Protein 9OJO (pdb70)

Organism: Homo sapiens (NCBI:txid9606)

Nearest PDB structures (foldseek):
  6ooy-assembly1_A  TM=1.003E+00  e=3.008E-25  Homo sapiens
  7kp9-assembly1_B  TM=9.927E-01  e=2.754E-24  Homo sapiens
  6x86-assembly2_E  TM=9.680E-01  e=2.818E-23  Homo sapiens
  6x85-assembly2_D  TM=9.494E-01  e=6.466E-23  Homo sapiens
  6ooy-assembly1_C  TM=9.818E-01  e=1.657E-22  Homo sapiens

Sequence (414 aa):
PSDKPVAHVVANPQAEGQLQWLNRRANALLANGVELRDNQLVVPSEGLYLIYSQVLFKGQGCPVLLTHTISRIAVSYQTKVNLLSAIKSPCKPWYEPIYLGGVFQLEKGDRLSAEINRPDYLDFAESGQVYFGIIALDKPVAHVVANPQAEGQLQWLNALLANGVELRDNQLVVPSEGLYLIYSQVLFKGQGCPSTHVLLTHTISRIAVKVNLLSAIKSPCAKPWYEPIYLGGVFQLEKGDRLSAEINRPDYLDFAESGQVYFGIIALSSSRTPSDKPVAHVVANPQAEGQLQWLNRRANALLANGVELRDNQLVVPSEGLYLIYSQVLFKGQGCPSTHVLLTHTISRIAVSYQTKVNLLSAIKSPCAKPWYEPIYLGGVFQLEKGDRLSAEINRPDYLDFAESGQVYFGIIAL

Structure (mmCIF, N/CA/C/O backbone):
data_9OJO
#
_entry.id   9OJO
#
_cell.length_a   52.669
_cell.length_b   80.173
_cell.length_c   92.248
_cell.angle_alpha   90
_cell.angle_beta   90
_cell.angle_gamma   90
#
_symmetry.space_group_name_H-M   'P 21 21 21'
#
loop_
_entity.id
_entity.type
_entity.pdbx_description
1 polymer 'Tumor necrosis factor'
2 non-polymer 2-{5-[(1S,10S)-1-phenyl-1,2,3,4-tetrahydropyrido[1,2-a][1,3]benzimidazol-8-yl]pyrimidin-2-yl}propan-2-ol
3 water water
#
loop_
_atom_site.group_PDB
_atom_site.id
_atom_site.type_symbol
_atom_site.label_atom_id
_atom_site.label_alt_id
_atom_site.label_comp_id
_atom_site.label_asym_id
_atom_site.label_entity_id
_atom_site.label_seq_id
_atom_site.pdbx_PDB_ins_code
_atom_site.Cartn_x
_atom_site.Cartn_y
_atom_site.Cartn_z
_atom_site.occupancy
_atom_site.B_iso_or_equiv
_atom_site.auth_seq_id
_atom_site.auth_comp_id
_atom_site.auth_asym_id
_atom_site.auth_atom_id
_atom_site.pdbx_PDB_model_num
ATOM 1 N N . PRO A 1 9 ? -22.848 -12.445 33.066 1 42.09 8 PRO A N 1
ATOM 2 C CA . PRO A 1 9 ? -21.967 -12.567 31.892 1 41.62 8 PRO A CA 1
ATOM 3 C C . PRO A 1 9 ? -22.517 -11.813 30.685 1 40.33 8 PRO A C 1
ATOM 4 O O . PRO A 1 9 ? -23.737 -11.703 30.533 1 40.5 8 PRO A O 1
ATOM 8 N N . SER A 1 10 ? -21.629 -11.289 29.827 1 38.64 9 SER A N 1
ATOM 9 C CA . SER A 1 10 ? -22.072 -10.577 28.626 1 37.36 9 SER A CA 1
ATOM 10 C C . SER A 1 10 ? -22.763 -11.559 27.678 1 35.43 9 SER A C 1
ATOM 11 O O . SER A 1 10 ? -22.301 -12.688 27.539 1 35.95 9 SER A O 1
ATOM 14 N N . ASP A 1 11 ? -23.86 -11.141 27.039 1 33.11 10 ASP A N 1
ATOM 15 C CA . ASP A 1 11 ? -24.553 -12.006 26.081 1 32.38 10 ASP A CA 1
ATOM 16 C C . ASP A 1 11 ? -24.206 -11.685 24.612 1 30.48 10 ASP A C 1
ATOM 17 O O . ASP A 1 11 ? -24.726 -12.338 23.707 1 30.95 10 ASP A O 1
ATOM 19 N N . LYS A 1 12 ? -23.326 -10.697 24.37 1 28.39 11 LYS A N 1
ATOM 20 C CA . LYS A 1 12 ? -22.992 -10.288 23.021 1 26.8 11 LYS A CA 1
ATOM 21 C C . LYS A 1 12 ? -22.089 -11.267 22.303 1 24.4 11 LYS A C 1
ATOM 22 O O . LYS A 1 12 ? -21.023 -11.604 22.809 1 24.54 11 LYS A O 1
ATOM 28 N N . PRO A 1 13 ? -22.451 -11.675 21.084 1 22.6 12 PRO A N 1
ATOM 29 C CA . PRO A 1 13 ? -21.548 -12.534 20.296 1 20.91 12 PRO A CA 1
ATOM 30 C C . PRO A 1 13 ? -20.193 -11.858 20.096 1 19.33 12 PRO A C 1
ATOM 31 O O . PRO A 1 13 ? -20.136 -10.698 19.704 1 19.46 12 PRO A O 1
ATOM 35 N N . VAL A 1 14 ? -19.119 -12.558 20.425 1 18.23 13 VAL A N 1
ATOM 36 C CA . VAL A 1 14 ? -17.766 -12.042 20.27 1 18.58 13 VAL A CA 1
ATOM 37 C C . VAL A 1 14 ? -16.825 -13.154 19.861 1 17.9 13 VAL A C 1
ATOM 38 O O . VAL A 1 14 ? -17.052 -14.324 20.171 1 17.59 13 VAL A O 1
ATOM 42 N N . ALA A 1 15 ? -15.74 -12.792 19.195 1 16.95 14 ALA A N 1
ATOM 43 C CA . ALA A 1 15 ? -14.708 -13.754 18.836 1 16.21 14 ALA A CA 1
ATOM 44 C C . ALA A 1 15 ? -13.401 -13.042 18.658 1 14.84 14 ALA A C 1
ATOM 45 O O . ALA A 1 15 ? -13.376 -11.895 18.218 1 14.57 14 ALA A O 1
ATOM 47 N N . HIS A 1 16 ? -12.311 -13.731 18.971 1 13.99 15 HIS A N 1
ATOM 48 C CA . HIS A 1 16 ? -10.973 -13.222 18.7 1 14 15 HIS A CA 1
ATOM 49 C C . HIS A 1 16 ? -10.144 -14.463 18.434 1 15.21 15 HIS A C 1
ATOM 50 O O . HIS A 1 16 ? -9.889 -15.24 19.347 1 15.28 15 HIS A O 1
ATOM 57 N N . VAL A 1 17 ? -9.849 -14.721 17.177 1 14.48 16 VAL A N 1
ATOM 58 C CA . VAL A 1 17 ? -9.08 -15.91 16.774 1 14.22 16 VAL A CA 1
ATOM 59 C C . VAL A 1 17 ? -7.709 -15.504 16.277 1 14.82 16 VAL A C 1
ATOM 60 O O . VAL A 1 17 ? -7.519 -14.373 15.823 1 14.78 16 VAL A O 1
ATOM 64 N N . VAL A 1 18 ? -6.739 -16.403 16.416 1 15 17 VAL A N 1
ATOM 65 C CA . VAL A 1 18 ? -5.35 -16.08 16.156 1 14.35 17 VAL A CA 1
ATOM 66 C C . VAL A 1 18 ? -4.736 -17.046 15.154 1 15.15 17 VAL A C 1
ATOM 67 O O . VAL A 1 18 ? -5.194 -18.179 15.052 1 15.95 17 VAL A O 1
ATOM 71 N N . ALA A 1 19 ? -3.707 -16.613 14.431 1 15.37 18 ALA A N 1
ATOM 72 C CA . ALA A 1 19 ? -3.066 -17.505 13.464 1 16.19 18 ALA A CA 1
ATOM 73 C C . ALA A 1 19 ? -2.307 -18.611 14.189 1 16.7 18 ALA A C 1
ATOM 74 O O . ALA A 1 19 ? -1.714 -18.383 15.251 1 17.44 18 ALA A O 1
ATOM 76 N N . ASN A 1 20 ? -2.28 -19.799 13.591 1 16.67 19 ASN A N 1
ATOM 77 C CA . ASN A 1 20 ? -1.507 -20.905 14.141 1 17.28 19 ASN A CA 1
ATOM 78 C C . ASN A 1 20 ? -0.064 -20.638 13.808 1 18.86 19 ASN A C 1
ATOM 79 O O . ASN A 1 20 ? 0.291 -20.659 12.637 1 18.38 19 ASN A O 1
ATOM 84 N N . PRO A 1 21 ? 0.753 -20.334 14.835 1 20.66 20 PRO A N 1
ATOM 85 C CA . PRO A 1 21 ? 2.147 -19.961 14.567 1 21.63 20 PRO A CA 1
ATOM 86 C C . PRO A 1 21 ? 3.003 -21.06 13.979 1 22.69 20 PRO A C 1
ATOM 87 O O . PRO A 1 21 ? 4.055 -20.771 13.411 1 24.44 20 PRO A O 1
ATOM 91 N N . GLN A 1 22 ? 2.57 -22.308 14.114 1 20.92 21 GLN A N 1
ATOM 92 C CA . GLN A 1 22 ? 3.326 -23.416 13.544 1 21.2 21 GLN A CA 1
ATOM 93 C C . GLN A 1 22 ? 2.827 -23.819 12.156 1 19.92 21 GLN A C 1
ATOM 94 O O . GLN A 1 22 ? 3.505 -24.588 11.486 1 19.72 21 GLN A O 1
ATOM 100 N N . ALA A 1 23 ? 1.713 -23.22 11.667 1 18.72 22 ALA A N 1
ATOM 101 C CA . ALA A 1 23 ? 1.215 -23.533 10.336 1 18.79 22 ALA A CA 1
ATOM 102 C C . ALA A 1 23 ? 1.834 -22.578 9.32 1 19.58 22 ALA A C 1
ATOM 103 O O . ALA A 1 23 ? 1.132 -21.835 8.624 1 19.92 22 ALA A O 1
ATOM 105 N N . GLU A 1 24 ? 3.175 -22.589 9.227 1 20.29 23 GLU A N 1
ATOM 106 C CA . GLU A 1 24 ? 3.894 -21.717 8.289 1 21.38 23 GLU A CA 1
ATOM 107 C C . GLU A 1 24 ? 3.484 -22.05 6.872 1 22.01 23 GLU A C 1
ATOM 108 O O . GLU A 1 24 ? 3.367 -23.225 6.532 1 23.49 23 GLU A O 1
ATOM 114 N N . GLY A 1 25 ? 3.294 -21.033 6.05 1 20.93 24 GLY A N 1
ATOM 115 C CA . GLY A 1 25 ? 2.812 -21.23 4.686 1 20.31 24 GLY A CA 1
ATOM 116 C C . GLY A 1 25 ? 1.294 -21.23 4.557 1 18.91 24 GLY A C 1
ATOM 117 O O . GLY A 1 25 ? 0.753 -21.386 3.452 1 19.22 24 GLY A O 1
ATOM 118 N N . GLN A 1 26 ? 0.575 -21.06 5.684 1 18.21 25 GLN A N 1
ATOM 119 C CA . GLN A 1 26 ? -0.87 -21.029 5.662 1 18.65 25 GLN A CA 1
ATOM 120 C C . GLN A 1 26 ? -1.328 -19.931 6.638 1 18.05 25 GLN A C 1
ATOM 121 O O . GLN A 1 26 ? -0.563 -19.582 7.543 1 18.85 25 GLN A O 1
ATOM 127 N N . LEU A 1 27 ? -2.605 -19.516 6.547 1 17.92 26 LEU A N 1
ATOM 128 C CA . LEU A 1 27 ? -3.181 -18.653 7.565 1 17.93 26 LEU A CA 1
ATOM 129 C C . LEU A 1 27 ? -4.346 -19.44 8.18 1 18.06 26 LEU A C 1
ATOM 130 O O . LEU A 1 27 ? -5.472 -19.371 7.674 1 19.97 26 LEU A O 1
ATOM 135 N N . GLN A 1 28 ? -4.049 -20.284 9.207 1 16.2 27 GLN A N 1
ATOM 136 C CA . GLN A 1 28 ? -5.072 -21.105 9.86 1 15.74 27 GLN A CA 1
ATOM 137 C C . GLN A 1 28 ? -5.485 -20.399 11.152 1 15.87 27 GLN A C 1
ATOM 138 O O . GLN A 1 28 ? -4.646 -20.257 12.047 1 17.05 27 GLN A O 1
ATOM 144 N N . TRP A 1 29 ? -6.755 -20.03 11.277 1 15.01 28 TRP A N 1
ATOM 145 C CA . TRP A 1 29 ? -7.239 -19.371 12.491 1 14.97 28 TRP A CA 1
ATOM 146 C C . TRP A 1 29 ? -7.521 -20.392 13.578 1 15.01 28 TRP A C 1
ATOM 147 O O . TRP A 1 29 ? -7.972 -21.502 13.296 1 15.27 28 TRP A O 1
ATOM 158 N N . LEU A 1 30 ? -7.229 -20.029 14.813 1 14.63 29 LEU A N 1
ATOM 159 C CA . LEU A 1 30 ? -7.441 -20.914 15.956 1 16.08 29 LEU A CA 1
ATOM 160 C C . LEU A 1 30 ? -8.262 -20.233 17.01 1 16.37 29 LEU A C 1
ATOM 161 O O . LEU A 1 30 ? -8.012 -19.08 17.342 1 16.15 29 LEU A O 1
ATOM 166 N N . ASN A 1 31 ? -9.185 -20.992 17.593 1 17.09 30 ASN A N 1
ATOM 167 C CA . ASN A 1 31 ? -9.957 -20.5 18.716 1 18.95 30 ASN A CA 1
ATOM 168 C C . ASN A 1 31 ? -9.542 -21.183 20.02 1 22.29 30 ASN A C 1
ATOM 169 O O . ASN A 1 31 ? -9.894 -20.662 21.081 1 23.21 30 ASN A O 1
ATOM 174 N N . ARG A 1 32 ? -8.871 -22.338 19.965 1 25.06 31 ARG A N 1
ATOM 175 C CA . ARG A 1 32 ? -8.55 -23.04 21.226 1 27.5 31 ARG A CA 1
ATOM 176 C C . ARG A 1 32 ? -7.262 -22.557 21.904 1 27.92 31 ARG A C 1
ATOM 177 O O . ARG A 1 32 ? -6.977 -22.929 23.046 1 29.56 31 ARG A O 1
ATOM 185 N N . ARG A 1 33 ? -6.491 -21.737 21.216 1 26.22 32 ARG A N 1
ATOM 186 C CA . ARG A 1 33 ? -5.243 -21.183 21.692 1 26.17 32 ARG A CA 1
ATOM 187 C C . ARG A 1 33 ? -5.481 -20.351 22.936 1 25.22 32 ARG A C 1
ATOM 188 O O . ARG A 1 33 ? -6.574 -19.805 23.118 1 24.15 32 ARG A O 1
ATOM 196 N N . ALA A 1 34 ? -4.465 -20.217 23.819 1 26.04 33 ALA A N 1
ATOM 197 C CA . ALA A 1 34 ? -4.593 -19.358 25.005 1 27.24 33 ALA A CA 1
ATOM 198 C C . ALA A 1 34 ? -4.77 -17.932 24.479 1 28.47 33 ALA A C 1
ATOM 199 O O . ALA A 1 34 ? -4.2 -17.626 23.418 1 29.89 33 ALA A O 1
ATOM 201 N N . ASN A 1 35 ? -5.671 -17.164 25.067 1 27.8 34 ASN A N 1
ATOM 202 C CA . ASN A 1 35 ? -5.899 -15.803 24.523 1 26.28 34 ASN A CA 1
ATOM 203 C C . ASN A 1 35 ? -6.572 -15.733 23.091 1 22.63 34 ASN A C 1
ATOM 204 O O . ASN A 1 35 ? -6.508 -14.723 22.37 1 21.88 34 ASN A O 1
ATOM 206 N N . ALA A 1 36 ? -7.232 -16.826 22.708 1 19.91 35 ALA A N 1
ATOM 207 C CA . ALA A 1 36 ? -8.14 -16.824 21.571 1 18.42 35 ALA A CA 1
ATOM 208 C C . ALA A 1 36 ? -9.501 -17.181 22.174 1 18.17 35 ALA A C 1
ATOM 209 O O . ALA A 1 36 ? -9.557 -17.938 23.172 1 19 35 ALA A O 1
ATOM 211 N N . LEU A 1 37 ? -10.604 -16.677 21.6 1 17.7 36 LEU A N 1
ATOM 212 C CA . LEU A 1 37 ? -11.915 -16.895 22.184 1 19.77 36 LEU A CA 1
ATOM 213 C C . LEU A 1 37 ? -13.047 -16.925 21.175 1 18.5 36 LEU A C 1
ATOM 214 O O . LEU A 1 37 ? -13.014 -16.249 20.14 1 17.04 36 LEU A O 1
ATOM 219 N N . LEU A 1 38 ? -14.091 -17.66 21.531 1 17.72 37 LEU A N 1
ATOM 220 C CA . LEU A 1 38 ? -15.38 -17.639 20.856 1 17.84 37 LEU A CA 1
ATOM 221 C C . LEU A 1 38 ? -16.382 -17.56 21.993 1 18.55 37 LEU A C 1
ATOM 222 O O . LEU A 1 38 ? -16.255 -18.328 22.952 1 19.93 37 LEU A O 1
ATOM 227 N N . ALA A 1 39 ? -17.377 -16.673 21.91 1 18.23 38 ALA A N 1
ATOM 228 C CA . ALA A 1 39 ? -18.402 -16.623 22.948 1 19.68 38 ALA A CA 1
ATOM 229 C C . ALA A 1 39 ? -19.758 -16.247 22.415 1 20.37 38 ALA A C 1
ATOM 230 O O . ALA A 1 39 ? -19.865 -15.615 21.358 1 20.08 38 ALA A O 1
ATOM 232 N N . ASN A 1 40 ? -20.804 -16.677 23.129 1 20.61 39 ASN A N 1
ATOM 233 C CA . ASN A 1 40 ? -22.175 -16.319 22.848 1 21.25 39 ASN A CA 1
ATOM 234 C C . ASN A 1 40 ? -22.625 -16.652 21.429 1 22.08 39 ASN A C 1
ATOM 235 O O . ASN A 1 40 ? -23.324 -15.879 20.794 1 23.33 39 ASN A O 1
ATOM 240 N N . GLY A 1 41 ? -22.245 -17.837 20.96 1 21.29 40 GLY A N 1
ATOM 241 C CA . GLY A 1 41 ? -22.742 -18.354 19.695 1 20.57 40 GLY A CA 1
ATOM 242 C C . GLY A 1 41 ? -21.83 -18.292 18.496 1 19.68 40 GLY A C 1
ATOM 243 O O . GLY A 1 41 ? -22.101 -18.998 17.52 1 20.31 40 GLY A O 1
ATOM 244 N N . VAL A 1 42 ? -20.757 -17.473 18.536 1 18.71 41 VAL A N 1
ATOM 245 C CA . VAL A 1 42 ? -19.852 -17.401 17.391 1 18.43 41 VAL A CA 1
ATOM 246 C C . VAL A 1 42 ? -19.117 -18.727 17.249 1 19.07 41 VAL A C 1
ATOM 247 O O . VAL A 1 42 ? -18.7 -19.32 18.251 1 20.09 41 VAL A O 1
ATOM 251 N N . GLU A 1 43 ? -18.995 -19.196 16.008 1 18.72 42 GLU A N 1
ATOM 252 C CA . GLU A 1 43 ? -18.308 -20.45 15.744 1 19.09 42 GLU A CA 1
ATOM 253 C C . GLU A 1 43 ? -17.145 -20.215 14.776 1 18.13 42 GLU A C 1
ATOM 254 O O . GLU A 1 43 ? -17.131 -19.226 14.034 1 18.59 42 GLU A O 1
ATOM 260 N N . LEU A 1 44 ? -16.168 -21.123 14.782 1 18.06 43 LEU A N 1
ATOM 261 C CA . LEU A 1 44 ? -15.059 -21.089 13.833 1 17.44 43 LEU A CA 1
ATOM 262 C C . LEU A 1 44 ? -15.178 -22.414 13.081 1 18.14 43 LEU A C 1
ATOM 263 O O . LEU A 1 44 ? -15.032 -23.482 13.68 1 19.64 43 LEU A O 1
ATOM 268 N N . ARG A 1 45 ? -15.56 -22.346 11.803 1 18.7 44 ARG A N 1
ATOM 269 C CA . ARG A 1 45 ? -15.81 -23.535 10.995 1 20.87 44 ARG A CA 1
ATOM 270 C C . ARG A 1 45 ? -15.176 -23.354 9.644 1 20.36 44 ARG A C 1
ATOM 271 O O . ARG A 1 45 ? -15.388 -22.315 9.017 1 20.43 44 ARG A O 1
ATOM 279 N N . ASP A 1 46 ? -14.37 -24.336 9.183 1 20.61 45 ASP A N 1
ATOM 280 C CA . ASP A 1 46 ? -13.696 -24.254 7.879 1 20.89 45 ASP A CA 1
ATOM 281 C C . ASP A 1 46 ? -12.91 -22.937 7.718 1 19.43 45 ASP A C 1
ATOM 282 O O . ASP A 1 46 ? -12.964 -22.278 6.676 1 19.43 45 ASP A O 1
ATOM 287 N N . ASN A 1 47 ? -12.237 -22.539 8.803 1 17.93 46 ASN A N 1
ATOM 288 C CA . ASN A 1 47 ? -11.406 -21.334 8.85 1 17.02 46 ASN A CA 1
ATOM 289 C C . ASN A 1 47 ? -12.181 -20.012 8.772 1 16.5 46 ASN A C 1
ATOM 290 O O . ASN A 1 47 ? -11.582 -18.98 8.491 1 17.49 46 ASN A O 1
ATOM 295 N N . GLN A 1 48 ? -13.51 -20.053 8.991 1 16.41 47 GLN A N 1
ATOM 296 C CA . GLN A 1 48 ? -14.343 -18.855 8.918 1 16.81 47 GLN A CA 1
ATOM 297 C C . GLN A 1 48 ? -15.123 -18.623 10.216 1 16.24 47 GLN A C 1
ATOM 298 O O . GLN A 1 48 ? -15.497 -19.594 10.883 1 16.11 47 GLN A O 1
ATOM 304 N N . LEU A 1 49 ? -15.367 -17.35 10.573 1 15.69 48 LEU A N 1
ATOM 305 C CA . LEU A 1 49 ? -16.194 -17.057 11.747 1 16.28 48 LEU A CA 1
ATOM 306 C C . LEU A 1 49 ? -17.656 -17.084 11.314 1 18.45 48 LEU A C 1
ATOM 307 O O . LEU A 1 49 ? -18.002 -16.516 10.281 1 18.88 48 LEU A O 1
ATOM 312 N N . VAL A 1 50 ? -18.51 -17.752 12.076 1 18.5 49 VAL A N 1
ATOM 313 C CA . VAL A 1 50 ? -19.921 -17.883 11.747 1 19.36 49 VAL A CA 1
ATOM 314 C C . VAL A 1 50 ? -20.718 -17.055 12.717 1 20.28 49 VAL A C 1
ATOM 315 O O . VAL A 1 50 ? -20.631 -17.266 13.921 1 20.32 49 VAL A O 1
ATOM 319 N N . VAL A 1 51 ? -21.487 -16.129 12.188 1 20.37 50 VAL A N 1
ATOM 320 C CA . VAL A 1 51 ? -22.288 -15.175 12.941 1 20.96 50 VAL A CA 1
ATOM 321 C C . VAL A 1 51 ? -23.564 -15.832 13.446 1 21.13 50 VAL A C 1
ATOM 322 O O . VAL A 1 51 ? -24.302 -16.393 12.653 1 20.85 50 VAL A O 1
ATOM 326 N N . PRO A 1 52 ? -23.852 -15.782 14.757 1 21.29 51 PRO A N 1
ATOM 327 C CA . PRO A 1 52 ? -25.035 -16.498 15.274 1 22.05 51 PRO A CA 1
ATOM 328 C C . PRO A 1 52 ? -26.362 -15.762 15.16 1 23.59 51 PRO A C 1
ATOM 329 O O . PRO A 1 52 ? -27.418 -16.397 15.244 1 24.54 51 PRO A O 1
ATOM 333 N N . SER A 1 53 ? -26.321 -14.442 15.018 1 24.08 52 SER A N 1
ATOM 334 C CA . SER A 1 53 ? -27.534 -13.64 14.98 1 25.43 52 SER A CA 1
ATOM 335 C C . SER A 1 53 ? -27.316 -12.339 14.242 1 26.05 52 SER A C 1
ATOM 336 O O . SER A 1 53 ? -26.205 -11.816 14.188 1 26.15 52 SER A O 1
ATOM 339 N N . GLU A 1 54 ? -28.389 -11.809 13.693 1 26.06 53 GLU A N 1
ATOM 340 C CA . GLU A 1 54 ? -28.356 -10.558 12.955 1 26.98 53 GLU A CA 1
ATOM 341 C C . GLU A 1 54 ? -27.999 -9.384 13.87 1 26.76 53 GLU A C 1
ATOM 342 O O . GLU A 1 54 ? -28.332 -9.383 15.063 1 27.99 53 GLU A O 1
ATOM 348 N N . GLY A 1 55 ? -27.357 -8.376 13.299 1 25.5 54 GLY A N 1
ATOM 349 C CA . GLY A 1 55 ? -27.039 -7.173 14.051 1 24.59 54 GLY A CA 1
ATOM 350 C C . GLY A 1 55 ? -25.825 -6.435 13.557 1 23.21 54 GLY A C 1
ATOM 351 O O . GLY A 1 55 ? -25.208 -6.827 12.567 1 22.56 54 GLY A O 1
ATOM 352 N N . LEU A 1 56 ? -25.486 -5.347 14.242 1 22.46 55 LEU A N 1
ATOM 353 C CA . LEU A 1 56 ? -24.305 -4.558 13.906 1 22.19 55 LEU A CA 1
ATOM 354 C C . LEU A 1 56 ? -23.106 -5.193 14.596 1 21.07 55 LEU A C 1
ATOM 355 O O . LEU A 1 56 ? -23.165 -5.519 15.784 1 21.37 55 LEU A O 1
ATOM 360 N N . TYR A 1 57 ? -22.008 -5.33 13.862 1 19.62 56 TYR A N 1
ATOM 361 C CA . TYR A 1 57 ? -20.786 -5.901 14.414 1 18.63 56 TYR A CA 1
ATOM 362 C C . TYR A 1 57 ? -19.601 -5.127 13.972 1 18.1 56 TYR A C 1
ATOM 363 O O . TYR A 1 57 ? -19.504 -4.726 12.802 1 18.29 56 TYR A O 1
ATOM 372 N N . LEU A 1 58 ? -18.62 -4.997 14.875 1 16.79 57 LEU A N 1
ATOM 373 C CA . LEU A 1 58 ? -17.315 -4.53 14.486 1 16.28 57 LEU A CA 1
ATOM 374 C C . LEU A 1 58 ? -16.609 -5.81 14.01 1 16.21 57 LEU A C 1
ATOM 375 O O . LEU A 1 58 ? -16.659 -6.835 14.699 1 15.77 57 LEU A O 1
ATOM 380 N N . ILE A 1 59 ? -15.944 -5.737 12.877 1 15.64 58 ILE A N 1
ATOM 381 C CA . ILE A 1 59 ? -15.127 -6.82 12.363 1 16.02 58 ILE A CA 1
ATOM 382 C C . ILE A 1 59 ? -13.73 -6.261 12.242 1 16.72 58 ILE A C 1
ATOM 383 O O . ILE A 1 59 ? -13.566 -5.146 11.721 1 16.28 58 ILE A O 1
ATOM 388 N N . TYR A 1 60 ? -12.718 -6.973 12.748 1 15.89 59 TYR A N 1
ATOM 389 C CA . TYR A 1 60 ? -11.359 -6.467 12.671 1 16.42 59 TYR A CA 1
ATOM 390 C C . TYR A 1 60 ? -10.366 -7.565 12.439 1 16.15 59 TYR A C 1
ATOM 391 O O . TYR A 1 60 ? -10.62 -8.724 12.779 1 15.45 59 TYR A O 1
ATOM 400 N N . SER A 1 61 ? -9.214 -7.21 11.892 1 16.75 60 SER A N 1
ATOM 401 C CA . SER A 1 61 ? -8.158 -8.176 11.694 1 16.64 60 SER A CA 1
ATOM 402 C C . SER A 1 61 ? -6.838 -7.479 11.522 1 16.7 60 SER A C 1
ATOM 403 O O . SER A 1 61 ? -6.791 -6.407 10.903 1 16.9 60 SER A O 1
ATOM 406 N N . GLN A 1 62 ? -5.789 -8.03 12.093 1 15.22 61 GLN A N 1
ATOM 407 C CA . GLN A 1 62 ? -4.449 -7.56 11.859 1 15.29 61 GLN A CA 1
ATOM 408 C C . GLN A 1 62 ? -3.625 -8.723 11.35 1 14.82 61 GLN A C 1
ATOM 409 O O . GLN A 1 62 ? -3.722 -9.823 11.878 1 14.25 61 GLN A O 1
ATOM 415 N N . VAL A 1 63 ? -2.84 -8.489 10.304 1 15.52 62 VAL A N 1
ATOM 416 C CA . VAL A 1 63 ? -1.857 -9.429 9.819 1 16.48 62 VAL A CA 1
ATOM 417 C C . VAL A 1 63 ? -0.519 -8.707 9.81 1 17.25 62 VAL A C 1
ATOM 418 O O . VAL A 1 63 ? -0.476 -7.471 9.813 1 17.8 62 VAL A O 1
ATOM 422 N N . LEU A 1 64 ? 0.583 -9.447 9.829 1 17.12 63 LEU A N 1
ATOM 423 C CA . LEU A 1 64 ? 1.906 -8.843 9.837 1 19.51 63 LEU A CA 1
ATOM 424 C C . LEU A 1 64 ? 2.755 -9.596 8.875 1 19.55 63 LEU A C 1
ATOM 425 O O . LEU A 1 64 ? 2.882 -10.811 8.997 1 19.47 63 LEU A O 1
ATOM 430 N N . PHE A 1 65 ? 3.258 -8.896 7.879 1 19.28 64 PHE A N 1
ATOM 431 C CA . PHE A 1 65 ? 4.146 -9.496 6.911 1 20.36 64 PHE A CA 1
ATOM 432 C C . PHE A 1 65 ? 5.575 -9.069 7.214 1 21.41 64 PHE A C 1
ATOM 433 O O . PHE A 1 65 ? 5.803 -8.009 7.783 1 21.25 64 PHE A O 1
ATOM 441 N N . LYS A 1 66 ? 6.54 -9.908 6.854 1 21.96 65 LYS A N 1
ATOM 442 C CA . LYS A 1 66 ? 7.949 -9.613 7.068 1 23.79 65 LYS A CA 1
ATOM 443 C C . LYS A 1 66 ? 8.756 -10.214 5.935 1 25.04 65 LYS A C 1
ATOM 444 O O . LYS A 1 66 ? 8.476 -11.316 5.482 1 24.7 65 LYS A O 1
ATOM 450 N N . GLY A 1 67 ? 9.791 -9.513 5.537 1 26.99 66 GLY A N 1
ATOM 451 C CA . GLY A 1 67 ? 10.713 -10.007 4.534 1 29.34 66 GLY A CA 1
ATOM 452 C C . GLY A 1 67 ? 12.114 -9.545 4.848 1 31.81 66 GLY A C 1
ATOM 453 O O . GLY A 1 67 ? 12.306 -8.596 5.61 1 31.71 66 GLY A O 1
ATOM 454 N N . GLN A 1 68 ? 13.104 -10.232 4.288 1 33.98 67 GLN A N 1
ATOM 455 C CA . GLN A 1 68 ? 14.5 -9.872 4.477 1 36.93 67 GLN A CA 1
ATOM 456 C C . GLN A 1 68 ? 14.961 -9.32 3.142 1 39.37 67 GLN A C 1
ATOM 457 O O . GLN A 1 68 ? 15.19 -10.092 2.213 1 39.69 67 GLN A O 1
ATOM 459 N N . GLY A 1 69 ? 15.03 -7.999 3.031 1 40.74 68 GLY A N 1
ATOM 460 C CA . GLY A 1 69 ? 15.403 -7.343 1.783 1 42.08 68 GLY A CA 1
ATOM 461 C C . GLY A 1 69 ? 14.305 -7.409 0.733 1 43.28 68 GLY A C 1
ATOM 462 O O . GLY A 1 69 ? 13.175 -7.792 1.039 1 43.3 68 GLY A O 1
ATOM 463 N N . CYS A 1 70 ? 14.619 -7.069 -0.52 1 43.91 69 CYS A N 1
ATOM 464 C CA . CYS A 1 70 ? 13.625 -7.066 -1.586 1 45.08 69 CYS A CA 1
ATOM 465 C C . CYS A 1 70 ? 13.989 -7.991 -2.748 1 46.23 69 CYS A C 1
ATOM 466 O O . CYS A 1 70 ? 15.084 -7.896 -3.302 1 46.84 69 CYS A O 1
ATOM 469 N N . PRO A 1 71 ? 13.086 -8.919 -3.117 1 46.3 70 PRO A N 1
ATOM 470 C CA . PRO A 1 71 ? 13.407 -9.859 -4.201 1 46.51 70 PRO A CA 1
ATOM 471 C C . PRO A 1 71 ? 13.217 -9.285 -5.606 1 46.94 70 PRO A C 1
ATOM 472 O O . PRO A 1 71 ? 12.77 -8.151 -5.776 1 47.05 70 PRO A O 1
ATOM 476 N N . VAL A 1 75 ? 6.718 -7.548 -5.086 1 32.18 74 VAL A N 1
ATOM 477 C CA . VAL A 1 75 ? 5.919 -8.149 -4.024 1 31.9 74 VAL A CA 1
ATOM 478 C C . VAL A 1 75 ? 4.673 -7.306 -3.76 1 29.73 74 VAL A C 1
ATOM 479 O O . VAL A 1 75 ? 4.781 -6.105 -3.492 1 29.77 74 VAL A O 1
ATOM 481 N N . LEU A 1 76 ? 3.499 -7.933 -3.846 1 27.51 75 LEU A N 1
ATOM 482 C CA . LEU A 1 76 ? 2.232 -7.274 -3.541 1 25.95 75 LEU A CA 1
ATOM 483 C C . LEU A 1 76 ? 1.587 -8.096 -2.438 1 23.76 75 LEU A C 1
ATOM 484 O O . LEU A 1 76 ? 1.451 -9.313 -2.58 1 24.43 75 LEU A O 1
ATOM 486 N N . LEU A 1 77 ? 1.248 -7.438 -1.335 1 21.47 76 LEU A N 1
ATOM 487 C CA . LEU A 1 77 ? 0.656 -8.113 -0.183 1 20.64 76 LEU A CA 1
ATOM 488 C C . LEU A 1 77 ? -0.785 -7.666 -0.062 1 19.96 76 LEU A C 1
ATOM 489 O O . LEU A 1 77 ? -1.054 -6.474 -0.135 1 20.97 76 LEU A O 1
ATOM 494 N N . THR A 1 78 ? -1.716 -8.602 0.075 1 19.13 77 THR A N 1
ATOM 495 C CA . THR A 1 78 ? -3.123 -8.27 0.217 1 18.24 77 THR A CA 1
ATOM 496 C C . THR A 1 78 ? -3.694 -8.912 1.469 1 17.54 77 THR A C 1
ATOM 497 O O . THR A 1 78 ? -3.277 -9.999 1.879 1 17.53 77 THR A O 1
ATOM 501 N N . HIS A 1 79 ? -4.67 -8.257 2.039 1 16.6 78 HIS A N 1
ATOM 502 C CA . HIS A 1 79 ? -5.398 -8.721 3.209 1 17.46 78 HIS A CA 1
ATOM 503 C C . HIS A 1 79 ? -6.857 -8.354 2.924 1 16.71 78 HIS A C 1
ATOM 504 O O . HIS A 1 79 ? -7.146 -7.225 2.539 1 16.54 78 HIS A O 1
ATOM 511 N N . THR A 1 80 ? -7.765 -9.336 3.008 1 15.87 79 THR A N 1
ATOM 512 C CA . THR A 1 80 ? -9.17 -9.116 2.673 1 16.91 79 THR A CA 1
ATOM 513 C C . THR A 1 80 ? -10.097 -9.825 3.638 1 17.23 79 THR A C 1
ATOM 514 O O . THR A 1 80 ? -9.93 -11.036 3.893 1 18.16 79 THR A O 1
ATOM 518 N N . ILE A 1 81 ? -11.114 -9.115 4.109 1 16.82 80 ILE A N 1
ATOM 519 C CA . ILE A 1 81 ? -12.166 -9.696 4.932 1 17.31 80 ILE A CA 1
ATOM 520 C C . ILE A 1 81 ? -13.397 -9.773 4.062 1 17.31 80 ILE A C 1
ATOM 521 O O . ILE A 1 81 ? -13.79 -8.77 3.466 1 16.8 80 ILE A O 1
ATOM 526 N N . SER A 1 82 ? -13.965 -10.976 3.946 1 17.1 81 SER A N 1
ATOM 527 C CA . SER A 1 82 ? -15.136 -11.177 3.114 1 17.98 81 SER A CA 1
ATOM 528 C C . SER A 1 82 ? -16.286 -11.788 3.901 1 18.42 81 SER A C 1
ATOM 529 O O . SER A 1 82 ? -16.101 -12.407 4.944 1 18.14 81 SER A O 1
ATOM 532 N N . ARG A 1 83 ? -17.478 -11.618 3.37 1 18.4 82 ARG A N 1
ATOM 533 C CA . ARG A 1 83 ? -18.701 -12.126 3.945 1 19.32 82 ARG A CA 1
ATOM 534 C C . ARG A 1 83 ? -19.363 -13.088 2.954 1 19.43 82 ARG A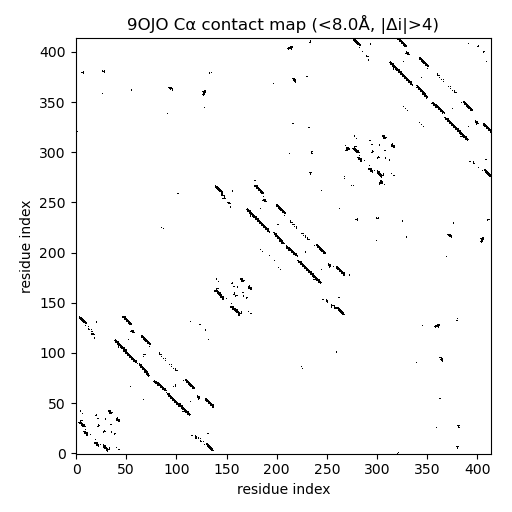 C 1
ATOM 535 O O . ARG A 1 83 ? -19.474 -12.763 1.776 1 19.91 82 ARG A O 1
ATOM 543 N N . ILE A 1 84 ? -19.815 -14.247 3.435 1 18.8 83 ILE A N 1
ATOM 544 C CA . ILE A 1 84 ? -20.558 -15.218 2.634 1 20.01 83 ILE A CA 1
ATOM 545 C C . ILE A 1 84 ? -21.91 -15.363 3.326 1 21.15 83 ILE A C 1
ATOM 546 O O . ILE A 1 84 ? -21.979 -15.901 4.44 1 21.26 83 ILE A O 1
ATOM 551 N N . ALA A 1 85 ? -22.974 -14.846 2.705 1 21.29 84 ALA A N 1
ATOM 552 C CA . ALA A 1 85 ? -24.298 -14.911 3.294 1 22.01 84 ALA A CA 1
ATOM 553 C C . ALA A 1 85 ? -24.973 -16.206 2.906 1 23.27 84 ALA A C 1
ATOM 554 O O . ALA A 1 85 ? -24.708 -16.768 1.82 1 23.11 84 ALA A O 1
ATOM 556 N N . VAL A 1 86 ? -25.886 -16.672 3.764 1 23.56 85 VAL A N 1
ATOM 557 C CA . VAL A 1 86 ? -26.665 -17.881 3.463 1 25.5 85 VAL A CA 1
ATOM 558 C C . VAL A 1 86 ? -27.475 -17.693 2.139 1 27.65 85 VAL A C 1
ATOM 559 O O . VAL A 1 86 ? -27.552 -18.626 1.34 1 27.97 85 VAL A O 1
ATOM 563 N N . SER A 1 87 ? -27.875 -16.431 1.837 1 28.67 86 SER A N 1
ATOM 564 C CA . SER A 1 87 ? -28.629 -16.03 0.636 1 29.69 86 SER A CA 1
ATOM 565 C C . SER A 1 87 ? -27.77 -15.721 -0.623 1 29.45 86 SER A C 1
ATOM 566 O O . SER A 1 87 ? -28.325 -15.559 -1.711 1 31.01 86 SER A O 1
ATOM 569 N N . TYR A 1 88 ? -26.443 -15.64 -0.494 1 26.88 87 TYR A N 1
ATOM 570 C CA . TYR A 1 88 ? -25.543 -15.398 -1.628 1 25.75 87 TYR A CA 1
ATOM 571 C C . TYR A 1 88 ? -24.221 -16.008 -1.193 1 23.56 87 TYR A C 1
ATOM 572 O O . TYR A 1 88 ? -23.372 -15.318 -0.639 1 23.26 87 TYR A O 1
ATOM 581 N N . GLN A 1 89 ? -24.084 -17.328 -1.375 1 22.02 88 GLN A N 1
ATOM 582 C CA . GLN A 1 89 ? -22.94 -18.073 -0.858 1 21.27 88 GLN A CA 1
ATOM 583 C C . GLN A 1 89 ? -21.661 -17.968 -1.686 1 21.12 88 GLN A C 1
ATOM 584 O O . GLN A 1 89 ? -21.077 -18.976 -2.098 1 21.47 88 GLN A O 1
ATOM 590 N N . THR A 1 90 ? -21.198 -16.733 -1.87 1 21.05 89 THR A N 1
ATOM 591 C CA . THR A 1 90 ? -19.978 -16.356 -2.586 1 22.29 89 THR A CA 1
ATOM 592 C C . THR A 1 90 ? -19.359 -15.221 -1.789 1 21.39 89 THR A C 1
ATOM 593 O O . THR A 1 90 ? -20.099 -14.422 -1.212 1 22.38 89 THR A O 1
ATOM 597 N N . LYS A 1 91 ? -18.029 -15.137 -1.764 1 20.16 90 LYS A N 1
ATOM 598 C CA . LYS A 1 91 ? -17.373 -14.062 -1.031 1 21.24 90 LYS A CA 1
ATOM 599 C C . LYS A 1 91 ? -17.689 -12.67 -1.571 1 22.15 90 LYS A C 1
ATOM 600 O O . LYS A 1 91 ? -17.527 -12.395 -2.766 1 23.57 90 LYS A O 1
ATOM 606 N N . VAL A 1 92 ? -18.19 -11.796 -0.689 1 20.57 91 VAL A N 1
ATOM 607 C CA . VAL A 1 92 ? -18.354 -10.372 -0.978 1 20.56 91 VAL A CA 1
ATOM 608 C C . VAL A 1 92 ? -17.306 -9.68 -0.119 1 20.56 91 VAL A C 1
ATOM 609 O O . VAL A 1 92 ? -17.301 -9.881 1.093 1 20.65 91 VAL A O 1
ATOM 613 N N . ASN A 1 93 ? -16.385 -8.928 -0.74 1 20.12 92 ASN A N 1
ATOM 614 C CA . ASN A 1 93 ? -15.319 -8.264 0.027 1 19.69 92 ASN A CA 1
ATOM 615 C C . ASN A 1 93 ? -15.906 -7.134 0.842 1 19.71 92 ASN A C 1
ATOM 616 O O . ASN A 1 93 ? -16.562 -6.264 0.277 1 21 92 ASN A O 1
ATOM 621 N N . LEU A 1 94 ? -15.651 -7.119 2.15 1 17.44 93 LEU A N 1
ATOM 622 C CA . LEU A 1 94 ? -16.124 -6.037 3.027 1 18.72 93 LEU A CA 1
ATOM 623 C C . LEU A 1 94 ? -15.001 -5.042 3.262 1 19.2 93 LEU A C 1
ATOM 624 O O . LEU A 1 94 ? -15.258 -3.841 3.338 1 19.25 93 LEU A O 1
ATOM 629 N N . LEU A 1 95 ? -13.765 -5.539 3.449 1 19.06 94 LEU A N 1
ATOM 630 C CA . LEU A 1 95 ? -12.599 -4.707 3.765 1 19.24 94 LEU A CA 1
ATOM 631 C C . LEU A 1 95 ? -11.418 -5.277 3.036 1 18.55 94 LEU A C 1
ATOM 632 O O . LEU A 1 95 ? -11.238 -6.497 3.062 1 18.25 94 LEU A O 1
ATOM 637 N N . SER A 1 96 ? -10.594 -4.431 2.411 1 19.46 95 SER A N 1
ATOM 638 C CA . SER A 1 96 ? -9.422 -4.938 1.716 1 20.67 95 SER A CA 1
ATOM 639 C C . SER A 1 96 ? -8.296 -3.913 1.755 1 19.94 95 SER A C 1
ATOM 640 O O . SER A 1 96 ? -8.549 -2.704 1.799 1 20.61 95 SER A O 1
ATOM 643 N N . ALA A 1 97 ? -7.068 -4.406 1.748 1 18.67 96 ALA A N 1
ATOM 644 C CA . ALA A 1 97 ? -5.858 -3.609 1.705 1 19.77 96 ALA A CA 1
ATOM 645 C C . ALA A 1 97 ? -4.827 -4.26 0.819 1 20.22 96 ALA A C 1
ATOM 646 O O . ALA A 1 97 ? -4.783 -5.491 0.713 1 19.59 96 ALA A O 1
ATOM 648 N N . ILE A 1 98 ? -4.008 -3.432 0.17 1 21.01 97 ILE A N 1
ATOM 649 C CA . ILE A 1 98 ? -2.906 -3.895 -0.656 1 22.88 97 ILE A CA 1
ATOM 650 C C . ILE A 1 98 ? -1.696 -3.051 -0.3 1 23.66 97 ILE A C 1
ATOM 651 O O . ILE A 1 98 ? -1.805 -1.821 -0.169 1 24.89 97 ILE A O 1
ATOM 656 N N . LYS A 1 99 ? -0.546 -3.694 -0.121 1 23.41 98 LYS A N 1
ATOM 657 C CA . LYS A 1 99 ? 0.689 -2.993 0.17 1 24.34 98 LYS A CA 1
ATOM 658 C C . LYS A 1 99 ? 1.791 -3.497 -0.754 1 26.22 98 LYS A C 1
ATOM 659 O O . LYS A 1 99 ? 1.815 -4.667 -1.118 1 25.31 98 LYS A O 1
ATOM 665 N N . SER A 1 100 ? 2.714 -2.608 -1.112 1 28.05 99 SER A N 1
ATOM 666 C CA . SER A 1 100 ? 3.894 -2.907 -1.908 1 31.43 99 SER A CA 1
ATOM 667 C C . SER A 1 100 ? 5.082 -2.505 -1.028 1 34.08 99 SER A C 1
ATOM 668 O O . SER A 1 100 ? 5.46 -1.331 -0.989 1 34.95 99 SER A O 1
ATOM 671 N N . PRO A 1 101 ? 5.655 -3.449 -0.268 1 35.44 100 PRO A N 1
ATOM 672 C CA . PRO A 1 101 ? 6.752 -3.086 0.649 1 37.29 100 PRO A CA 1
ATOM 673 C C . PRO A 1 101 ? 8.075 -2.731 -0.015 1 40.38 100 PRO A C 1
ATOM 674 O O . PRO A 1 101 ? 8.947 -2.166 0.647 1 41.74 100 PRO A O 1
ATOM 678 N N . CYS A 1 102 ? 8.247 -3.097 -1.289 1 41.3 101 CYS A N 1
ATOM 679 C CA . CYS A 1 102 ? 9.499 -2.879 -1.998 1 42.97 101 CYS A CA 1
ATOM 680 C C . CYS A 1 102 ? 9.34 -1.98 -3.214 1 44.26 101 CYS A C 1
ATOM 681 O O . CYS A 1 102 ? 8.404 -2.166 -3.988 1 45.22 101 CYS A O 1
ATOM 684 N N . LYS A 1 113 ? 18.026 -5.667 4.6 1 38.53 112 LYS A N 1
ATOM 685 C CA . LYS A 1 113 ? 17.428 -5.193 5.85 1 38.66 112 LYS A CA 1
ATOM 686 C C . LYS A 1 113 ? 16.007 -5.718 5.983 1 38.24 112 LYS A C 1
ATOM 687 O O . LYS A 1 113 ? 15.252 -5.711 5.005 1 39.08 112 LYS A O 1
ATOM 689 N N . PRO A 1 114 ? 15.622 -6.187 7.182 1 36.85 113 PRO A N 1
ATOM 690 C CA . PRO A 1 114 ? 14.26 -6.712 7.335 1 35.55 113 PRO A CA 1
ATOM 691 C C . PRO A 1 114 ? 13.201 -5.625 7.236 1 33.42 113 PRO A C 1
ATOM 692 O O . PRO A 1 114 ? 13.398 -4.535 7.743 1 33.91 113 PRO A O 1
ATOM 696 N N . TRP A 1 115 ? 12.1 -5.906 6.544 1 31.07 114 TRP A N 1
ATOM 697 C CA . TRP A 1 115 ? 10.971 -4.985 6.485 1 29.14 114 TRP A CA 1
ATOM 698 C C . TRP A 1 115 ? 9.78 -5.662 7.157 1 26.89 114 TRP A C 1
ATOM 699 O O . TRP A 1 115 ? 9.675 -6.895 7.187 1 26.07 114 TRP A O 1
ATOM 710 N N . TYR A 1 116 ? 8.918 -4.849 7.753 1 25.18 115 TYR A N 1
ATOM 711 C CA . TYR A 1 116 ? 7.714 -5.316 8.395 1 25.28 115 TYR A CA 1
ATOM 712 C C . TYR A 1 116 ? 6.558 -4.519 7.829 1 24.98 115 TYR A C 1
ATOM 713 O O . TYR A 1 116 ? 6.671 -3.303 7.614 1 25.58 115 TYR A O 1
ATOM 722 N N . GLU A 1 117 ? 5.434 -5.191 7.604 1 23.84 116 GLU A N 1
ATOM 723 C CA . GLU A 1 117 ? 4.26 -4.532 7.058 1 23.99 116 GLU A CA 1
ATOM 724 C C . GLU A 1 117 ? 3.03 -5.012 7.784 1 23.86 116 GLU A C 1
ATOM 725 O O . GLU A 1 117 ? 2.45 -6.027 7.389 1 23.48 116 GLU A O 1
ATOM 731 N N . PRO A 1 118 ? 2.64 -4.345 8.873 1 23.7 117 PRO A N 1
ATOM 732 C CA . PRO A 1 118 ? 1.378 -4.708 9.51 1 23.81 117 PRO A CA 1
ATOM 733 C C . PRO A 1 118 ? 0.246 -4.144 8.653 1 23.56 117 PRO A C 1
ATOM 734 O O . PRO A 1 118 ? 0.35 -3.053 8.061 1 25.85 117 PRO A O 1
ATOM 738 N N . ILE A 1 119 ? -0.84 -4.898 8.559 1 20.93 118 ILE A N 1
ATOM 739 C CA . ILE A 1 119 ? -2.033 -4.434 7.888 1 19.18 118 ILE A CA 1
ATOM 740 C C . ILE A 1 119 ? -3.183 -4.644 8.827 1 18.23 118 ILE A C 1
ATOM 741 O O . ILE A 1 119 ? -3.379 -5.761 9.322 1 17.82 118 ILE A O 1
ATOM 746 N N . TYR A 1 120 ? -3.911 -3.585 9.099 1 17.31 119 TYR A N 1
ATOM 747 C CA . TYR A 1 120 ? -5.094 -3.656 9.922 1 16.68 119 TYR A CA 1
ATOM 748 C C . TYR A 1 120 ? -6.288 -3.354 9.058 1 17.05 119 TYR A C 1
ATOM 749 O O . TYR A 1 120 ? -6.273 -2.386 8.293 1 18.59 119 TYR A O 1
ATOM 758 N N . LEU A 1 121 ? -7.355 -4.116 9.244 1 16.1 120 LEU A N 1
ATOM 759 C CA . LEU A 1 121 ? -8.621 -3.837 8.631 1 16.14 120 LEU A CA 1
ATOM 760 C C . LEU A 1 121 ? -9.665 -3.846 9.702 1 15.06 120 LEU A C 1
ATOM 761 O O . LEU A 1 121 ? -9.671 -4.753 10.538 1 15.74 120 LEU A O 1
ATOM 766 N N . GLY A 1 122 ? -10.583 -2.9 9.655 1 14.79 121 GLY A N 1
ATOM 767 C CA . GLY A 1 122 ? -11.669 -2.87 10.605 1 14.99 121 GLY A CA 1
ATOM 768 C C . GLY A 1 122 ? -12.825 -2.076 10.076 1 15.26 121 GLY A C 1
ATOM 769 O O . GLY A 1 122 ? -12.646 -1.099 9.344 1 15.77 121 GLY A O 1
ATOM 770 N N . GLY A 1 123 ? -14.005 -2.469 10.485 1 15.23 122 GLY A N 1
ATOM 771 C CA . GLY A 1 123 ? -15.212 -1.778 10.089 1 16.78 122 GLY A CA 1
ATOM 772 C C . GLY A 1 123 ? -16.431 -2.255 10.826 1 17.18 122 GLY A C 1
ATOM 773 O O . GLY A 1 123 ? -16.413 -3.332 11.435 1 17.38 122 GLY A O 1
ATOM 774 N N . VAL A 1 124 ? -17.488 -1.456 10.783 1 17.13 123 VAL A N 1
ATOM 775 C CA . VAL A 1 124 ? -18.74 -1.816 11.4 1 17.86 123 VAL A CA 1
ATOM 776 C C . VAL A 1 124 ? -19.746 -2.152 10.303 1 19.12 123 VAL A C 1
ATOM 777 O O . VAL A 1 124 ? -19.937 -1.376 9.371 1 19.34 123 VAL A O 1
ATOM 781 N N . PHE A 1 125 ? -20.353 -3.331 10.409 1 19.38 124 PHE A N 1
ATOM 782 C CA . PHE A 1 125 ? -21.238 -3.843 9.375 1 19.79 124 PHE A CA 1
ATOM 783 C C . PHE A 1 125 ? -22.494 -4.451 9.951 1 20.9 124 PHE A C 1
ATOM 784 O O . PHE A 1 125 ? -22.474 -5.025 11.038 1 20.88 124 PHE A O 1
ATOM 792 N N . GLN A 1 126 ? -23.572 -4.433 9.156 1 21.81 125 GLN A N 1
ATOM 793 C CA . GLN A 1 126 ? -24.793 -5.122 9.514 1 22.4 125 GLN A CA 1
ATOM 794 C C . GLN A 1 126 ? -24.631 -6.551 8.957 1 22.87 125 GLN A C 1
ATOM 795 O O . GLN A 1 126 ? -24.418 -6.744 7.747 1 23.78 125 GLN A O 1
ATOM 801 N N . LEU A 1 127 ? -24.657 -7.539 9.853 1 22.16 126 LEU A N 1
ATOM 802 C CA . LEU A 1 127 ? -24.506 -8.93 9.451 1 22.48 126 LEU A CA 1
ATOM 803 C C . LEU A 1 127 ? -25.793 -9.688 9.712 1 23.64 126 LEU A C 1
ATOM 804 O O . LEU A 1 127 ? -26.635 -9.26 10.503 1 23.76 126 LEU A O 1
ATOM 809 N N . GLU A 1 128 ? -25.947 -10.81 9.027 1 23.65 127 GLU A N 1
ATOM 810 C CA . GLU A 1 128 ? -27.124 -11.635 9.166 1 24.24 127 GLU A CA 1
ATOM 811 C C . GLU A 1 128 ? -26.779 -12.965 9.821 1 23.68 127 GLU A C 1
ATOM 812 O O . GLU A 1 128 ? -25.642 -13.426 9.764 1 23.31 127 GLU A O 1
ATOM 814 N N . LYS A 1 129 ? -27.777 -13.614 10.402 1 23.54 128 LYS A N 1
ATOM 815 C CA . LYS A 1 129 ? -27.609 -14.926 11.016 1 24.17 128 LYS A CA 1
ATOM 816 C C . LYS A 1 129 ? -27.043 -15.938 10.006 1 23.84 128 LYS A C 1
ATOM 817 O O . LYS A 1 129 ? -27.509 -16.016 8.863 1 24.11 128 LYS A O 1
ATOM 823 N N . GLY A 1 130 ? -25.998 -16.636 10.412 1 22.87 129 GLY A N 1
ATOM 824 C CA . GLY A 1 130 ? -25.394 -17.651 9.569 1 22.38 129 GLY A CA 1
ATOM 825 C C . GLY A 1 130 ? -24.349 -17.14 8.611 1 21.46 129 GLY A C 1
ATOM 826 O O . GLY A 1 130 ? -23.758 -17.941 7.883 1 22.27 129 GLY A O 1
ATOM 827 N N . ASP A 1 131 ? -24.074 -15.815 8.597 1 20.12 130 ASP A N 1
ATOM 828 C CA . ASP A 1 131 ? -23.017 -15.29 7.726 1 19.46 130 ASP A CA 1
ATOM 829 C C . ASP A 1 131 ? -21.681 -15.923 8.086 1 19.59 130 ASP A C 1
ATOM 830 O O . ASP A 1 131 ? -21.423 -16.154 9.269 1 21 130 ASP A O 1
ATOM 835 N N . ARG A 1 132 ? -20.836 -16.188 7.093 1 18.59 131 ARG A N 1
ATOM 836 C CA . ARG A 1 132 ? -19.493 -16.715 7.331 1 18.6 131 ARG A CA 1
ATOM 837 C C . ARG A 1 132 ? -18.508 -15.649 6.928 1 18.81 131 ARG A C 1
ATOM 838 O O . ARG A 1 132 ? -18.61 -15.087 5.839 1 20.03 131 ARG A O 1
ATOM 846 N N . LEU A 1 133 ? -17.574 -15.335 7.806 1 17.37 132 LEU A N 1
ATOM 847 C CA . LEU A 1 133 ? -16.597 -14.287 7.543 1 16.53 132 LEU A CA 1
ATOM 848 C C . LEU A 1 133 ? -15.242 -14.909 7.371 1 15.85 132 LEU A C 1
ATOM 849 O O . LEU A 1 133 ? -14.827 -15.745 8.186 1 16.39 132 LEU A O 1
ATOM 854 N N . SER A 1 134 ? -14.527 -14.48 6.337 1 16.13 133 SER A N 1
ATOM 855 C CA . SER A 1 134 ? -13.187 -14.958 6.117 1 17.61 133 SER A CA 1
ATOM 856 C C . SER A 1 134 ? -12.217 -13.794 6.186 1 17.53 133 SER A C 1
ATOM 857 O O . SER A 1 134 ? -12.585 -12.66 5.862 1 17.73 133 SER A O 1
ATOM 860 N N . ALA A 1 135 ? -10.984 -14.072 6.608 1 17.02 134 ALA A N 1
ATOM 861 C CA . ALA A 1 135 ? -9.908 -13.076 6.651 1 16.61 134 ALA A CA 1
ATOM 862 C C . ALA A 1 135 ? -8.734 -13.776 6.018 1 16.94 134 ALA A C 1
ATOM 863 O O . ALA A 1 135 ? -8.235 -14.785 6.54 1 16.6 134 ALA A O 1
ATOM 865 N N . GLU A 1 136 ? -8.396 -13.33 4.801 1 16.39 135 GLU A N 1
ATOM 866 C CA . GLU A 1 136 ? -7.433 -14.024 3.978 1 17.29 135 GLU A CA 1
ATOM 867 C C . GLU A 1 136 ? -6.325 -13.132 3.465 1 18.06 135 GLU A C 1
ATOM 868 O O . GLU A 1 136 ? -6.491 -11.914 3.351 1 19.91 135 GLU A O 1
ATOM 874 N N . ILE A 1 137 ? -5.184 -13.73 3.18 1 16.98 136 ILE A N 1
ATOM 875 C CA . ILE A 1 137 ? -4.061 -13.013 2.586 1 17.01 136 ILE A CA 1
ATOM 876 C C . ILE A 1 137 ? -3.632 -13.739 1.314 1 17.8 136 ILE A C 1
ATOM 877 O O . ILE A 1 137 ? -3.939 -14.918 1.145 1 18.73 136 ILE A O 1
ATOM 882 N N . ASN A 1 138 ? -2.88 -13.041 0.449 1 17.93 137 ASN A N 1
ATOM 883 C CA . ASN A 1 138 ? -2.393 -13.7 -0.77 1 18.63 137 ASN A CA 1
ATOM 884 C C . ASN A 1 138 ? -1.036 -14.37 -0.588 1 20.39 137 ASN A C 1
ATOM 885 O O . ASN A 1 138 ? -0.722 -15.293 -1.333 1 21.15 137 ASN A O 1
ATOM 890 N N . ARG A 1 139 ? -0.229 -13.906 0.379 1 20.16 138 ARG A N 1
ATOM 891 C CA . ARG A 1 139 ? 1.132 -14.385 0.568 1 20.71 138 ARG A CA 1
ATOM 892 C C . ARG A 1 139 ? 1.415 -14.896 1.981 1 19.75 138 ARG A C 1
ATOM 893 O O . ARG A 1 139 ? 2.169 -14.262 2.727 1 19.88 138 ARG A O 1
ATOM 901 N N . PRO A 1 140 ? 0.879 -16.075 2.361 1 18.82 139 PRO A N 1
ATOM 902 C CA . PRO A 1 140 ? 1.197 -16.624 3.686 1 18.44 139 PRO A CA 1
ATOM 903 C C . PRO A 1 140 ? 2.677 -16.926 3.866 1 19.62 139 PRO A C 1
ATOM 904 O O . PRO A 1 140 ? 3.132 -16.958 4.998 1 20.33 139 PRO A O 1
ATOM 908 N N . ASP A 1 141 ? 3.456 -17.075 2.766 1 19.96 140 ASP A N 1
ATOM 909 C CA . ASP A 1 141 ? 4.905 -17.242 2.867 1 20.84 140 ASP A CA 1
ATOM 910 C C . ASP A 1 141 ? 5.622 -16.003 3.453 1 21.74 140 ASP A C 1
ATOM 911 O O . ASP A 1 141 ? 6.763 -16.112 3.904 1 23.18 140 ASP A O 1
ATOM 916 N N . TYR A 1 142 ? 4.955 -14.826 3.447 1 20.64 141 TYR A N 1
ATOM 917 C CA . TYR A 1 142 ? 5.516 -13.616 4.029 1 21.13 141 TYR A CA 1
ATOM 918 C C . TYR A 1 142 ? 4.948 -13.302 5.429 1 20.48 141 TYR A C 1
ATOM 919 O O . TYR A 1 142 ? 5.344 -12.302 6.001 1 20.38 141 TYR A O 1
ATOM 928 N N . LEU A 1 143 ? 4.041 -14.122 5.969 1 20.15 142 LEU A N 1
ATOM 929 C CA . LEU A 1 143 ? 3.511 -13.876 7.314 1 21.59 142 LEU A CA 1
ATOM 930 C C . LEU A 1 143 ? 4.581 -14.01 8.349 1 23.12 142 LEU A C 1
ATOM 931 O O . LEU A 1 143 ? 5.441 -14.897 8.25 1 23.14 142 LEU A O 1
ATOM 936 N N . ASP A 1 144 ? 4.494 -13.183 9.38 1 24.37 143 ASP A N 1
ATOM 937 C CA . ASP A 1 144 ? 5.438 -13.276 10.477 1 27.45 143 ASP A CA 1
ATOM 938 C C . ASP A 1 144 ? 4.785 -14.035 11.62 1 32.24 143 ASP A C 1
ATOM 939 O O . ASP A 1 144 ? 3.807 -13.553 12.188 1 33.39 143 ASP A O 1
ATOM 944 N N . PHE A 1 145 ? 5.351 -15.202 11.969 1 35.05 144 PHE A N 1
ATOM 945 C CA . PHE A 1 145 ? 4.885 -16.035 13.083 1 38.36 144 PHE A CA 1
ATOM 946 C C . PHE A 1 145 ? 5.952 -16.169 14.176 1 40.74 144 PHE A C 1
ATOM 947 O O . PHE A 1 145 ? 6 -17.199 14.857 1 41.69 144 PHE A O 1
ATOM 955 N N . ALA A 1 146 ? 6.823 -15.158 14.335 1 41.46 145 ALA A N 1
ATOM 956 C CA . ALA A 1 146 ? 7.884 -15.231 15.337 1 42.49 145 ALA A CA 1
ATOM 957 C C . ALA A 1 146 ? 7.331 -14.941 16.726 1 42.8 145 ALA A C 1
ATOM 958 O O . ALA A 1 146 ? 7.654 -15.658 17.679 1 43.87 145 ALA A O 1
ATOM 960 N N . GLU A 1 147 ? 6.471 -13.921 16.844 1 41.4 146 GLU A N 1
ATOM 961 C CA . GLU A 1 147 ? 5.879 -13.582 18.134 1 40.33 146 GLU A CA 1
ATOM 962 C C . GLU A 1 147 ? 4.364 -13.773 18.142 1 38.31 146 GLU A C 1
ATOM 963 O O . GLU A 1 147 ? 3.691 -13.599 17.12 1 39.16 146 GLU A O 1
ATOM 965 N N . SER A 1 148 ? 3.831 -14.148 19.297 1 35.26 147 SER A N 1
ATOM 966 C CA . SER A 1 148 ? 2.403 -14.325 19.464 1 32.73 147 SER A CA 1
ATOM 967 C C . SER A 1 148 ? 1.723 -12.941 19.553 1 28.32 147 SER A C 1
ATOM 968 O O . SER A 1 148 ? 2.366 -11.93 19.861 1 28.87 147 SER A O 1
ATOM 971 N N . GLY A 1 149 ? 0.452 -12.914 19.21 1 23.86 148 GLY A N 1
ATOM 972 C CA . GLY A 1 149 ? -0.375 -11.719 19.273 1 21.13 148 GLY A CA 1
ATOM 973 C C . GLY A 1 149 ? -0.341 -10.809 18.064 1 18.39 148 GLY A C 1
ATOM 974 O O . GLY A 1 149 ? -1.027 -9.789 18.069 1 17.6 148 GLY A O 1
ATOM 975 N N . GLN A 1 150 ? 0.399 -11.171 17.005 1 16.85 149 GLN A N 1
ATOM 976 C CA . GLN A 1 150 ? 0.553 -10.289 15.85 1 16.99 149 GLN A CA 1
ATOM 977 C C . GLN A 1 150 ? -0.517 -10.46 14.769 1 16.2 149 GLN A C 1
ATOM 978 O O . GLN A 1 150 ? -0.724 -9.55 13.962 1 17.2 149 GLN A O 1
ATOM 984 N N . VAL A 1 151 ? -1.109 -11.658 14.672 1 15.37 150 VAL A N 1
ATOM 985 C CA . VAL A 1 151 ? -2.039 -11.959 13.578 1 14.47 150 VAL A CA 1
ATOM 986 C C . VAL A 1 151 ? -3.333 -12.46 14.178 1 14.43 150 VAL A C 1
ATOM 987 O O . VAL A 1 151 ? -3.335 -13.499 14.858 1 14.6 150 VAL A O 1
ATOM 991 N N . TYR A 1 152 ? -4.414 -11.738 13.952 1 13.96 151 TYR A N 1
ATOM 992 C CA . TYR A 1 152 ? -5.678 -12.052 14.582 1 14 151 TYR A CA 1
ATOM 993 C C . TYR A 1 152 ? -6.854 -11.559 13.766 1 13.3 151 TYR A C 1
ATOM 994 O O . TYR A 1 152 ? -6.693 -10.753 12.841 1 14.27 151 TYR A O 1
ATOM 1003 N N . PHE A 1 153 ? -8.046 -12.033 14.123 1 12.99 152 PHE A N 1
ATOM 1004 C CA . PHE A 1 153 ? -9.279 -11.76 13.407 1 13.55 152 PHE A CA 1
ATOM 1005 C C . PHE A 1 153 ? -10.387 -11.869 14.439 1 14.54 152 PHE A C 1
ATOM 1006 O O . PHE A 1 153 ? -10.43 -12.858 15.164 1 14.42 152 PHE A O 1
ATOM 1014 N N . GLY A 1 154 ? -11.235 -10.859 14.552 1 14.11 153 GLY A N 1
ATOM 1015 C CA . GLY A 1 154 ? -12.288 -10.899 15.553 1 14.5 153 GLY A CA 1
ATOM 1016 C C . GLY A 1 154 ? -13.52 -10.143 15.172 1 14 153 GLY A C 1
ATOM 1017 O O . GLY A 1 154 ? -13.506 -9.395 14.187 1 13.98 153 GLY A O 1
ATOM 1018 N N . ILE A 1 155 ? -14.599 -10.387 15.93 1 13.88 154 ILE A N 1
ATOM 1019 C CA . ILE A 1 155 ? -15.846 -9.671 15.765 1 15.33 154 ILE A CA 1
ATOM 1020 C C . ILE A 1 155 ? -16.414 -9.348 17.131 1 15.81 154 ILE A C 1
ATOM 1021 O O . ILE A 1 155 ? -16.203 -10.087 18.099 1 15.69 154 ILE A O 1
ATOM 1026 N N . ILE A 1 156 ? -17.115 -8.218 17.215 1 15.82 155 ILE A N 1
ATOM 1027 C CA . ILE A 1 156 ? -17.763 -7.815 18.453 1 17.02 155 ILE A CA 1
ATOM 1028 C C . ILE A 1 156 ? -19.144 -7.304 18.097 1 17.91 155 ILE A C 1
ATOM 1029 O O . ILE A 1 156 ? -19.232 -6.328 17.343 1 17.93 155 ILE A O 1
ATOM 1034 N N . ALA A 1 157 ? -20.2 -7.924 18.632 1 18.71 156 ALA A N 1
ATOM 1035 C CA . ALA A 1 157 ? -21.556 -7.428 18.382 1 21.46 156 ALA A CA 1
ATOM 1036 C C . ALA A 1 157 ? -21.704 -6.113 19.158 1 23.78 156 ALA A C 1
ATOM 1037 O O . ALA A 1 157 ? -21.335 -6.055 20.338 1 23.98 156 ALA A O 1
ATOM 1039 N N . LEU A 1 158 ? -22.093 -5.04 18.465 1 24.86 157 LEU A N 1
ATOM 1040 C CA . LEU A 1 158 ? -22.223 -3.732 19.112 1 26.52 157 LEU A CA 1
ATOM 1041 C C . LEU A 1 158 ? -23.342 -3.778 20.155 1 28.41 157 LEU A C 1
ATOM 1042 O O . LEU A 1 158 ? -24.343 -4.458 19.957 1 29.06 157 LEU A O 1
ATOM 1047 N N . ASP B 1 11 ? -31.231 0.96 26.903 1 36.3 10 ASP B N 1
ATOM 1048 C CA . ASP B 1 11 ? -31.5 2.384 27.117 1 36.48 10 ASP B CA 1
ATOM 1049 C C . ASP B 1 11 ? -30.225 3.232 27.384 1 34.98 10 ASP B C 1
ATOM 1050 O O . ASP B 1 11 ? -30.316 4.378 27.806 1 35.61 10 ASP B O 1
ATOM 1055 N N . LYS B 1 12 ? -29.045 2.676 27.121 1 33.16 11 LYS B N 1
ATOM 1056 C CA . LYS B 1 12 ? -27.784 3.368 27.343 1 31.71 11 LYS B CA 1
ATOM 1057 C C . LYS B 1 12 ? -27.514 4.353 26.211 1 29.5 11 LYS B C 1
ATOM 1058 O O . LYS B 1 12 ? -27.691 3.987 25.05 1 29.19 11 LYS B O 1
ATOM 1064 N N . PRO B 1 13 ? -27.045 5.589 26.509 1 27.77 12 PRO B N 1
ATOM 1065 C CA . PRO B 1 13 ? -26.674 6.517 25.426 1 26.59 12 PRO B CA 1
ATOM 1066 C C . PRO B 1 13 ? -25.671 5.885 24.458 1 25.65 12 PRO B C 1
ATOM 1067 O O . PRO B 1 13 ? -24.678 5.296 24.885 1 25.37 12 PRO B O 1
ATOM 1071 N N . VAL B 1 14 ? -25.98 5.941 23.163 1 24.72 13 VAL B N 1
ATOM 1072 C CA . VAL B 1 14 ? -25.12 5.353 22.141 1 24.27 13 VAL B CA 1
ATOM 1073 C C . VAL B 1 14 ? -25.18 6.198 20.886 1 23.67 13 VAL B C 1
ATOM 1074 O O . VAL B 1 14 ? -26.2 6.841 20.598 1 23.82 13 VAL B O 1
ATOM 1078 N N . ALA B 1 15 ? -24.102 6.171 20.118 1 22.39 14 ALA B N 1
ATOM 1079 C CA . ALA B 1 15 ? -24.063 6.83 18.835 1 22.24 14 ALA B CA 1
ATOM 1080 C C . ALA B 1 15 ? -23.056 6.148 17.939 1 21.16 14 ALA B C 1
ATOM 1081 O O . ALA B 1 15 ? -22.029 5.665 18.405 1 20.21 14 ALA B O 1
ATOM 1083 N N . HIS B 1 16 ? -23.337 6.137 16.638 1 21.25 15 HIS B N 1
ATOM 1084 C CA . HIS B 1 16 ? -22.387 5.667 15.639 1 21.84 15 HIS B CA 1
ATOM 1085 C C . HIS B 1 16 ? -22.676 6.519 14.416 1 23.36 15 HIS B C 1
ATOM 1086 O O . HIS B 1 16 ? -23.73 6.361 13.809 1 25.03 15 HIS B O 1
ATOM 1093 N N . VAL B 1 17 ? -21.82 7.494 14.135 1 22.58 16 VAL B N 1
ATOM 1094 C CA . VAL B 1 17 ? -22.015 8.409 13.005 1 22.98 16 VAL B CA 1
ATOM 1095 C C . VAL B 1 17 ? -20.948 8.177 11.948 1 23.61 16 VAL B C 1
ATOM 1096 O O . VAL B 1 17 ? -19.868 7.661 12.25 1 22.73 16 VAL B O 1
ATOM 1100 N N . VAL B 1 18 ? -21.268 8.498 10.695 1 24.42 17 VAL B N 1
ATOM 1101 C CA . VAL B 1 18 ? -20.388 8.203 9.567 1 25.11 17 VAL B CA 1
ATOM 1102 C C . VAL B 1 18 ? -20.094 9.436 8.73 1 25.15 17 VAL B C 1
ATOM 1103 O O . VAL B 1 18 ? -20.871 10.385 8.738 1 25.26 17 VAL B O 1
ATOM 1107 N N . ALA B 1 19 ? -18.973 9.429 8.01 1 25.06 18 ALA B N 1
ATOM 1108 C CA . ALA B 1 19 ? -18.596 10.585 7.206 1 25.56 18 ALA B CA 1
ATOM 1109 C C . ALA B 1 19 ? -19.504 10.766 6 1 26.69 18 ALA B C 1
ATOM 1110 O O . ALA B 1 19 ? -19.984 9.798 5.423 1 27.67 18 ALA B O 1
ATOM 1112 N N . ASN B 1 20 ? -19.696 12.02 5.606 1 27.3 19 ASN B N 1
ATOM 1113 C CA . ASN B 1 20 ? -20.456 12.342 4.408 1 28.93 19 ASN B CA 1
ATOM 1114 C C . ASN B 1 20 ? -19.486 12.264 3.242 1 30.48 19 ASN B C 1
ATOM 1115 O O . ASN B 1 20 ? -18.571 13.082 3.161 1 29.93 19 ASN B O 1
ATOM 1120 N N . PRO B 1 21 ? -19.717 11.358 2.278 1 32.26 20 PRO B N 1
ATOM 1121 C CA . PRO B 1 21 ? -18.815 11.285 1.115 1 33.88 20 PRO B CA 1
ATOM 1122 C C . PRO B 1 21 ? -18.896 12.495 0.189 1 35.24 20 PRO B C 1
ATOM 1123 O O . PRO B 1 21 ? -17.951 12.771 -0.543 1 35.47 20 PRO B O 1
ATOM 1127 N N . GLN B 1 22 ? -20.032 13.196 0.19 1 35.9 21 GLN B N 1
ATOM 1128 C CA . GLN B 1 22 ? -20.254 14.352 -0.681 1 36.91 21 GLN B CA 1
ATOM 1129 C C . GLN B 1 22 ? -19.613 15.638 -0.163 1 37.26 21 GLN B C 1
ATOM 1130 O O . GLN B 1 22 ? -19.441 16.577 -0.94 1 37.66 21 GLN B O 1
ATOM 1136 N N . ALA B 1 23 ? -19.256 15.704 1.137 1 36.66 22 ALA B N 1
ATOM 1137 C CA . ALA B 1 23 ? -18.655 16.917 1.69 1 37.53 22 ALA B CA 1
ATOM 1138 C C . ALA B 1 23 ? -17.328 17.224 1.014 1 38.78 22 ALA B C 1
ATOM 1139 O O . ALA B 1 23 ? -16.566 16.31 0.7 1 39.72 22 ALA B O 1
ATOM 1141 N N . GLU B 1 24 ? -17.081 18.497 0.736 1 38.48 23 GLU B N 1
ATOM 1142 C CA . GLU B 1 24 ? -15.853 18.916 0.093 1 38.88 23 GLU B CA 1
ATOM 1143 C C . GLU B 1 24 ? -14.964 19.56 1.122 1 39.05 23 GLU B C 1
ATOM 1144 O O . GLU B 1 24 ? -15.395 20.464 1.831 1 39.58 23 GLU B O 1
ATOM 1150 N N . GLY B 1 25 ? -13.738 19.074 1.223 1 38.55 24 GLY B N 1
ATOM 1151 C CA . GLY B 1 25 ? -12.758 19.65 2.129 1 37.84 24 GLY B CA 1
ATOM 1152 C C . GLY B 1 25 ? -13.121 19.605 3.599 1 36.21 24 GLY B C 1
ATOM 1153 O O . GLY B 1 25 ? -12.681 20.467 4.369 1 36.72 24 GLY B O 1
ATOM 1154 N N . GLN B 1 26 ? -13.917 18.601 4.006 1 34.46 25 GLN B N 1
ATOM 1155 C CA . GLN B 1 26 ? -14.26 18.47 5.416 1 33.27 25 GLN B CA 1
ATOM 1156 C C . GLN B 1 26 ? -14.719 17.083 5.8 1 30.31 25 GLN B C 1
ATOM 1157 O O . GLN B 1 26 ? -15.148 16.284 4.96 1 29.31 25 GLN B O 1
ATOM 1163 N N . LEU B 1 27 ? -14.561 16.783 7.084 1 28.11 26 LEU B N 1
ATOM 1164 C CA . LEU B 1 27 ? -14.998 15.528 7.64 1 26.31 26 LEU B CA 1
ATOM 1165 C C . LEU B 1 27 ? -16.27 15.855 8.378 1 25.86 26 LEU B C 1
ATOM 1166 O O . LEU B 1 27 ? -16.234 16.346 9.511 1 25.73 26 LEU B O 1
ATOM 1171 N N . GLN B 1 28 ? -17.399 15.653 7.691 1 25.3 27 GLN B N 1
ATOM 1172 C CA . GLN B 1 28 ? -18.718 15.973 8.213 1 25.56 27 GLN B CA 1
ATOM 1173 C C . GLN B 1 28 ? -19.414 14.699 8.653 1 25.7 27 GLN B C 1
ATOM 1174 O O . GLN B 1 28 ? -19.643 13.813 7.839 1 26.35 27 GLN B O 1
ATOM 1180 N N . TRP B 1 29 ? -19.755 14.608 9.931 1 25.18 28 TRP B N 1
ATOM 1181 C CA . TRP B 1 29 ? -20.427 13.428 10.466 1 25.32 28 TRP B CA 1
ATOM 1182 C C . TRP B 1 29 ? -21.917 13.463 10.189 1 27.99 28 TRP B C 1
ATOM 1183 O O . TRP B 1 29 ? -22.535 14.536 10.213 1 28.73 28 TRP B O 1
ATOM 1194 N N . LEU B 1 30 ? -22.489 12.285 9.938 1 29.53 29 LEU B N 1
ATOM 1195 C CA . LEU B 1 30 ? -23.901 12.143 9.652 1 32.14 29 LEU B CA 1
ATOM 1196 C C . LEU B 1 30 ? -24.532 11.068 10.49 1 33.83 29 LEU B C 1
ATOM 1197 O O . LEU B 1 30 ? -23.949 9.998 10.683 1 32.85 29 LEU B O 1
ATOM 1202 N N . ASN B 1 31 ? -25.806 11.28 10.809 1 36.27 30 ASN B N 1
ATOM 1203 C CA . ASN B 1 31 ? -26.642 10.293 11.471 1 39.04 30 ASN B CA 1
ATOM 1204 C C . ASN B 1 31 ? -27.518 9.703 10.358 1 40.77 30 ASN B C 1
ATOM 1205 O O . ASN B 1 31 ? -27.96 8.559 10.46 1 41.89 30 ASN B O 1
ATOM 1210 N N . ALA B 1 36 ? -25.786 3.876 10.728 1 39.11 35 ALA B N 1
ATOM 1211 C CA . ALA B 1 36 ? -25.604 5.018 11.61 1 39.06 35 ALA B CA 1
ATOM 1212 C C . ALA B 1 36 ? -26.75 5.178 12.592 1 38.59 35 ALA B C 1
ATOM 1213 O O . ALA B 1 36 ? -27.874 4.751 12.307 1 38.74 35 ALA B O 1
ATOM 1215 N N . LEU B 1 37 ? -26.471 5.792 13.75 1 37.78 36 LEU B N 1
ATOM 1216 C CA . LEU B 1 37 ? -27.49 5.931 14.777 1 37.71 36 LEU B CA 1
ATOM 1217 C C . LEU B 1 37 ? -27.146 6.9 15.892 1 36.95 36 LEU B C 1
ATOM 1218 O O . LEU B 1 37 ? -25.98 7.153 16.188 1 36.53 36 LEU B O 1
ATOM 1220 N N . LEU B 1 38 ? -28.187 7.425 16.523 1 36.23 37 LEU B N 1
ATOM 1221 C CA . LEU B 1 38 ? -28.136 8.236 17.733 1 36.18 37 LEU B CA 1
ATOM 1222 C C . LEU B 1 38 ? -29.277 7.697 18.556 1 36 37 LEU B C 1
ATOM 1223 O O . LEU B 1 38 ? -30.409 7.62 18.046 1 36.27 37 LEU B O 1
ATOM 1228 N N . ALA B 1 39 ? -29.016 7.34 19.816 1 34.91 38 ALA B N 1
ATOM 1229 C CA . ALA B 1 39 ? -30.086 6.83 20.657 1 34.51 38 ALA B CA 1
ATOM 1230 C C . ALA B 1 39 ? -29.895 7.199 22.117 1 33.4 38 ALA B C 1
ATOM 1231 O O . ALA B 1 39 ? -28.779 7.49 22.564 1 32.54 38 ALA B O 1
ATOM 1233 N N . ASN B 1 40 ? -31.015 7.233 22.843 1 32.67 39 ASN B N 1
ATOM 1234 C CA . ASN B 1 40 ? -31.05 7.454 24.268 1 32.68 39 ASN B CA 1
ATOM 1235 C C . ASN B 1 40 ? -30.384 8.764 24.705 1 32.82 39 ASN B C 1
ATOM 1236 O O . ASN B 1 40 ? -29.692 8.81 25.719 1 33.12 39 ASN B O 1
ATOM 1241 N N . GLY B 1 41 ? -30.635 9.828 23.955 1 32.41 40 GLY B N 1
ATOM 1242 C CA . GLY B 1 41 ? -30.188 11.157 24.342 1 31.99 40 GLY B CA 1
ATOM 1243 C C . GLY B 1 41 ? -29.001 11.75 23.625 1 31.29 40 GLY B C 1
ATOM 1244 O O . GLY B 1 41 ? -28.819 12.966 23.693 1 32.03 40 GLY B O 1
ATOM 1245 N N . VAL B 1 42 ? -28.172 10.924 22.957 1 30.17 41 VAL B N 1
ATOM 1246 C CA . VAL B 1 42 ? -27.011 11.469 22.248 1 29.3 41 VAL B CA 1
ATOM 1247 C C . VAL B 1 42 ? -27.468 12.308 21.071 1 30.3 41 VAL B C 1
ATOM 1248 O O . VAL B 1 42 ? -28.402 11.937 20.359 1 31.19 41 VAL B O 1
ATOM 1252 N N . GLU B 1 43 ? -26.857 13.469 20.905 1 29.72 42 GLU B N 1
ATOM 1253 C CA . GLU B 1 43 ? -27.188 14.373 19.821 1 29.84 42 GLU B CA 1
ATOM 1254 C C . GLU B 1 43 ? -25.959 14.624 18.958 1 29.82 42 GLU B C 1
ATOM 1255 O O . GLU B 1 43 ? -24.835 14.496 19.423 1 29.12 42 GLU B O 1
ATOM 1257 N N . LEU B 1 44 ? -26.176 14.998 17.706 1 30.42 43 LEU B N 1
ATOM 1258 C CA . LEU B 1 44 ? -25.108 15.388 16.802 1 30.75 43 LEU B CA 1
ATOM 1259 C C . LEU B 1 44 ? -25.413 16.845 16.473 1 31.04 43 LEU B C 1
ATOM 1260 O O . LEU B 1 44 ? -26.437 17.136 15.846 1 31.32 43 LEU B O 1
ATOM 1265 N N . ARG B 1 45 ? -24.591 17.764 16.988 1 30.74 44 ARG B N 1
ATOM 1266 C CA . ARG B 1 45 ? -24.816 19.196 16.814 1 31.58 44 ARG B CA 1
ATOM 1267 C C . ARG B 1 45 ? -23.513 19.87 16.469 1 31.52 44 ARG B C 1
ATOM 1268 O O . ARG B 1 45 ? -22.509 19.632 17.141 1 31.39 44 ARG B O 1
ATOM 1270 N N . ASP B 1 46 ? -23.5 20.68 15.397 1 31.22 45 ASP B N 1
ATOM 1271 C CA . ASP B 1 46 ? -22.298 21.372 14.926 1 31.21 45 ASP B CA 1
ATOM 1272 C C . ASP B 1 46 ? -21.114 20.416 14.74 1 29.27 45 ASP B C 1
ATOM 1273 O O . ASP B 1 46 ? -19.997 20.707 15.167 1 29.28 45 ASP B O 1
ATOM 1278 N N . ASN B 1 47 ? -21.406 19.235 14.176 1 27.59 46 ASN B N 1
ATOM 1279 C CA . ASN B 1 47 ? -20.427 18.189 13.887 1 26.37 46 ASN B CA 1
ATOM 1280 C C . ASN B 1 47 ? -19.847 17.5 15.125 1 25.97 46 ASN B C 1
ATOM 1281 O O . ASN B 1 47 ? -18.824 16.833 15.017 1 25.22 46 ASN B O 1
ATOM 1286 N N . GLN B 1 48 ? -20.474 17.674 16.295 1 25.45 47 GLN B N 1
ATOM 1287 C CA . GLN B 1 48 ? -19.979 17.089 17.531 1 24.8 47 GLN B CA 1
ATOM 1288 C C . GLN B 1 48 ? -21.025 16.207 18.19 1 25.04 47 GLN B C 1
ATOM 1289 O O . GLN B 1 48 ? -22.224 16.481 18.065 1 25.95 47 GLN B O 1
ATOM 1295 N N . LEU B 1 49 ? -20.589 15.149 18.893 1 24.02 48 LEU B N 1
ATOM 1296 C CA . LEU B 1 49 ? -21.523 14.312 19.634 1 23.95 48 LEU B CA 1
ATOM 1297 C C . LEU B 1 49 ? -21.714 14.956 21.009 1 25.46 48 LEU B C 1
ATOM 1298 O O . LEU B 1 49 ? -20.742 15.346 21.653 1 25.95 48 LEU B O 1
ATOM 1303 N N . VAL B 1 50 ? -22.966 15.119 21.431 1 25.94 49 VAL B N 1
ATOM 1304 C CA . VAL B 1 50 ? -23.274 15.758 22.703 1 26.42 49 VAL B CA 1
ATOM 1305 C C . VAL B 1 50 ? -23.735 14.697 23.666 1 26.53 49 VAL B C 1
ATOM 1306 O O . VAL B 1 50 ? -24.695 13.967 23.399 1 26.3 49 VAL B O 1
ATOM 1310 N N . VAL B 1 51 ? -23.031 14.608 24.788 1 26.3 50 VAL B N 1
ATOM 1311 C CA . VAL B 1 51 ? -23.247 13.628 25.832 1 26.56 50 VAL B CA 1
ATOM 1312 C C . VAL B 1 51 ? -24.455 14.012 26.683 1 27.1 50 VAL B C 1
ATOM 1313 O O . VAL B 1 51 ? -24.496 15.124 27.209 1 26.68 50 VAL B O 1
ATOM 1317 N N . PRO B 1 52 ? -25.461 13.123 26.814 1 27.82 51 PRO B N 1
ATOM 1318 C CA . PRO B 1 52 ? -26.671 13.502 27.567 1 28.33 51 PRO B CA 1
ATOM 1319 C C . PRO B 1 52 ? -26.58 13.377 29.079 1 29.11 51 PRO B C 1
ATOM 1320 O O . PRO B 1 52 ? -27.388 13.975 29.787 1 29.76 51 PRO B O 1
ATOM 1324 N N . SER B 1 53 ? -25.642 12.569 29.573 1 28.75 52 SER B N 1
ATOM 1325 C CA . SER B 1 53 ? -25.529 12.319 30.997 1 29.3 52 SER B CA 1
ATOM 1326 C C . SER B 1 53 ? -24.126 11.921 31.395 1 28.48 52 SER B C 1
ATOM 1327 O O . SER B 1 53 ? -23.385 11.364 30.597 1 28.19 52 SER B O 1
ATOM 1330 N N . GLU B 1 54 ? -23.776 12.179 32.64 1 27.9 53 GLU B N 1
ATOM 1331 C CA . GLU B 1 54 ? -22.472 11.855 33.18 1 27.84 53 GLU B CA 1
ATOM 1332 C C . GLU B 1 54 ? -22.276 10.345 33.254 1 26.46 53 GLU B C 1
ATOM 1333 O O . GLU B 1 54 ? -23.236 9.607 33.47 1 27.72 53 GLU B O 1
ATOM 1339 N N . GLY B 1 55 ? -21.043 9.893 33.046 1 24.85 54 GLY B N 1
ATOM 1340 C CA . GLY B 1 55 ? -20.743 8.48 33.174 1 23.55 54 GLY B CA 1
ATOM 1341 C C . GLY B 1 55 ? -19.553 8.028 32.371 1 22.1 54 GLY B C 1
ATOM 1342 O O . GLY B 1 55 ? -18.873 8.847 31.757 1 22.44 54 GLY B O 1
ATOM 1343 N N . LEU B 1 56 ? -19.289 6.735 32.416 1 20.82 55 LEU B N 1
ATOM 1344 C CA . LEU B 1 56 ? -18.198 6.148 31.651 1 21.06 55 LEU B CA 1
ATOM 1345 C C . LEU B 1 56 ? -18.676 5.88 30.248 1 20.48 55 LEU B C 1
ATOM 1346 O O . LEU B 1 56 ? -19.771 5.358 30.07 1 20.85 55 LEU B O 1
ATOM 1351 N N . TYR B 1 57 ? -17.852 6.201 29.248 1 18.64 56 TYR B N 1
ATOM 1352 C CA . TYR B 1 57 ? -18.206 5.931 27.86 1 18.04 56 TYR B CA 1
ATOM 1353 C C . TYR B 1 57 ? -17.012 5.358 27.143 1 17.51 56 TYR B C 1
ATOM 1354 O O . TYR B 1 57 ? -15.886 5.825 27.331 1 17.95 56 TYR B O 1
ATOM 1363 N N . LEU B 1 58 ? -17.261 4.387 26.262 1 16.23 57 LEU B N 1
ATOM 1364 C CA . LEU B 1 58 ? -16.246 3.97 25.32 1 15.87 57 LEU B CA 1
ATOM 1365 C C . LEU B 1 58 ? -16.421 4.959 24.166 1 16.27 57 LEU B C 1
ATOM 1366 O O . LEU B 1 58 ? -17.553 5.172 23.714 1 16.5 57 LEU B O 1
ATOM 1371 N N . ILE B 1 59 ? -15.318 5.549 23.699 1 15.82 58 ILE B N 1
ATOM 1372 C CA . ILE B 1 59 ? -15.325 6.466 22.572 1 16.51 58 ILE B CA 1
ATOM 1373 C C . ILE B 1 59 ? -14.425 5.833 21.516 1 16.02 58 ILE B C 1
ATOM 1374 O O . ILE B 1 59 ? -13.334 5.34 21.848 1 15.7 58 ILE B O 1
ATOM 1379 N N . TYR B 1 60 ? -14.867 5.832 20.253 1 15.23 59 TYR B N 1
ATOM 1380 C CA . TYR B 1 60 ? -14.041 5.235 19.213 1 15.75 59 TYR B CA 1
ATOM 1381 C C . TYR B 1 60 ? -14.204 5.959 17.892 1 15.25 59 TYR B C 1
ATOM 1382 O O . TYR B 1 60 ? -15.223 6.612 17.651 1 15.95 59 TYR B O 1
ATOM 1391 N N . SER B 1 61 ? -13.234 5.769 16.997 1 15.3 60 SER B N 1
ATOM 1392 C CA . SER B 1 61 ? -13.339 6.337 15.668 1 15.84 60 SER B CA 1
ATOM 1393 C C . SER B 1 61 ? -12.337 5.671 14.727 1 16.49 60 SER B C 1
ATOM 1394 O O . SER B 1 61 ? -11.306 5.141 15.174 1 17.11 60 SER B O 1
ATOM 1397 N N . GLN B 1 62 ? -12.595 5.775 13.427 1 15.22 61 GLN B N 1
ATOM 1398 C CA . GLN B 1 62 ? -11.648 5.359 12.42 1 15.19 61 GLN B CA 1
ATOM 1399 C C . GLN B 1 62 ? -11.807 6.32 11.266 1 15.5 61 GLN B C 1
ATOM 1400 O O . GLN B 1 62 ? -12.925 6.614 10.834 1 15.52 61 GLN B O 1
ATOM 1406 N N . VAL B 1 63 ? -10.675 6.767 10.743 1 14.77 62 VAL B N 1
ATOM 1407 C CA . VAL B 1 63 ? -10.625 7.527 9.501 1 15.49 62 VAL B CA 1
ATOM 1408 C C . VAL B 1 63 ? -9.715 6.798 8.511 1 16.78 62 VAL B C 1
ATOM 1409 O O . VAL B 1 63 ? -8.789 6.082 8.913 1 16.69 62 VAL B O 1
ATOM 1413 N N . LEU B 1 64 ? -9.97 6.991 7.214 1 17.47 63 LEU B N 1
ATOM 1414 C CA . LEU B 1 64 ? -9.197 6.309 6.181 1 18.76 63 LEU B CA 1
ATOM 1415 C C . LEU B 1 64 ? -8.683 7.371 5.221 1 19.08 63 LEU B C 1
ATOM 1416 O O . LEU B 1 64 ? -9.462 8.197 4.764 1 20.1 63 LEU B O 1
ATOM 1421 N N . PHE B 1 65 ? -7.378 7.353 4.929 1 19.2 64 PHE B N 1
ATOM 1422 C CA . PHE B 1 65 ? -6.744 8.293 4.012 1 20.46 64 PHE B CA 1
ATOM 1423 C C . PHE B 1 65 ? -6.181 7.553 2.792 1 21.75 64 PHE B C 1
ATOM 1424 O O . PHE B 1 65 ? -5.823 6.367 2.869 1 22 64 PHE B O 1
ATOM 1432 N N . LYS B 1 66 ? -6.128 8.246 1.656 1 22.3 65 LYS B N 1
ATOM 1433 C CA . LYS B 1 66 ? -5.56 7.66 0.455 1 23.84 65 LYS B CA 1
ATOM 1434 C C . LYS B 1 66 ? -4.979 8.764 -0.395 1 24.62 65 LYS B C 1
ATOM 1435 O O . LYS B 1 66 ? -5.429 9.904 -0.325 1 25.29 65 LYS B O 1
ATOM 1441 N N . GLY B 1 67 ? -3.932 8.439 -1.12 1 25.59 66 GLY B N 1
ATOM 1442 C CA . GLY B 1 67 ? -3.306 9.402 -2.016 1 27.36 66 GLY B CA 1
ATOM 1443 C C . GLY B 1 67 ? -2.67 8.716 -3.196 1 30.4 66 GLY B C 1
ATOM 1444 O O . GLY B 1 67 ? -2.437 7.502 -3.175 1 29.59 66 GLY B O 1
ATOM 1445 N N . GLN B 1 68 ? -2.427 9.48 -4.25 1 33.21 67 GLN B N 1
ATOM 1446 C CA . GLN B 1 68 ? -1.764 8.985 -5.448 1 36.23 67 GLN B CA 1
ATOM 1447 C C . GLN B 1 68 ? -0.414 9.657 -5.453 1 38.74 67 GLN B C 1
ATOM 1448 O O . GLN B 1 68 ? -0.312 10.843 -5.768 1 39.51 67 GLN B O 1
ATOM 1450 N N . GLY B 1 69 ? 0.601 8.921 -5.037 1 39.87 68 GLY B N 1
ATOM 1451 C CA . GLY B 1 69 ? 1.944 9.463 -4.984 1 41.51 68 GLY B CA 1
ATOM 1452 C C . GLY B 1 69 ? 2.168 10.413 -3.825 1 42.86 68 GLY B C 1
ATOM 1453 O O . GLY B 1 69 ? 1.315 10.578 -2.948 1 42.85 68 GLY B O 1
ATOM 1454 N N . CYS B 1 70 ? 3.342 11.042 -3.829 1 43.4 69 CYS B N 1
ATOM 1455 C CA . CYS B 1 70 ? 3.758 11.946 -2.773 1 44.42 69 CYS B CA 1
ATOM 1456 C C . CYS B 1 70 ? 4.075 13.349 -3.305 1 44.93 69 CYS B C 1
ATOM 1457 O O . CYS B 1 70 ? 4.811 13.52 -4.281 1 45.23 69 CYS B O 1
ATOM 1460 N N . PRO B 1 71 ? 3.457 14.374 -2.714 1 44.67 70 PRO B N 1
ATOM 1461 C CA . PRO B 1 71 ? 3.626 15.746 -3.229 1 44.5 70 PRO B CA 1
ATOM 1462 C C . PRO B 1 71 ? 4.902 16.464 -2.793 1 44.06 70 PRO B C 1
ATOM 1463 O O . PRO B 1 71 ? 5.723 15.886 -2.096 1 44.46 70 PRO B O 1
ATOM 1467 N N . SER B 1 72 ? 5.055 17.745 -3.203 1 43.3 71 SER B N 1
ATOM 1468 C CA . SER B 1 72 ? 6.193 18.615 -2.887 1 42.75 71 SER B CA 1
ATOM 1469 C C . SER B 1 72 ? 6.26 19.026 -1.408 1 42.18 71 SER B C 1
ATOM 1470 O O . SER B 1 72 ? 7.307 19.487 -0.951 1 42.64 71 SER B O 1
ATOM 1473 N N . THR B 1 73 ? 5.141 18.94 -0.686 1 40.64 72 THR B N 1
ATOM 1474 C CA . THR B 1 73 ? 5.113 19.288 0.731 1 40.17 72 THR B CA 1
ATOM 1475 C C . THR B 1 73 ? 5.005 17.996 1.544 1 38.55 72 THR B C 1
ATOM 1476 O O . THR B 1 73 ? 4.373 17.048 1.092 1 38.15 72 THR B O 1
ATOM 1480 N N . HIS B 1 74 ? 5.634 17.942 2.721 1 37.59 73 HIS B N 1
ATOM 1481 C CA . HIS B 1 74 ? 5.594 16.743 3.559 1 37.15 73 HIS B CA 1
ATOM 1482 C C . HIS B 1 74 ? 4.168 16.474 4.032 1 35.42 73 HIS B C 1
ATOM 1483 O O . HIS B 1 74 ? 3.489 17.4 4.478 1 36.77 73 HIS B O 1
ATOM 1490 N N . VAL B 1 75 ? 3.688 15.233 3.878 1 32.5 74 VAL B N 1
ATOM 1491 C CA . VAL B 1 75 ? 2.325 14.891 4.274 1 29.96 74 VAL B CA 1
ATOM 1492 C C . VAL B 1 75 ? 2.28 14.281 5.663 1 27.38 74 VAL B C 1
ATOM 1493 O O . VAL B 1 75 ? 2.867 13.234 5.897 1 27.62 74 VAL B O 1
ATOM 1497 N N . LEU B 1 76 ? 1.582 14.941 6.58 1 25.13 75 LEU B N 1
ATOM 1498 C CA . LEU B 1 76 ? 1.369 14.404 7.918 1 23.45 75 LEU B CA 1
ATOM 1499 C C . LEU B 1 76 ? -0.127 14.316 8.102 1 21.58 75 LEU B C 1
ATOM 1500 O O . LEU B 1 76 ? -0.832 15.293 7.858 1 22.32 75 LEU B O 1
ATOM 1505 N N . LEU B 1 77 ? -0.621 13.132 8.483 1 18.85 76 LEU B N 1
ATOM 1506 C CA . LEU B 1 77 ? -2.05 12.909 8.648 1 18.63 76 LEU B CA 1
ATOM 1507 C C . LEU B 1 77 ? -2.345 12.768 10.121 1 18.45 76 LEU B C 1
ATOM 1508 O O . LEU B 1 77 ? -1.694 11.962 10.771 1 19.18 76 LEU B O 1
ATOM 1513 N N . THR B 1 78 ? -3.279 13.55 10.654 1 18.03 77 THR B N 1
ATOM 1514 C CA . THR B 1 78 ? -3.608 13.485 12.079 1 17.91 77 THR B CA 1
ATOM 1515 C C . THR B 1 78 ? -5.062 13.186 12.269 1 18.13 77 THR B C 1
ATOM 1516 O O . THR B 1 78 ? -5.907 13.575 11.451 1 18.74 77 THR B O 1
ATOM 1520 N N . HIS B 1 79 ? -5.359 12.506 13.379 1 16.11 78 HIS B N 1
ATOM 1521 C CA . HIS B 1 79 ? -6.735 12.219 13.72 1 15.85 78 HIS B CA 1
ATOM 1522 C C . HIS B 1 79 ? -6.814 12.355 15.226 1 16.28 78 HIS B C 1
ATOM 1523 O O . HIS B 1 79 ? -6.006 11.765 15.95 1 16.62 78 HIS B O 1
ATOM 1530 N N . THR B 1 80 ? -7.776 13.167 15.69 1 16.23 79 THR B N 1
ATOM 1531 C CA . THR B 1 80 ? -7.875 13.451 17.092 1 16.57 79 THR B CA 1
ATOM 1532 C C . THR B 1 80 ? -9.305 13.464 17.568 1 17.32 79 THR B C 1
ATOM 1533 O O . THR B 1 80 ? -10.169 14.097 16.934 1 18.6 79 THR B O 1
ATOM 1537 N N . ILE B 1 81 ? -9.55 12.83 18.718 1 16.56 80 ILE B N 1
ATOM 1538 C CA . ILE B 1 81 ? -10.836 12.914 19.396 1 17.14 80 ILE B CA 1
ATOM 1539 C C . ILE B 1 81 ? -10.647 13.829 20.585 1 18.21 80 ILE B C 1
ATOM 1540 O O . ILE B 1 81 ? -9.737 13.613 21.386 1 17.34 80 ILE B O 1
ATOM 1545 N N . SER B 1 82 ? -11.466 14.877 20.672 1 18.55 81 SER B N 1
ATOM 1546 C CA . SER B 1 82 ? -11.345 15.848 21.748 1 20.34 81 SER B CA 1
ATOM 1547 C C . SER B 1 82 ? -12.653 15.979 22.511 1 21.5 81 SER B C 1
ATOM 1548 O O . SER B 1 82 ? -13.738 15.666 22.006 1 21.43 81 SER B O 1
ATOM 1551 N N . ARG B 1 83 ? -12.538 16.524 23.718 1 22.81 82 ARG B N 1
ATOM 1552 C CA . ARG B 1 83 ? -13.654 16.752 24.605 1 24.84 82 ARG B CA 1
ATOM 1553 C C . ARG B 1 83 ? -13.71 18.241 24.937 1 26.13 82 ARG B C 1
ATOM 1554 O O . ARG B 1 83 ? -12.67 18.849 25.23 1 25.41 82 ARG B O 1
ATOM 1562 N N . ILE B 1 84 ? -14.917 18.821 24.871 1 28.21 83 ILE B N 1
ATOM 1563 C CA . ILE B 1 84 ? -15.152 20.213 25.23 1 31.06 83 ILE B CA 1
ATOM 1564 C C . ILE B 1 84 ? -16.191 20.177 26.333 1 33.09 83 ILE B C 1
ATOM 1565 O O . ILE B 1 84 ? -17.327 19.774 26.086 1 32.66 83 ILE B O 1
ATOM 1570 N N . ALA B 1 85 ? -15.8 20.545 27.558 1 35.09 84 ALA B N 1
ATOM 1571 C CA . ALA B 1 85 ? -16.74 20.531 28.68 1 37.34 84 ALA B CA 1
ATOM 1572 C C . ALA B 1 85 ? -17.482 21.863 28.767 1 38.84 84 ALA B C 1
ATOM 1573 O O . ALA B 1 85 ? -16.919 22.901 28.411 1 39.21 84 ALA B O 1
ATOM 1575 N N . VAL B 1 86 ? -18.746 21.843 29.229 1 39.27 85 VAL B N 1
ATOM 1576 C CA . VAL B 1 86 ? -19.545 23.059 29.36 1 40.53 85 VAL B CA 1
ATOM 1577 C C . VAL B 1 86 ? -18.887 24.058 30.31 1 41.26 85 VAL B C 1
ATOM 1578 O O . VAL B 1 86 ? -18.807 25.243 29.989 1 42.18 85 VAL B O 1
ATOM 1580 N N . LYS B 1 91 ? -11.139 22.754 25.276 1 29.6 90 LYS B N 1
ATOM 1581 C CA . LYS B 1 91 ? -11.001 21.658 24.301 1 29.89 90 LYS B CA 1
ATOM 1582 C C . LYS B 1 91 ? -9.733 20.86 24.601 1 28.74 90 LYS B C 1
ATOM 1583 O O . LYS B 1 91 ? -8.63 21.405 24.566 1 29.33 90 LYS B O 1
ATOM 1589 N N . VAL B 1 92 ? -9.897 19.56 24.905 1 26.09 91 VAL B N 1
ATOM 1590 C CA . VAL B 1 92 ? -8.815 18.715 25.378 1 25.08 91 VAL B CA 1
ATOM 1591 C C . VAL B 1 92 ? -8.734 17.433 24.579 1 22.27 91 VAL B C 1
ATOM 1592 O O . VAL B 1 92 ? -9.757 16.798 24.374 1 21.91 91 VAL B O 1
ATOM 1596 N N . ASN B 1 93 ? -7.54 17.079 24.09 1 20.71 92 ASN B N 1
ATOM 1597 C CA . ASN B 1 93 ? -7.394 15.853 23.311 1 20.68 92 ASN B CA 1
ATOM 1598 C C . ASN B 1 93 ? -7.522 14.657 24.221 1 19.77 92 ASN B C 1
ATOM 1599 O O . ASN B 1 93 ? -6.824 14.585 25.24 1 21.23 92 ASN B O 1
ATOM 1604 N N . LEU B 1 94 ? -8.378 13.699 23.836 1 17.29 93 LEU B N 1
ATOM 1605 C CA . LEU B 1 94 ? -8.525 12.455 24.575 1 16.93 93 LEU B CA 1
ATOM 1606 C C . LEU B 1 94 ? -7.712 11.359 23.909 1 16.25 93 LEU B C 1
ATOM 1607 O O . LEU B 1 94 ? -7.097 10.536 24.597 1 16.76 93 LEU B O 1
ATOM 1612 N N . LEU B 1 95 ? -7.751 11.313 22.568 1 15.02 94 LEU B N 1
ATOM 1613 C CA . LEU B 1 95 ? -7.09 10.266 21.783 1 14.81 94 LEU B CA 1
ATOM 1614 C C . LEU B 1 95 ? -6.56 10.913 20.523 1 14.98 94 LEU B C 1
ATOM 1615 O O . LEU B 1 95 ? -7.287 11.674 19.893 1 16.06 94 LEU B O 1
ATOM 1620 N N . SER B 1 96 ? -5.316 10.633 20.147 1 14.38 95 SER B N 1
ATOM 1621 C CA . SER B 1 96 ? -4.752 11.256 18.946 1 14.83 95 SER B CA 1
ATOM 1622 C C . SER B 1 96 ? -3.675 10.429 18.358 1 15.26 95 SER B C 1
ATOM 1623 O O . SER B 1 96 ? -2.899 9.83 19.101 1 15.24 95 SER B O 1
ATOM 1626 N N . ALA B 1 97 ? -3.541 10.498 17.046 1 14.76 96 ALA B N 1
ATOM 1627 C CA . ALA B 1 97 ? -2.433 9.809 16.381 1 15.31 96 ALA B CA 1
ATOM 1628 C C . ALA B 1 97 ? -2.067 10.533 15.085 1 16.79 96 ALA B C 1
ATOM 1629 O O . ALA B 1 97 ? -2.845 11.327 14.572 1 17.15 96 ALA B O 1
ATOM 1631 N N . ILE B 1 98 ? -0.848 10.297 14.607 1 17.29 97 ILE B N 1
ATOM 1632 C CA . ILE B 1 98 ? -0.276 10.943 13.443 1 18.68 97 ILE B CA 1
ATOM 1633 C C . ILE B 1 98 ? 0.405 9.875 12.606 1 19.61 97 ILE B C 1
ATOM 1634 O O . ILE B 1 98 ? 1.035 8.976 13.157 1 19.56 97 ILE B O 1
ATOM 1639 N N . LYS B 1 99 ? 0.288 9.981 11.277 1 19.49 98 LYS B N 1
ATOM 1640 C CA . LYS B 1 99 ? 0.961 9.077 10.347 1 21.25 98 LYS B CA 1
ATOM 1641 C C . LYS B 1 99 ? 1.638 9.889 9.253 1 21.75 98 LYS B C 1
ATOM 1642 O O . LYS B 1 99 ? 1.152 10.939 8.883 1 22.33 98 LYS B O 1
ATOM 1648 N N . SER B 1 100 ? 2.74 9.39 8.725 1 23.31 99 SER B N 1
ATOM 1649 C CA . SER B 1 100 ? 3.501 10.018 7.64 1 25 99 SER B CA 1
ATOM 1650 C C . SER B 1 100 ? 3.575 8.983 6.514 1 28.92 99 SER B C 1
ATOM 1651 O O . SER B 1 100 ? 4.429 8.106 6.536 1 30.43 99 SER B O 1
ATOM 1654 N N . PRO B 1 101 ? 2.659 9.04 5.553 1 30.67 100 PRO B N 1
ATOM 1655 C CA . PRO B 1 101 ? 2.65 8.024 4.481 1 33.42 100 PRO B CA 1
ATOM 1656 C C . PRO B 1 101 ? 3.769 8.13 3.447 1 37.59 100 PRO B C 1
ATOM 1657 O O . PRO B 1 101 ? 3.997 7.183 2.695 1 39.27 100 PRO B O 1
ATOM 1661 N N . CYS B 1 102 ? 4.448 9.259 3.385 1 39.16 101 CYS B N 1
ATOM 1662 C CA . CYS B 1 102 ? 5.485 9.489 2.386 1 41.27 101 CYS B CA 1
ATOM 1663 C C . CYS B 1 102 ? 6.862 9.693 3.02 1 42.8 101 CYS B C 1
ATOM 1664 O O . CYS B 1 102 ? 6.996 10.402 4.017 1 43.69 101 CYS B O 1
ATOM 1667 N N . ALA B 1 112 ? 3.948 7.665 -9.68 1 45.03 111 ALA B N 1
ATOM 1668 C CA . ALA B 1 112 ? 3.077 7.916 -8.531 1 45.28 111 ALA B CA 1
ATOM 1669 C C . ALA B 1 112 ? 2.267 6.674 -8.192 1 45.02 111 ALA B C 1
ATOM 1670 O O . ALA B 1 112 ? 1.354 6.312 -8.934 1 46.09 111 ALA B O 1
ATOM 1672 N N . LYS B 1 113 ? 2.616 6.007 -7.085 1 43.39 112 LYS B N 1
ATOM 1673 C CA . LYS B 1 113 ? 1.957 4.782 -6.636 1 42.16 112 LYS B CA 1
ATOM 1674 C C . LYS B 1 113 ? 0.904 5.129 -5.591 1 39.6 112 LYS B C 1
ATOM 1675 O O . LYS B 1 113 ? 1.166 5.963 -4.725 1 39.91 112 LYS B O 1
ATOM 1681 N N . PRO B 1 114 ? -0.287 4.514 -5.644 1 37.08 113 PRO B N 1
ATOM 1682 C CA . PRO B 1 114 ? -1.311 4.829 -4.633 1 35.16 113 PRO B CA 1
ATOM 1683 C C . PRO B 1 114 ? -0.926 4.33 -3.253 1 32.5 113 PRO B C 1
ATOM 1684 O O . PRO B 1 114 ? -0.337 3.269 -3.12 1 32.85 113 PRO B O 1
ATOM 1688 N N . TRP B 1 115 ? -1.239 5.11 -2.226 1 30.13 114 TRP B N 1
ATOM 1689 C CA . TRP B 1 115 ? -1.014 4.699 -0.842 1 29.02 114 TRP B CA 1
ATOM 1690 C C . TRP B 1 115 ? -2.329 4.784 -0.066 1 27.24 114 TRP B C 1
ATOM 1691 O O . TRP B 1 115 ? -3.226 5.541 -0.431 1 26.07 114 TRP B O 1
ATOM 1702 N N . TYR B 1 116 ? -2.437 4.035 1.034 1 26.05 115 TYR B N 1
ATOM 1703 C CA . TYR B 1 116 ? -3.659 4.019 1.833 1 26.09 115 TYR B CA 1
ATOM 1704 C C . TYR B 1 116 ? -3.272 3.907 3.279 1 24.61 115 TYR B C 1
ATOM 1705 O O . TYR B 1 116 ? -2.436 3.071 3.603 1 25.81 115 TYR B O 1
ATOM 1714 N N . GLU B 1 117 ? -3.9 4.699 4.163 1 21.46 116 GLU B N 1
ATOM 1715 C CA . GLU B 1 117 ? -3.576 4.601 5.581 1 21.04 116 GLU B CA 1
ATOM 1716 C C . GLU B 1 117 ? -4.792 4.827 6.431 1 19.65 116 GLU B C 1
ATOM 1717 O O . GLU B 1 117 ? -5.375 5.903 6.381 1 19.91 116 GLU B O 1
ATOM 1723 N N . PRO B 1 118 ? -5.035 3.918 7.378 1 18.88 117 PRO B N 1
ATOM 1724 C CA . PRO B 1 118 ? -6.108 4.154 8.347 1 18.02 117 PRO B CA 1
ATOM 1725 C C . PRO B 1 118 ? -5.512 4.722 9.642 1 17.64 117 PRO B C 1
ATOM 1726 O O . PRO B 1 118 ? -4.333 4.479 9.97 1 17.96 117 PRO B O 1
ATOM 1730 N N . ILE B 1 119 ? -6.315 5.49 10.372 1 16.12 118 ILE B N 1
ATOM 1731 C CA . ILE B 1 119 ? -5.992 5.873 11.753 1 15.23 118 ILE B CA 1
ATOM 1732 C C . ILE B 1 119 ? -7.222 5.513 12.576 1 15.01 118 ILE B C 1
ATOM 1733 O O . ILE B 1 119 ? -8.325 5.908 12.222 1 15.73 118 ILE B O 1
ATOM 1738 N N . TYR B 1 120 ? -7.062 4.677 13.612 1 14.12 119 TYR B N 1
ATOM 1739 C CA . TYR B 1 120 ? -8.204 4.174 14.38 1 14.67 119 TYR B CA 1
ATOM 1740 C C . TYR B 1 120 ? -7.867 4.316 15.866 1 15.26 119 TYR B C 1
ATOM 1741 O O . TYR B 1 120 ? -6.718 4.062 16.238 1 15.6 119 TYR B O 1
ATOM 1750 N N . LEU B 1 121 ? -8.831 4.802 16.658 1 15.59 120 LEU B N 1
ATOM 1751 C CA . LEU B 1 121 ? -8.639 5.234 18.056 1 16.31 120 LEU B CA 1
ATOM 1752 C C . LEU B 1 121 ? -9.773 4.765 18.893 1 14.2 120 LEU B C 1
ATOM 1753 O O . LEU B 1 121 ? -10.917 4.742 18.428 1 14.04 120 LEU B O 1
ATOM 1758 N N . GLY B 1 122 ? -9.494 4.514 20.166 1 13.89 121 GLY B N 1
ATOM 1759 C CA . GLY B 1 122 ? -10.562 4.177 21.087 1 14.49 121 GLY B CA 1
ATOM 1760 C C . GLY B 1 122 ? -10.104 4.077 22.51 1 14.07 121 GLY B C 1
ATOM 1761 O O . GLY B 1 122 ? -8.976 3.67 22.756 1 14.5 121 GLY B O 1
ATOM 1762 N N . GLY B 1 123 ? -10.974 4.454 23.424 1 14.38 122 GLY B N 1
ATOM 1763 C CA . GLY B 1 123 ? -10.663 4.31 24.843 1 14.54 122 GLY B CA 1
ATOM 1764 C C . GLY B 1 123 ? -11.856 4.62 25.728 1 14.38 122 GLY B C 1
ATOM 1765 O O . GLY B 1 123 ? -12.877 5.114 25.241 1 15.12 122 GLY B O 1
ATOM 1766 N N . VAL B 1 124 ? -11.744 4.33 27.04 1 14.11 123 VAL B N 1
ATOM 1767 C CA . VAL B 1 124 ? -12.838 4.585 27.987 1 15.03 123 VAL B CA 1
ATOM 1768 C C . VAL B 1 124 ? -12.567 5.843 28.784 1 15.91 123 VAL B C 1
ATOM 1769 O O . VAL B 1 124 ? -11.425 6.061 29.224 1 16.26 123 VAL B O 1
ATOM 1773 N N . PHE B 1 125 ? -13.596 6.721 28.889 1 15.69 124 PHE B N 1
ATOM 1774 C CA . PHE B 1 125 ? -13.445 8.006 29.553 1 16.71 124 PHE B CA 1
ATOM 1775 C C . PHE B 1 125 ? -14.641 8.336 30.403 1 18.32 124 PHE B C 1
ATOM 1776 O O . PHE B 1 125 ? -15.773 7.99 30.066 1 18.76 124 PHE B O 1
ATOM 1784 N N . GLN B 1 126 ? -14.395 9.096 31.473 1 18.89 125 GLN B N 1
ATOM 1785 C CA . GLN B 1 126 ? -15.478 9.599 32.304 1 21.19 125 GLN B CA 1
ATOM 1786 C C . GLN B 1 126 ? -15.877 10.942 31.671 1 22.74 125 GLN B C 1
ATOM 1787 O O . GLN B 1 126 ? -15.027 11.807 31.477 1 24.6 125 GLN B O 1
ATOM 1793 N N . LEU B 1 127 ? -17.143 11.064 31.277 1 22.16 126 LEU B N 1
ATOM 1794 C CA . LEU B 1 127 ? -17.658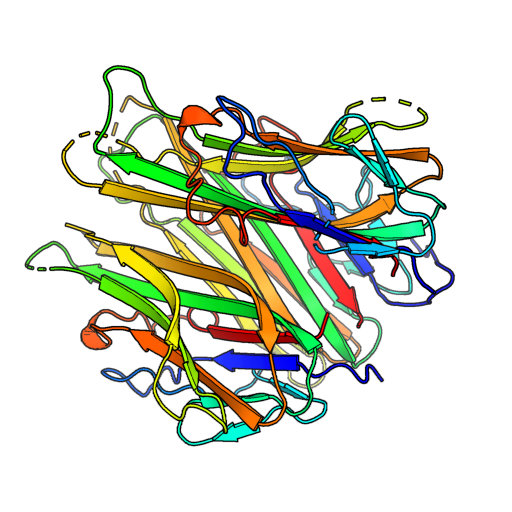 12.263 30.638 1 23.24 126 LEU B CA 1
ATOM 1795 C C . LEU B 1 127 ? -18.73 12.894 31.506 1 25.4 126 LEU B C 1
ATOM 1796 O O . LEU B 1 127 ? -19.327 12.244 32.362 1 26.24 126 LEU B O 1
ATOM 1801 N N . GLU B 1 128 ? -18.968 14.179 31.286 1 26.26 127 GLU B N 1
ATOM 1802 C CA . GLU B 1 128 ? -19.988 14.917 32.021 1 27.65 127 GLU B CA 1
ATOM 1803 C C . GLU B 1 128 ? -21.152 15.296 31.113 1 27.81 127 GLU B C 1
ATOM 1804 O O . GLU B 1 128 ? -20.998 15.396 29.899 1 27.9 127 GLU B O 1
ATOM 1810 N N . LYS B 1 129 ? -22.323 15.555 31.7 1 27.99 128 LYS B N 1
ATOM 1811 C CA . LYS B 1 129 ? -23.507 15.984 30.957 1 28.75 128 LYS B CA 1
ATOM 1812 C C . LYS B 1 129 ? -23.203 17.249 30.145 1 28.65 128 LYS B C 1
ATOM 1813 O O . LYS B 1 129 ? -22.599 18.204 30.656 1 28.44 128 LYS B O 1
ATOM 1819 N N . GLY B 1 130 ? -23.561 17.211 28.876 1 28.43 129 GLY B N 1
ATOM 1820 C CA . GLY B 1 130 ? -23.363 18.35 28 1 28.95 129 GLY B CA 1
ATOM 1821 C C . GLY B 1 130 ? -22.004 18.425 27.349 1 29.45 129 GLY B C 1
ATOM 1822 O O . GLY B 1 130 ? -21.766 19.335 26.552 1 30.39 129 GLY B O 1
ATOM 1823 N N . ASP B 1 131 ? -21.086 17.469 27.642 1 28.72 130 ASP B N 1
ATOM 1824 C CA . ASP B 1 131 ? -19.782 17.461 26.962 1 28.65 130 ASP B CA 1
ATOM 1825 C C . ASP B 1 131 ? -19.978 17.318 25.457 1 28.8 130 ASP B C 1
ATOM 1826 O O . ASP B 1 131 ? -20.906 16.625 25.016 1 30.08 130 ASP B O 1
ATOM 1831 N N . ARG B 1 132 ? -19.109 17.959 24.68 1 27.67 131 ARG B N 1
ATOM 1832 C CA . ARG B 1 132 ? -19.171 17.85 23.232 1 27.58 131 ARG B CA 1
ATOM 1833 C C . ARG B 1 132 ? -17.911 17.132 22.792 1 26.73 131 ARG B C 1
ATOM 1834 O O . ARG B 1 132 ? -16.805 17.504 23.189 1 28.16 131 ARG B O 1
ATOM 1842 N N . LEU B 1 133 ? -18.073 16.114 21.968 1 24.21 132 LEU B N 1
ATOM 1843 C CA . LEU B 1 133 ? -16.934 15.339 21.489 1 22.59 132 LEU B CA 1
ATOM 1844 C C . LEU B 1 133 ? -16.753 15.59 20.028 1 20.96 132 LEU B C 1
ATOM 1845 O O . LEU B 1 133 ? -17.718 15.534 19.262 1 21.26 132 LEU B O 1
ATOM 1850 N N . SER B 1 134 ? -15.513 15.827 19.632 1 19.81 133 SER B N 1
ATOM 1851 C CA . SER B 1 134 ? -15.203 16.032 18.236 1 20.45 133 SER B CA 1
ATOM 1852 C C . SER B 1 134 ? -14.223 14.977 17.775 1 19.5 133 SER B C 1
ATOM 1853 O O . SER B 1 134 ? -13.411 14.497 18.57 1 19.33 133 SER B O 1
ATOM 1856 N N . ALA B 1 135 ? -14.295 14.601 16.496 1 18.48 134 ALA B N 1
ATOM 1857 C CA . ALA B 1 135 ? -13.349 13.66 15.884 1 18.65 134 ALA B CA 1
ATOM 1858 C C . ALA B 1 135 ? -12.939 14.365 14.607 1 19.29 134 ALA B C 1
ATOM 1859 O O . ALA B 1 135 ? -13.76 14.584 13.716 1 20.08 134 ALA B O 1
ATOM 1861 N N . GLU B 1 136 ? -11.701 14.832 14.586 1 18.85 135 GLU B N 1
ATOM 1862 C CA . GLU B 1 136 ? -11.222 15.704 13.537 1 19.32 135 GLU B CA 1
ATOM 1863 C C . GLU B 1 136 ? -9.952 15.202 12.891 1 19.33 135 GLU B C 1
ATOM 1864 O O . GLU B 1 136 ? -9.196 14.414 13.478 1 19.39 135 GLU B O 1
ATOM 1870 N N . ILE B 1 137 ? -9.722 15.656 11.662 1 18.6 136 ILE B N 1
ATOM 1871 C CA . ILE B 1 137 ? -8.5 15.348 10.959 1 18.5 136 ILE B CA 1
ATOM 1872 C C . ILE B 1 137 ? -7.921 16.668 10.442 1 19.68 136 ILE B C 1
ATOM 1873 O O . ILE B 1 137 ? -8.649 17.673 10.301 1 20.76 136 ILE B O 1
ATOM 1878 N N . ASN B 1 138 ? -6.638 16.648 10.103 1 19.65 137 ASN B N 1
ATOM 1879 C CA . ASN B 1 138 ? -6.016 17.855 9.551 1 20.62 137 ASN B CA 1
ATOM 1880 C C . ASN B 1 138 ? -6.095 17.907 8.03 1 22.08 137 ASN B C 1
ATOM 1881 O O . ASN B 1 138 ? -5.996 18.996 7.468 1 23.29 137 ASN B O 1
ATOM 1886 N N . ARG B 1 139 ? -6.227 16.748 7.35 1 22.22 138 ARG B N 1
ATOM 1887 C CA . ARG B 1 139 ? -6.219 16.701 5.889 1 23.4 138 ARG B CA 1
ATOM 1888 C C . ARG B 1 139 ? -7.452 16.023 5.274 1 24.19 138 ARG B C 1
ATOM 1889 O O . ARG B 1 139 ? -7.351 14.92 4.714 1 23.42 138 ARG B O 1
ATOM 1897 N N . PRO B 1 140 ? -8.622 16.69 5.306 1 25.65 139 PRO B N 1
ATOM 1898 C CA . PRO B 1 140 ? -9.803 16.096 4.67 1 26.48 139 PRO B CA 1
ATOM 1899 C C . PRO B 1 140 ? -9.648 15.916 3.161 1 27.12 139 PRO B C 1
ATOM 1900 O O . PRO B 1 140 ? -10.342 15.085 2.583 1 27.46 139 PRO B O 1
ATOM 1904 N N . ASP B 1 141 ? -8.698 16.629 2.525 1 27.03 140 ASP B N 1
ATOM 1905 C CA . ASP B 1 141 ? -8.412 16.442 1.105 1 27.58 140 ASP B CA 1
ATOM 1906 C C . ASP B 1 141 ? -7.846 15.043 0.804 1 27.56 140 ASP B C 1
ATOM 1907 O O . ASP B 1 141 ? -7.887 14.598 -0.335 1 28.52 140 ASP B O 1
ATOM 1912 N N . TYR B 1 142 ? -7.341 14.324 1.83 1 26.53 141 TYR B N 1
ATOM 1913 C CA . TYR B 1 142 ? -6.808 12.974 1.668 1 26.76 141 TYR B CA 1
ATOM 1914 C C . TYR B 1 142 ? -7.782 11.88 2.143 1 26.1 141 TYR B C 1
ATOM 1915 O O . TYR B 1 142 ? -7.418 10.713 2.115 1 24.94 141 TYR B O 1
ATOM 1924 N N . LEU B 1 143 ? -8.997 12.238 2.563 1 26.48 142 LEU B N 1
ATOM 1925 C CA . LEU B 1 143 ? -9.966 11.239 3.005 1 28.24 142 LEU B CA 1
ATOM 1926 C C . LEU B 1 143 ? -10.383 10.338 1.879 1 28.72 142 LEU B C 1
ATOM 1927 O O . LEU B 1 143 ? -10.527 10.777 0.739 1 28.03 142 LEU B O 1
ATOM 1932 N N . ASP B 1 144 ? -10.591 9.071 2.203 1 29.08 143 ASP B N 1
ATOM 1933 C CA . ASP B 1 144 ? -11.065 8.102 1.231 1 30.97 143 ASP B CA 1
ATOM 1934 C C . ASP B 1 144 ? -12.597 8.22 1.236 1 32.95 143 ASP B C 1
ATOM 1935 O O . ASP B 1 144 ? -13.271 7.406 1.86 1 33.92 143 ASP B O 1
ATOM 1940 N N . PHE B 1 145 ? -13.143 9.255 0.565 1 33.52 144 PHE B N 1
ATOM 1941 C CA . PHE B 1 145 ? -14.584 9.515 0.517 1 34.33 144 PHE B CA 1
ATOM 1942 C C . PHE B 1 145 ? -15.425 8.317 0.04 1 34.96 144 PHE B C 1
ATOM 1943 O O . PHE B 1 145 ? -16.55 8.142 0.51 1 34.89 144 PHE B O 1
ATOM 1951 N N . ALA B 1 146 ? -14.888 7.49 -0.873 1 35.26 145 ALA B N 1
ATOM 1952 C CA . ALA B 1 146 ? -15.62 6.313 -1.345 1 36.39 145 ALA B CA 1
ATOM 1953 C C . ALA B 1 146 ? -15.877 5.302 -0.224 1 36.86 145 ALA B C 1
ATOM 1954 O O . ALA B 1 146 ? -16.858 4.562 -0.286 1 37.64 145 ALA B O 1
ATOM 1956 N N . GLU B 1 147 ? -15.018 5.283 0.808 1 36.16 146 GLU B N 1
ATOM 1957 C CA . GLU B 1 147 ? -15.212 4.386 1.939 1 35.9 146 GLU B CA 1
ATOM 1958 C C . GLU B 1 147 ? -15.754 5.138 3.161 1 35.02 146 GLU B C 1
ATOM 1959 O O . GLU B 1 147 ? -15.463 4.749 4.293 1 35.06 146 GLU B O 1
ATOM 1965 N N . SER B 1 148 ? -16.581 6.181 2.932 1 33.71 147 SER B N 1
ATOM 1966 C CA . SER B 1 148 ? -17.177 7.012 3.979 1 33.18 147 SER B CA 1
ATOM 1967 C C . SER B 1 148 ? -17.987 6.221 5.002 1 31.62 147 SER B C 1
ATOM 1968 O O . SER B 1 148 ? -18.079 6.647 6.154 1 30.94 147 SER B O 1
ATOM 1971 N N . GLY B 1 149 ? -18.552 5.082 4.589 1 30.56 148 GLY B N 1
ATOM 1972 C CA . GLY B 1 149 ? -19.306 4.201 5.479 1 29.62 148 GLY B CA 1
ATOM 1973 C C . GLY B 1 149 ? -18.432 3.648 6.595 1 28.31 148 GLY B C 1
ATOM 1974 O O . GLY B 1 149 ? -18.923 3.366 7.692 1 29.82 148 GLY B O 1
ATOM 1975 N N . GLN B 1 150 ? -17.106 3.536 6.344 1 25.64 149 GLN B N 1
ATOM 1976 C CA . GLN B 1 150 ? -16.18 3.058 7.378 1 22.99 149 GLN B CA 1
ATOM 1977 C C . GLN B 1 150 ? -15.255 4.141 7.958 1 21.68 149 GLN B C 1
ATOM 1978 O O . GLN B 1 150 ? -14.213 3.856 8.561 1 21.39 149 GLN B O 1
ATOM 1984 N N . VAL B 1 151 ? -15.661 5.376 7.786 1 21.25 150 VAL B N 1
ATOM 1985 C CA . VAL B 1 151 ? -15.034 6.498 8.43 1 20.28 150 VAL B CA 1
ATOM 1986 C C . VAL B 1 151 ? -16.101 6.826 9.432 1 20.13 150 VAL B C 1
ATOM 1987 O O . VAL B 1 151 ? -17.201 7.263 9.054 1 21.93 150 VAL B O 1
ATOM 1991 N N . TYR B 1 152 ? -15.84 6.479 10.685 1 17.8 151 TYR B N 1
ATOM 1992 C CA . TYR B 1 152 ? -16.873 6.539 11.681 1 17.7 151 TYR B CA 1
ATOM 1993 C C . TYR B 1 152 ? -16.403 7.085 13.003 1 17.36 151 TYR B C 1
ATOM 1994 O O . TYR B 1 152 ? -15.208 7.226 13.231 1 17.49 151 TYR B O 1
ATOM 2003 N N . PHE B 1 153 ? -17.365 7.412 13.857 1 17.37 152 PHE B N 1
ATOM 2004 C CA . PHE B 1 153 ? -17.106 7.986 15.163 1 17.42 152 PHE B CA 1
ATOM 2005 C C . PHE B 1 153 ? -18.288 7.578 16.037 1 17.59 152 PHE B C 1
ATOM 2006 O O . PHE B 1 153 ? -19.438 7.733 15.604 1 19.27 152 PHE B O 1
ATOM 2014 N N . GLY B 1 154 ? -18.025 7.031 17.227 1 16.53 153 GLY B N 1
ATOM 2015 C CA . GLY B 1 154 ? -19.133 6.587 18.067 1 17.01 153 GLY B CA 1
ATOM 2016 C C . GLY B 1 154 ? -18.815 6.556 19.527 1 17.36 153 GLY B C 1
ATOM 2017 O O . GLY B 1 154 ? -17.652 6.68 19.912 1 16.98 153 GLY B O 1
ATOM 2018 N N . ILE B 1 155 ? -19.861 6.455 20.333 1 17.62 154 ILE B N 1
ATOM 2019 C CA . ILE B 1 155 ? -19.74 6.33 21.774 1 18.55 154 ILE B CA 1
ATOM 2020 C C . ILE B 1 155 ? -20.751 5.318 22.281 1 19.06 154 ILE B C 1
ATOM 2021 O O . ILE B 1 155 ? -21.793 5.099 21.661 1 19.33 154 ILE B O 1
ATOM 2026 N N . ILE B 1 156 ? -20.454 4.717 23.418 1 18.81 155 ILE B N 1
ATOM 2027 C CA . ILE B 1 156 ? -21.407 3.843 24.078 1 19.43 155 ILE B CA 1
ATOM 2028 C C . ILE B 1 156 ? -21.206 4.005 25.563 1 19.1 155 ILE B C 1
ATOM 2029 O O . ILE B 1 156 ? -20.084 3.907 26.058 1 18.89 155 ILE B O 1
ATOM 2034 N N . ALA B 1 157 ? -22.291 4.298 26.269 1 20.6 156 ALA B N 1
ATOM 2035 C CA . ALA B 1 157 ? -22.238 4.44 27.711 1 21.7 156 ALA B CA 1
ATOM 2036 C C . ALA B 1 157 ? -22.051 3.052 28.325 1 23.89 156 ALA B C 1
ATOM 2037 O O . ALA B 1 157 ? -22.752 2.11 27.93 1 24.81 156 ALA B O 1
ATOM 2039 N N . LEU B 1 158 ? -21.136 2.928 29.3 1 24.31 157 LEU B N 1
ATOM 2040 C CA . LEU B 1 158 ? -20.81 1.655 29.947 1 26.56 157 LEU B CA 1
ATOM 2041 C C . LEU B 1 158 ? -21.433 1.527 31.325 1 29.94 157 LEU B C 1
ATOM 2042 O O . LEU B 1 158 ? -21.4 2.483 32.101 1 31.91 157 LEU B O 1
ATOM 2047 N N . SER C 1 4 ? -6.396 3.558 45.02 1 35.62 3 SER C N 1
ATOM 2048 C CA . SER C 1 4 ? -7.677 4.25 44.867 1 36 3 SER C CA 1
ATOM 2049 C C . SER C 1 4 ? -8.832 3.273 44.674 1 35.4 3 SER C C 1
ATOM 2050 O O . SER C 1 4 ? -8.639 2.176 44.138 1 35.78 3 SER C O 1
ATOM 2053 N N . SER C 1 5 ? -10.038 3.679 45.085 1 33.98 4 SER C N 1
ATOM 2054 C CA . SER C 1 5 ? -11.206 2.82 44.968 1 33.18 4 SER C CA 1
ATOM 2055 C C . SER C 1 5 ? -12.423 3.591 44.475 1 32.1 4 SER C C 1
ATOM 2056 O O . SER C 1 5 ? -13.317 3.923 45.26 1 32.82 4 SER C O 1
ATOM 2058 N N . SER C 1 6 ? -12.438 3.903 43.174 1 31 5 SER C N 1
ATOM 2059 C CA . SER C 1 6 ? -13.528 4.598 42.511 1 30.6 5 SER C CA 1
ATOM 2060 C C . SER C 1 6 ? -14.569 3.597 42.025 1 28.91 5 SER C C 1
ATOM 2061 O O . SER C 1 6 ? -14.227 2.5 41.576 1 27.46 5 SER C O 1
ATOM 2064 N N . ARG C 1 7 ? -15.843 3.961 42.139 1 28.5 6 ARG C N 1
ATOM 2065 C CA . ARG C 1 7 ? -16.932 3.099 41.711 1 28.92 6 ARG C CA 1
ATOM 2066 C C . ARG C 1 7 ? -17.899 3.839 40.796 1 29.16 6 ARG C C 1
ATOM 2067 O O . ARG C 1 7 ? -18.099 5.048 40.929 1 29.87 6 ARG C O 1
ATOM 2075 N N . THR C 1 8 ? -18.501 3.103 39.858 1 27.22 7 THR C N 1
ATOM 2076 C CA . THR C 1 8 ? -19.489 3.631 38.928 1 26.94 7 THR C CA 1
ATOM 2077 C C . THR C 1 8 ? -20.742 2.733 38.966 1 27.45 7 THR C C 1
ATOM 2078 O O . THR C 1 8 ? -20.655 1.547 39.33 1 27.75 7 THR C O 1
ATOM 2082 N N . PRO C 1 9 ? -21.912 3.262 38.558 1 27.97 8 PRO C N 1
ATOM 2083 C CA . PRO C 1 9 ? -23.157 2.479 38.661 1 27.94 8 PRO C CA 1
ATOM 2084 C C . PRO C 1 9 ? -23.204 1.1 37.989 1 27.7 8 PRO C C 1
ATOM 2085 O O . PRO C 1 9 ? -23.824 0.193 38.548 1 28.09 8 PRO C O 1
ATOM 2089 N N . SER C 1 10 ? -22.552 0.917 36.823 1 26.83 9 SER C N 1
ATOM 2090 C CA . SER C 1 10 ? -22.576 -0.391 36.155 1 26.28 9 SER C CA 1
ATOM 2091 C C . SER C 1 10 ? -21.722 -1.466 36.85 1 25.95 9 SER C C 1
ATOM 2092 O O . SER C 1 10 ? -21.877 -2.659 36.569 1 26.48 9 SER C O 1
ATOM 2095 N N . ASP C 1 11 ? -20.776 -1.032 37.696 1 24.93 10 ASP C N 1
ATOM 2096 C CA . ASP C 1 11 ? -19.845 -1.922 38.379 1 24.9 10 ASP C CA 1
ATOM 2097 C C . ASP C 1 11 ? -18.932 -2.673 37.401 1 24.04 10 ASP C C 1
ATOM 2098 O O . ASP C 1 11 ? -18.36 -3.693 37.785 1 24.7 10 ASP C O 1
ATOM 2103 N N . LYS C 1 12 ? -18.832 -2.207 36.134 1 22.63 11 LYS C N 1
ATOM 2104 C CA . LYS C 1 12 ? -17.953 -2.886 35.194 1 22.16 11 LYS C CA 1
ATOM 2105 C C . LYS C 1 12 ? -16.524 -2.427 35.395 1 20.15 11 LYS C C 1
ATOM 2106 O O . LYS C 1 12 ? -16.218 -1.25 35.266 1 20 11 LYS C O 1
ATOM 2112 N N . PRO C 1 13 ? -15.608 -3.365 35.658 1 18.5 12 PRO C N 1
ATOM 2113 C CA . PRO C 1 13 ? -14.182 -3 35.768 1 17.76 12 PRO C CA 1
ATOM 2114 C C . PRO C 1 13 ? -13.679 -2.274 34.525 1 17.34 12 PRO C C 1
ATOM 2115 O O . PRO C 1 13 ? -13.907 -2.73 33.415 1 16.98 12 PRO C O 1
ATOM 2119 N N . VAL C 1 14 ? -13.052 -1.127 34.717 1 17.49 13 VAL C N 1
ATOM 2120 C CA . VAL C 1 14 ? -12.543 -0.327 33.609 1 17.63 13 VAL C CA 1
ATOM 2121 C C . VAL C 1 14 ? -11.252 0.344 34.023 1 16.03 13 VAL C C 1
ATOM 2122 O O . VAL C 1 14 ? -11.022 0.636 35.199 1 16.16 13 VAL C O 1
ATOM 2126 N N . ALA C 1 15 ? -10.406 0.621 33.026 1 15.11 14 ALA C N 1
ATOM 2127 C CA . ALA C 1 15 ? -9.189 1.379 33.266 1 15.13 14 ALA C CA 1
ATOM 2128 C C . ALA C 1 15 ? -8.757 2.065 31.993 1 14.32 14 ALA C C 1
ATOM 2129 O O . ALA C 1 15 ? -8.931 1.516 30.907 1 14.28 14 ALA C O 1
ATOM 2131 N N . HIS C 1 16 ? -8.168 3.25 32.139 1 13.45 15 HIS C N 1
ATOM 2132 C CA . HIS C 1 16 ? -7.561 3.957 31.019 1 13.99 15 HIS C CA 1
ATOM 2133 C C . HIS C 1 16 ? -6.394 4.708 31.638 1 14.74 15 HIS C C 1
ATOM 2134 O O . HIS C 1 16 ? -6.606 5.656 32.396 1 15.23 15 HIS C O 1
ATOM 2141 N N . VAL C 1 17 ? -5.178 4.233 31.391 1 14.19 16 VAL C N 1
ATOM 2142 C CA . VAL C 1 17 ? -3.976 4.825 31.947 1 14.69 16 VAL C CA 1
ATOM 2143 C C . VAL C 1 17 ? -3.114 5.428 30.84 1 15.4 16 VAL C C 1
ATOM 2144 O O . VAL C 1 17 ? -3.215 5.015 29.668 1 14.68 16 VAL C O 1
ATOM 2148 N N . VAL C 1 18 ? -2.329 6.44 31.191 1 15.26 17 VAL C N 1
ATOM 2149 C CA . VAL C 1 18 ? -1.573 7.218 30.212 1 15.06 17 VAL C CA 1
ATOM 2150 C C . VAL C 1 18 ? -0.092 7.258 30.548 1 15.89 17 VAL C C 1
ATOM 2151 O O . VAL C 1 18 ? 0.285 7.098 31.714 1 15.99 17 VAL C O 1
ATOM 2155 N N . ALA C 1 19 ? 0.749 7.468 29.537 1 16.89 18 ALA C N 1
ATOM 2156 C CA . ALA C 1 19 ? 2.188 7.471 29.769 1 18.41 18 ALA C CA 1
ATOM 2157 C C . ALA C 1 19 ? 2.634 8.708 30.476 1 19.1 18 ALA C C 1
ATOM 2158 O O . ALA C 1 19 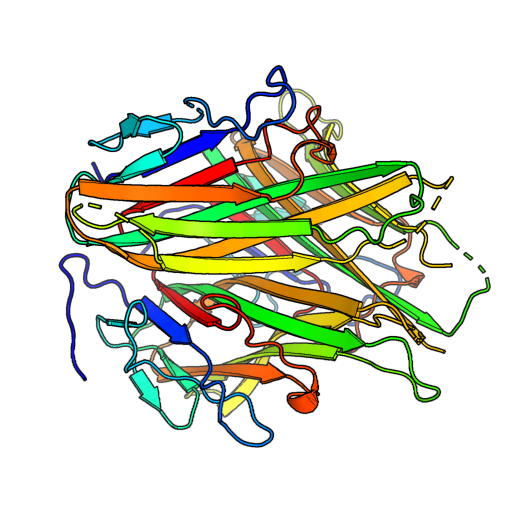? 2.104 9.786 30.25 1 20.6 18 ALA C O 1
ATOM 2160 N N . ASN C 1 20 ? 3.676 8.56 31.295 1 18.75 19 ASN C N 1
ATOM 2161 C CA . ASN C 1 20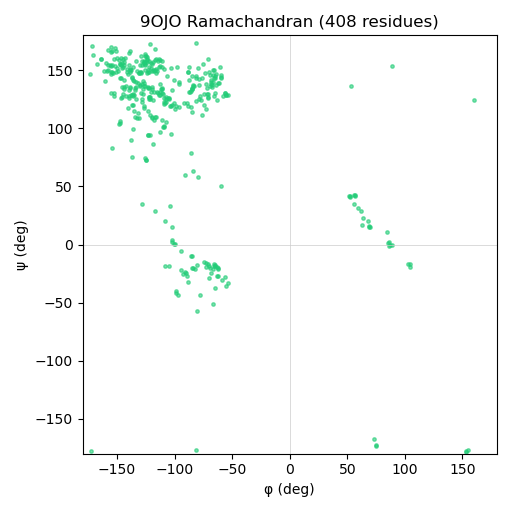 ? 4.318 9.693 31.915 1 19.58 19 ASN C CA 1
ATOM 2162 C C . ASN C 1 20 ? 5.359 10.225 30.889 1 19.89 19 ASN C C 1
ATOM 2163 O O . ASN C 1 20 ? 6.331 9.528 30.567 1 19.76 19 ASN C O 1
ATOM 2168 N N . PRO C 1 21 ? 5.193 11.445 30.345 1 19.82 20 PRO C N 1
ATOM 2169 C CA . PRO C 1 21 ? 6.126 11.922 29.315 1 20.59 20 PRO C CA 1
ATOM 2170 C C . PRO C 1 21 ? 7.555 12.176 29.779 1 22.86 20 PRO C C 1
ATOM 2171 O O . PRO C 1 21 ? 8.471 12.195 28.943 1 25.04 20 PRO C O 1
ATOM 2175 N N . GLN C 1 22 ? 7.76 12.37 31.086 1 22.34 21 GLN C N 1
ATOM 2176 C CA . GLN C 1 22 ? 9.108 12.633 31.581 1 23.61 21 GLN C CA 1
ATOM 2177 C C . GLN C 1 22 ? 9.784 11.423 32.239 1 25.19 21 GLN C C 1
ATOM 2178 O O . GLN C 1 22 ? 10.825 11.577 32.884 1 26.49 21 GLN C O 1
ATOM 2184 N N . ALA C 1 23 ? 9.246 10.219 32.024 1 26.23 22 ALA C N 1
ATOM 2185 C CA . ALA C 1 23 ? 9.843 9.005 32.558 1 28.21 22 ALA C CA 1
ATOM 2186 C C . ALA C 1 23 ? 11.069 8.727 31.709 1 31.03 22 ALA C C 1
ATOM 2187 O O . ALA C 1 23 ? 10.97 8.595 30.49 1 31.7 22 ALA C O 1
ATOM 2189 N N . GLU C 1 24 ? 12.235 8.698 32.346 1 32.73 23 GLU C N 1
ATOM 2190 C CA . GLU C 1 24 ? 13.493 8.513 31.636 1 34.62 23 GLU C CA 1
ATOM 2191 C C . GLU C 1 24 ? 13.679 7.097 31.145 1 35.43 23 GLU C C 1
ATOM 2192 O O . GLU C 1 24 ? 13.763 6.182 31.957 1 36.34 23 GLU C O 1
ATOM 2194 N N . GLY C 1 25 ? 13.737 6.935 29.821 1 35.46 24 GLY C N 1
ATOM 2195 C CA . GLY C 1 25 ? 13.987 5.669 29.144 1 35.38 24 GLY C CA 1
ATOM 2196 C C . GLY C 1 25 ? 13.016 4.549 29.421 1 34.74 24 GLY C C 1
ATOM 2197 O O . GLY C 1 25 ? 13.404 3.381 29.384 1 35.2 24 GLY C O 1
ATOM 2198 N N . GLN C 1 26 ? 11.75 4.883 29.682 1 33.42 25 GLN C N 1
ATOM 2199 C CA . GLN C 1 26 ? 10.756 3.859 29.948 1 32.92 25 GLN C CA 1
ATOM 2200 C C . GLN C 1 26 ? 9.341 4.282 29.552 1 30.15 25 GLN C C 1
ATOM 2201 O O . GLN C 1 26 ? 9.085 5.441 29.188 1 30.93 25 GLN C O 1
ATOM 2207 N N . LEU C 1 27 ? 8.426 3.311 29.568 1 26.68 26 LEU C N 1
ATOM 2208 C CA . LEU C 1 27 ? 7.019 3.576 29.33 1 23.44 26 LEU C CA 1
ATOM 2209 C C . LEU C 1 27 ? 6.298 3.307 30.668 1 21.3 26 LEU C C 1
ATOM 2210 O O . LEU C 1 27 ? 6.062 2.151 31.043 1 20.74 26 LEU C O 1
ATOM 2215 N N . GLN C 1 28 ? 6.056 4.389 31.426 1 20 27 GLN C N 1
ATOM 2216 C CA . GLN C 1 28 ? 5.48 4.333 32.765 1 19.46 27 GLN C CA 1
ATOM 2217 C C . GLN C 1 28 ? 4.033 4.755 32.73 1 18.7 27 GLN C C 1
ATOM 2218 O O . GLN C 1 28 ? 3.743 5.892 32.367 1 19.34 27 GLN C O 1
ATOM 2224 N N . TRP C 1 29 ? 3.123 3.865 33.125 1 17.44 28 TRP C N 1
ATOM 2225 C CA . TRP C 1 29 ? 1.691 4.165 33.095 1 16.85 28 TRP C CA 1
ATOM 2226 C C . TRP C 1 29 ? 1.249 4.895 34.341 1 17.5 28 TRP C C 1
ATOM 2227 O O . TRP C 1 29 ? 1.727 4.591 35.432 1 18.28 28 TRP C O 1
ATOM 2238 N N . LEU C 1 30 ? 0.303 5.807 34.184 1 17.09 29 LEU C N 1
ATOM 2239 C CA . LEU C 1 30 ? -0.21 6.605 35.286 1 17.12 29 LEU C CA 1
ATOM 2240 C C . LEU C 1 30 ? -1.719 6.605 35.268 1 16.97 29 LEU C C 1
ATOM 2241 O O . LEU C 1 30 ? -2.319 6.783 34.195 1 17.17 29 LEU C O 1
ATOM 2246 N N . ASN C 1 31 ? -2.352 6.496 36.431 1 18.13 30 ASN C N 1
ATOM 2247 C CA . ASN C 1 31 ? -3.801 6.676 36.506 1 18.97 30 ASN C CA 1
ATOM 2248 C C . ASN C 1 31 ? -4.139 8.071 37.135 1 19.36 30 ASN C C 1
ATOM 2249 O O . ASN C 1 31 ? -5.244 8.568 36.971 1 19.46 30 ASN C O 1
ATOM 2254 N N . ARG C 1 32 ? -3.177 8.689 37.83 1 19.13 31 ARG C N 1
ATOM 2255 C CA . ARG C 1 32 ? -3.364 9.953 38.522 1 20.73 31 ARG C CA 1
ATOM 2256 C C . ARG C 1 32 ? -3.18 11.123 37.56 1 20.67 31 ARG C C 1
ATOM 2257 O O . ARG C 1 32 ? -2.293 11.964 37.724 1 22.09 31 ARG C O 1
ATOM 2265 N N . ARG C 1 33 ? -4.047 11.186 36.57 1 18.35 32 ARG C N 1
ATOM 2266 C CA . ARG C 1 33 ? -4.039 12.237 35.558 1 17.05 32 ARG C CA 1
ATOM 2267 C C . ARG C 1 33 ? -5.479 12.54 35.161 1 17.06 32 ARG C C 1
ATOM 2268 O O . ARG C 1 33 ? -6.359 11.666 35.259 1 17.74 32 ARG C O 1
ATOM 2276 N N . ALA C 1 34 ? -5.722 13.751 34.645 1 17.63 33 ALA C N 1
ATOM 2277 C CA . ALA C 1 34 ? -7.052 14.112 34.153 1 18.42 33 ALA C CA 1
ATOM 2278 C C . ALA C 1 34 ? -7.337 13.233 32.926 1 19.45 33 ALA C C 1
ATOM 2279 O O . ALA C 1 34 ? -6.406 12.904 32.187 1 20.15 33 ALA C O 1
ATOM 2281 N N . ASN C 1 35 ? -8.574 12.799 32.76 1 19.05 34 ASN C N 1
ATOM 2282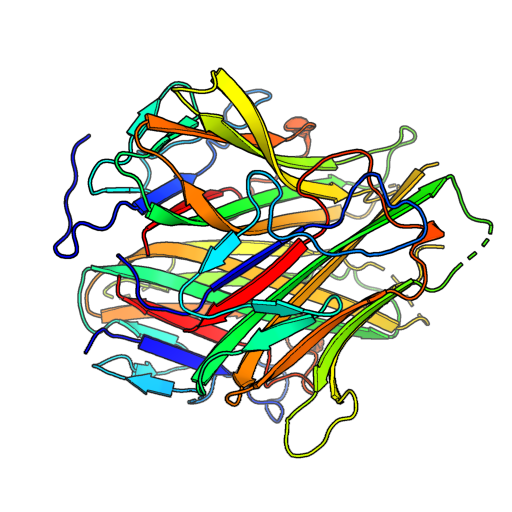 C CA . ASN C 1 35 ? -8.912 11.92 31.619 1 18.75 34 ASN C CA 1
ATOM 2283 C C . ASN C 1 35 ? -8.195 10.55 31.65 1 18.77 34 ASN C C 1
ATOM 2284 O O . ASN C 1 35 ? -7.994 9.905 30.615 1 18.12 34 ASN C O 1
ATOM 2289 N N . ALA C 1 36 ? -7.769 10.124 32.831 1 18.27 35 ALA C N 1
ATOM 2290 C CA . ALA C 1 36 ? -7.263 8.755 33.063 1 17.41 35 ALA C CA 1
ATOM 2291 C C . ALA C 1 36 ? -8.094 8.209 34.221 1 16.92 35 ALA C C 1
ATOM 2292 O O . ALA C 1 36 ? -8.655 8.999 35.012 1 17.67 35 ALA C O 1
ATOM 2294 N N . LEU C 1 37 ? -8.181 6.88 34.329 1 16.64 36 LEU C N 1
ATOM 2295 C CA . LEU C 1 37 ? -9.019 6.329 35.384 1 17.88 36 LEU C CA 1
ATOM 2296 C C . LEU C 1 37 ? -8.798 4.88 35.69 1 16.4 36 LEU C C 1
ATOM 2297 O O . LEU C 1 37 ? -8.312 4.122 34.859 1 15.81 36 LEU C O 1
ATOM 2302 N N . LEU C 1 38 ? -9.229 4.488 36.893 1 16.11 37 LEU C N 1
ATOM 2303 C CA . LEU C 1 38 ? -9.299 3.116 37.368 1 17.36 37 LEU C CA 1
ATOM 2304 C C . LEU C 1 38 ? -10.625 3.068 38.071 1 18.44 37 LEU C C 1
ATOM 2305 O O . LEU C 1 38 ? -10.876 3.927 38.932 1 19.42 37 LEU C O 1
ATOM 2310 N N . ALA C 1 39 ? -11.467 2.09 37.752 1 18.56 38 ALA C N 1
ATOM 2311 C CA . ALA C 1 39 ? -12.756 2.011 38.432 1 19.95 38 ALA C CA 1
ATOM 2312 C C . ALA C 1 39 ? -13.223 0.583 38.588 1 19.11 38 ALA C C 1
ATOM 2313 O O . ALA C 1 39 ? -12.792 -0.325 37.867 1 19.56 38 ALA C O 1
ATOM 2315 N N . ASN C 1 40 ? -14.066 0.38 39.592 1 18.23 39 ASN C N 1
ATOM 2316 C CA . ASN C 1 40 ? -14.713 -0.88 39.854 1 18.82 39 ASN C CA 1
ATOM 2317 C C . ASN C 1 40 ? -13.743 -2.045 40.038 1 20.04 39 ASN C C 1
ATOM 2318 O O . ASN C 1 40 ? -14.004 -3.156 39.571 1 20.96 39 ASN C O 1
ATOM 2323 N N . GLY C 1 41 ? -12.667 -1.797 40.766 1 20.35 40 GLY C N 1
ATOM 2324 C CA . GLY C 1 41 ? -11.754 -2.855 41.164 1 20.65 40 GLY C CA 1
ATOM 2325 C C . GLY C 1 41 ? -10.428 -2.968 40.454 1 20.88 40 GLY C C 1
ATOM 2326 O O . GLY C 1 41 ? -9.535 -3.66 40.953 1 22.65 40 GLY C O 1
ATOM 2327 N N . VAL C 1 42 ? -10.285 -2.331 39.281 1 18.97 41 VAL C N 1
ATOM 2328 C CA . VAL C 1 42 ? -9.017 -2.42 38.559 1 18.68 41 VAL C CA 1
ATOM 2329 C C . VAL C 1 42 ? -7.952 -1.655 39.316 1 19.4 41 VAL C C 1
ATOM 2330 O O . VAL C 1 42 ? -8.217 -0.572 39.844 1 20.51 41 VAL C O 1
ATOM 2334 N N . GLU C 1 43 ? -6.767 -2.247 39.419 1 20.3 42 GLU C N 1
ATOM 2335 C CA . GLU C 1 43 ? -5.639 -1.636 40.098 1 20.59 42 GLU C CA 1
ATOM 2336 C C . GLU C 1 43 ? -4.47 -1.463 39.127 1 20.32 42 GLU C C 1
ATOM 2337 O O . GLU C 1 43 ? -4.356 -2.182 38.142 1 19.69 42 GLU C O 1
ATOM 2343 N N . LEU C 1 44 ? -3.6 -0.514 39.41 1 19.67 43 LEU C N 1
ATOM 2344 C CA . LEU C 1 44 ? -2.37 -0.292 38.661 1 20.36 43 LEU C CA 1
ATOM 2345 C C . LEU C 1 44 ? -1.262 -0.568 39.677 1 21.96 43 LEU C C 1
ATOM 2346 O O . LEU C 1 44 ? -1.133 0.173 40.658 1 22.96 43 LEU C O 1
ATOM 2351 N N . ARG C 1 45 ? -0.532 -1.666 39.497 1 21.42 44 ARG C N 1
ATOM 2352 C CA . ARG C 1 45 ? 0.499 -2.101 40.432 1 22.18 44 ARG C CA 1
ATOM 2353 C C . ARG C 1 45 ? 1.721 -2.535 39.666 1 21.63 44 ARG C C 1
ATOM 2354 O O . ARG C 1 45 ? 1.596 -3.342 38.738 1 20.61 44 ARG C O 1
ATOM 2362 N N . ASP C 1 46 ? 2.907 -2.001 40.014 1 21.79 45 ASP C N 1
ATOM 2363 C CA . ASP C 1 46 ? 4.164 -2.359 39.326 1 22.39 45 ASP C CA 1
ATOM 2364 C C . ASP C 1 46 ? 4.056 -2.212 37.803 1 21.58 45 ASP C C 1
ATOM 2365 O O . ASP C 1 46 ? 4.478 -3.09 37.047 1 22.7 45 ASP C O 1
ATOM 2370 N N . ASN C 1 47 ? 3.402 -1.117 37.377 1 20.13 46 ASN C N 1
ATOM 2371 C CA . ASN C 1 47 ? 3.214 -0.773 35.962 1 19.06 46 ASN C CA 1
ATOM 2372 C C . ASN C 1 47 ? 2.271 -1.701 35.199 1 19.11 46 ASN C C 1
ATOM 2373 O O . ASN C 1 47 ? 2.258 -1.67 33.967 1 20.07 46 ASN C O 1
ATOM 2378 N N . GLN C 1 48 ? 1.487 -2.518 35.919 1 17.88 47 GLN C N 1
ATOM 2379 C CA . GLN C 1 48 ? 0.565 -3.461 35.292 1 18.42 47 GLN C CA 1
ATOM 2380 C C . GLN C 1 48 ? -0.872 -3.223 35.752 1 18.37 47 GLN C C 1
ATOM 2381 O O . GLN C 1 48 ? -1.102 -2.79 36.878 1 18.83 47 GLN C O 1
ATOM 2387 N N . LEU C 1 49 ? -1.84 -3.499 34.874 1 16.86 48 LEU C N 1
ATOM 2388 C CA . LEU C 1 49 ? -3.248 -3.416 35.265 1 16.95 48 LEU C CA 1
ATOM 2389 C C . LEU C 1 49 ? -3.64 -4.768 35.855 1 18.35 48 LEU C C 1
ATOM 2390 O O . LEU C 1 49 ? -3.345 -5.807 35.263 1 18.47 48 LEU C O 1
ATOM 2395 N N . VAL C 1 50 ? -4.273 -4.767 37.022 1 19.08 49 VAL C N 1
ATOM 2396 C CA . VAL C 1 50 ? -4.674 -5.988 37.706 1 19.86 49 VAL C CA 1
ATOM 2397 C C . VAL C 1 50 ? -6.183 -6.134 37.618 1 19.84 49 VAL C C 1
ATOM 2398 O O . VAL C 1 50 ? -6.932 -5.263 38.059 1 19.57 49 VAL C O 1
ATOM 2402 N N . VAL C 1 51 ? -6.621 -7.244 37.036 1 20.14 50 VAL C N 1
ATOM 2403 C CA . VAL C 1 51 ? -8.013 -7.56 36.776 1 21.22 50 VAL C CA 1
ATOM 2404 C C . VAL C 1 51 ? -8.712 -8.043 38.053 1 21.5 50 VAL C C 1
ATOM 2405 O O . VAL C 1 51 ? -8.241 -8.976 38.69 1 21.93 50 VAL C O 1
ATOM 2409 N N . PRO C 1 52 ? -9.849 -7.45 38.424 1 21.32 51 PRO C N 1
ATOM 2410 C CA . PRO C 1 52 ? -10.505 -7.828 39.69 1 22.06 51 PRO C CA 1
ATOM 2411 C C . PRO C 1 52 ? -11.419 -9.043 39.622 1 22.59 51 PRO C C 1
ATOM 2412 O O . PRO C 1 52 ? -11.727 -9.642 40.66 1 23.73 51 PRO C O 1
ATOM 2416 N N . SER C 1 53 ? -11.876 -9.406 38.423 1 21.64 52 SER C N 1
ATOM 2417 C CA . SER C 1 53 ? -12.83 -10.491 38.273 1 22.76 52 SER C CA 1
ATOM 2418 C C . SER C 1 53 ? -12.78 -11.105 36.906 1 23.11 52 SER C C 1
ATOM 2419 O O . SER C 1 53 ? -12.431 -10.442 35.936 1 22.72 52 SER C O 1
ATOM 2422 N N . GLU C 1 54 ? -13.177 -12.363 36.817 1 22.86 53 GLU C N 1
ATOM 2423 C CA . GLU C 1 54 ? -13.187 -13.102 35.565 1 23.6 53 GLU C CA 1
ATOM 2424 C C . GLU C 1 54 ? -14.227 -12.522 34.595 1 22.78 53 GLU C C 1
ATOM 2425 O O . GLU C 1 54 ? -15.265 -11.992 35.022 1 23.7 53 GLU C O 1
ATOM 2431 N N . GLY C 1 55 ? -13.956 -12.647 33.303 1 21.31 54 GLY C N 1
ATOM 2432 C CA . GLY C 1 55 ? -14.929 -12.244 32.307 1 20.52 54 GLY C CA 1
ATOM 2433 C C . GLY C 1 55 ? -14.324 -11.838 30.991 1 18.71 54 GLY C C 1
ATOM 2434 O O . GLY C 1 55 ? -13.109 -11.908 30.82 1 19.32 54 GLY C O 1
ATOM 2435 N N . LEU C 1 56 ? -15.181 -11.415 30.067 1 18.3 55 LEU C N 1
ATOM 2436 C CA . LEU C 1 56 ? -14.724 -10.905 28.773 1 18.24 55 LEU C CA 1
ATOM 2437 C C . LEU C 1 56 ? -14.368 -9.427 28.945 1 17.41 55 LEU C C 1
ATOM 2438 O O . LEU C 1 56 ? -15.12 -8.666 29.578 1 18.22 55 LEU C O 1
ATOM 2443 N N . TYR C 1 57 ? -13.253 -9.031 28.345 1 16.15 56 TYR C N 1
ATOM 2444 C CA . TYR C 1 57 ? -12.799 -7.649 28.398 1 16.23 56 TYR C CA 1
ATOM 2445 C C . TYR C 1 57 ? -12.299 -7.198 27.037 1 16.53 56 TYR C C 1
ATOM 2446 O O . TYR C 1 57 ? -11.638 -7.959 26.333 1 16.27 56 TYR C O 1
ATOM 2455 N N . LEU C 1 58 ? -12.538 -5.934 26.708 1 15.33 57 LEU C N 1
ATOM 2456 C CA . LEU C 1 58 ? -11.864 -5.299 25.593 1 15.02 57 LEU C CA 1
ATOM 2457 C C . LEU C 1 58 ? -10.551 -4.826 26.19 1 14.17 57 LEU C C 1
ATOM 2458 O O . LEU C 1 58 ? -10.544 -4.285 27.301 1 15.87 57 LEU C O 1
ATOM 2463 N N . ILE C 1 59 ? -9.449 -5.021 25.498 1 13.65 58 ILE C N 1
ATOM 2464 C CA . ILE C 1 59 ? -8.118 -4.59 25.932 1 14.39 58 ILE C CA 1
ATOM 2465 C C . ILE C 1 59 ? -7.537 -3.79 24.808 1 14.51 58 ILE C C 1
ATOM 2466 O O . ILE C 1 59 ? -7.651 -4.213 23.64 1 14.99 58 ILE C O 1
ATOM 2471 N N . TYR C 1 60 ? -6.959 -2.629 25.123 1 13.69 59 TYR C N 1
ATOM 2472 C CA . TYR C 1 60 ? -6.421 -1.801 24.057 1 13.42 59 TYR C CA 1
ATOM 2473 C C . TYR C 1 60 ? -5.207 -0.995 24.51 1 12.89 59 TYR C C 1
ATOM 2474 O O . TYR C 1 60 ? -5.032 -0.739 25.703 1 13.06 59 TYR C O 1
ATOM 2483 N N . SER C 1 61 ? -4.397 -0.567 23.546 1 13.18 60 SER C N 1
ATOM 2484 C CA . SER C 1 61 ? -3.277 0.318 23.847 1 14.08 60 SER C CA 1
ATOM 2485 C C . SER C 1 61 ? -2.804 1.006 22.602 1 14.61 60 SER C C 1
ATOM 2486 O O . SER C 1 61 ? -2.92 0.447 21.519 1 15.56 60 SER C O 1
ATOM 2489 N N . GLN C 1 62 ? -2.286 2.216 22.751 1 13.46 61 GLN C N 1
ATOM 2490 C CA . GLN C 1 62 ? -1.688 2.929 21.649 1 13.22 61 GLN C CA 1
ATOM 2491 C C . GLN C 1 62 ? -0.382 3.504 22.115 1 13.15 61 GLN C C 1
ATOM 2492 O O . GLN C 1 62 ? -0.282 4.014 23.238 1 13.1 61 GLN C O 1
ATOM 2498 N N . VAL C 1 63 ? 0.61 3.438 21.243 1 14.2 62 VAL C N 1
ATOM 2499 C CA . VAL C 1 63 ? 1.858 4.152 21.387 1 15.12 62 VAL C CA 1
ATOM 2500 C C . VAL C 1 63 ? 2.099 4.943 20.104 1 15.34 62 VAL C C 1
ATOM 2501 O O . VAL C 1 63 ? 1.525 4.608 19.063 1 15.48 62 VAL C O 1
ATOM 2505 N N . LEU C 1 64 ? 2.908 5.997 20.169 1 15.72 63 LEU C N 1
ATOM 2506 C CA . LEU C 1 64 ? 3.231 6.776 18.973 1 15.95 63 LEU C CA 1
ATOM 2507 C C . LEU C 1 64 ? 4.707 6.994 18.959 1 16.69 63 LEU C C 1
ATOM 2508 O O . LEU C 1 64 ? 5.271 7.487 19.936 1 17.95 63 LEU C O 1
ATOM 2513 N N . PHE C 1 65 ? 5.35 6.616 17.862 1 16.41 64 PHE C N 1
ATOM 2514 C CA . PHE C 1 65 ? 6.777 6.808 17.708 1 17.48 64 PHE C CA 1
ATOM 2515 C C . PHE C 1 65 ? 7.036 7.897 16.688 1 18.53 64 PHE C C 1
ATOM 2516 O O . PHE C 1 65 ? 6.243 8.089 15.765 1 18.84 64 PHE C O 1
ATOM 2524 N N . LYS C 1 66 ? 8.154 8.598 16.837 1 19.72 65 LYS C N 1
ATOM 2525 C CA . LYS C 1 66 ? 8.53 9.646 15.894 1 21.41 65 LYS C CA 1
ATOM 2526 C C . LYS C 1 66 ? 10.04 9.701 15.775 1 23.59 65 LYS C C 1
ATOM 2527 O O . LYS C 1 66 ? 10.758 9.542 16.76 1 24.19 65 LYS C O 1
ATOM 2533 N N . GLY C 1 67 ? 10.501 9.966 14.572 1 24.91 66 GLY C N 1
ATOM 2534 C CA . GLY C 1 67 ? 11.92 10.157 14.316 1 27.45 66 GLY C CA 1
ATOM 2535 C C . GLY C 1 67 ? 12.127 11.238 13.282 1 30.19 66 GLY C C 1
ATOM 2536 O O . GLY C 1 67 ? 11.206 11.585 12.54 1 29.96 66 GLY C O 1
ATOM 2537 N N . GLN C 1 68 ? 13.336 11.787 13.238 1 33.05 67 GLN C N 1
ATOM 2538 C CA . GLN C 1 68 ? 13.681 12.815 12.274 1 35.62 67 GLN C CA 1
ATOM 2539 C C . GLN C 1 68 ? 14.638 12.163 11.301 1 37.68 67 GLN C C 1
ATOM 2540 O O . GLN C 1 68 ? 15.794 11.929 11.638 1 38.57 67 GLN C O 1
ATOM 2546 N N . GLY C 1 69 ? 14.132 11.806 10.135 1 38.05 68 GLY C N 1
ATOM 2547 C CA . GLY C 1 69 ? 14.921 11.139 9.112 1 39.08 68 GLY C CA 1
ATOM 2548 C C . GLY C 1 69 ? 15.195 9.689 9.429 1 39.75 68 GLY C C 1
ATOM 2549 O O . GLY C 1 69 ? 14.673 9.142 10.407 1 39.41 68 GLY C O 1
ATOM 2550 N N . CYS C 1 70 ? 16.038 9.064 8.612 1 40.45 69 CYS C N 1
ATOM 2551 C CA . CYS C 1 70 ? 16.382 7.668 8.797 1 41.81 69 CYS C CA 1
ATOM 2552 C C . CYS C 1 70 ? 17.868 7.448 9.054 1 43.38 69 CYS C C 1
ATOM 2553 O O . CYS C 1 70 ? 18.7 7.884 8.258 1 43.98 69 CYS C O 1
ATOM 2556 N N . PRO C 1 71 ? 18.219 6.79 10.179 1 44.05 70 PRO C N 1
ATOM 2557 C CA . PRO C 1 71 ? 19.635 6.586 10.478 1 44.58 70 PRO C CA 1
ATOM 2558 C C . PRO C 1 71 ? 20.255 5.405 9.726 1 45.24 70 PRO C C 1
ATOM 2559 O O . PRO C 1 71 ? 19.561 4.648 9.041 1 45.27 70 PRO C O 1
ATOM 2563 N N . SER C 1 72 ? 21.579 5.25 9.853 1 45.67 71 SER C N 1
ATOM 2564 C CA . SER C 1 72 ? 22.31 4.163 9.208 1 46.1 71 SER C CA 1
ATOM 2565 C C . SER C 1 72 ? 22.098 2.804 9.881 1 46.15 71 SER C C 1
ATOM 2566 O O . SER C 1 72 ? 22.444 1.783 9.289 1 47.02 71 SER C O 1
ATOM 2568 N N . THR C 1 73 ? 21.55 2.782 11.115 1 45.08 72 THR C N 1
ATOM 2569 C CA . THR C 1 73 ? 21.249 1.539 11.822 1 44.35 72 THR C CA 1
ATOM 2570 C C . THR C 1 73 ? 19.759 1.259 11.676 1 43.29 72 THR C C 1
ATOM 2571 O O . THR C 1 73 ? 18.94 2.186 11.696 1 43.72 72 THR C O 1
ATOM 2573 N N . HIS C 1 74 ? 19.413 -0.014 11.501 1 41.62 73 HIS C N 1
ATOM 2574 C CA . HIS C 1 74 ? 18.032 -0.407 11.276 1 40.18 73 HIS C CA 1
ATOM 2575 C C . HIS C 1 74 ? 17.133 -0.159 12.469 1 38.05 73 HIS C C 1
ATOM 2576 O O . HIS C 1 74 ? 17.462 -0.575 13.573 1 38.76 73 HIS C O 1
ATOM 2583 N N . VAL C 1 75 ? 16.011 0.545 12.257 1 35.29 74 VAL C N 1
ATOM 2584 C CA . VAL C 1 75 ? 15.089 0.831 13.349 1 33.08 74 VAL C CA 1
ATOM 2585 C C . VAL C 1 75 ? 13.9 -0.123 13.318 1 29.96 74 VAL C C 1
ATOM 2586 O O . VAL C 1 75 ? 13.181 -0.165 12.326 1 29.97 74 VAL C O 1
ATOM 2590 N N . LEU C 1 76 ? 13.681 -0.865 14.401 1 27.59 75 LEU C N 1
ATOM 2591 C CA . LEU C 1 76 ? 12.515 -1.737 14.52 1 25.99 75 LEU C CA 1
ATOM 2592 C C . LEU C 1 76 ? 11.756 -1.309 15.765 1 23.75 75 LEU C C 1
ATOM 2593 O O . LEU C 1 76 ? 12.347 -1.185 16.829 1 24.32 75 LEU C O 1
ATOM 2598 N N . LEU C 1 77 ? 10.465 -1.045 15.622 1 21.67 76 LEU C N 1
ATOM 2599 C CA . LEU C 1 77 ? 9.637 -0.565 16.728 1 21.26 76 LEU C CA 1
ATOM 2600 C C . LEU C 1 77 ? 8.641 -1.635 17.09 1 20.62 76 LEU C C 1
ATOM 2601 O O . LEU C 1 77 ? 7.978 -2.155 16.201 1 20.85 76 LEU C O 1
ATOM 2606 N N . THR C 1 78 ? 8.512 -1.969 18.382 1 19.42 77 THR C N 1
ATOM 2607 C CA . THR C 1 78 ? 7.571 -3.007 18.805 1 19.33 77 THR C CA 1
ATOM 2608 C C . THR C 1 78 ? 6.68 -2.499 19.942 1 18.85 77 THR C C 1
ATOM 2609 O O . THR C 1 78 ? 7.114 -1.681 20.747 1 19.21 77 THR C O 1
ATOM 2613 N N . HIS C 1 79 ? 5.437 -2.978 19.992 1 18.09 78 HIS C N 1
ATOM 2614 C CA . HIS C 1 79 ? 4.482 -2.682 21.064 1 17.66 78 HIS C CA 1
ATOM 2615 C C . HIS C 1 79 ? 3.752 -3.966 21.352 1 17.94 78 HIS C C 1
ATOM 2616 O O . HIS C 1 79 ? 3.29 -4.626 20.42 1 18.27 78 HIS C O 1
ATOM 2623 N N . THR C 1 80 ? 3.717 -4.371 22.617 1 16.6 79 THR C N 1
ATOM 2624 C CA . THR C 1 80 ? 3.113 -5.642 22.991 1 17.07 79 THR C CA 1
ATOM 2625 C C . THR C 1 80 ? 2.289 -5.536 24.266 1 17.42 79 THR C C 1
ATOM 2626 O O . THR C 1 80 ? 2.74 -4.939 25.251 1 18.94 79 THR C O 1
ATOM 2630 N N . ILE C 1 81 ? 1.094 -6.118 24.245 1 16.94 80 ILE C N 1
ATOM 2631 C CA . ILE C 1 81 ? 0.266 -6.246 25.428 1 17.04 80 ILE C CA 1
ATOM 2632 C C . ILE C 1 81 ? 0.348 -7.702 25.854 1 17.13 80 ILE C C 1
ATOM 2633 O O . ILE C 1 81 ? 0.082 -8.581 25.035 1 17.69 80 ILE C O 1
ATOM 2638 N N . SER C 1 82 ? 0.719 -7.964 27.12 1 17.59 81 SER C N 1
ATOM 2639 C CA . SER C 1 82 ? 0.834 -9.32 27.621 1 18.63 81 SER C CA 1
ATOM 2640 C C . SER C 1 82 ? -0.01 -9.552 28.877 1 18.29 81 SER C C 1
ATOM 2641 O O . SER C 1 82 ? -0.405 -8.605 29.562 1 17.94 81 SER C O 1
ATOM 2644 N N . ARG C 1 83 ? -0.254 -10.822 29.189 1 18.58 82 ARG C N 1
ATOM 2645 C CA . ARG C 1 83 ? -1.067 -11.245 30.3 1 20.1 82 ARG C CA 1
ATOM 2646 C C . ARG C 1 83 ? -0.275 -12.233 31.152 1 20.85 82 ARG C C 1
ATOM 2647 O O . ARG C 1 83 ? 0.339 -13.143 30.6 1 20.47 82 ARG C O 1
ATOM 2655 N N . ILE C 1 84 ? -0.339 -12.079 32.482 1 21.87 83 ILE C N 1
ATOM 2656 C CA . ILE C 1 84 ? 0.269 -13.021 33.437 1 25.07 83 ILE C CA 1
ATOM 2657 C C . ILE C 1 84 ? -0.855 -13.49 34.329 1 25.59 83 ILE C C 1
ATOM 2658 O O . ILE C 1 84 ? -1.443 -12.688 35.053 1 24.36 83 ILE C O 1
ATOM 2663 N N . ALA C 1 85 ? -1.184 -14.788 34.271 1 27.58 84 ALA C N 1
ATOM 2664 C CA . ALA C 1 85 ? -2.251 -15.335 35.11 1 29.87 84 ALA C CA 1
ATOM 2665 C C . ALA C 1 85 ? -1.727 -15.801 36.457 1 31.55 84 ALA C C 1
ATOM 2666 O O . ALA C 1 85 ? -0.596 -16.252 36.533 1 32.41 84 ALA C O 1
ATOM 2668 N N . VAL C 1 86 ? -2.541 -15.717 37.515 1 32.42 85 VAL C N 1
ATOM 2669 C CA . VAL C 1 86 ? -2.114 -16.14 38.843 1 34.21 85 VAL C CA 1
ATOM 2670 C C . VAL C 1 86 ? -1.877 -17.623 38.916 1 35.69 85 VAL C C 1
ATOM 2671 O O . VAL C 1 86 ? -0.865 -18.032 39.475 1 36.7 85 VAL C O 1
ATOM 2673 N N . SER C 1 87 ? -2.849 -18.439 38.473 1 35.76 86 SER C N 1
ATOM 2674 C CA . SER C 1 87 ? -2.742 -19.889 38.562 1 36.52 86 SER C CA 1
ATOM 2675 C C . SER C 1 87 ? -1.623 -20.439 37.705 1 35.71 86 SER C C 1
ATOM 2676 O O . SER C 1 87 ? -0.964 -21.398 38.091 1 36.11 86 SER C O 1
ATOM 2679 N N . TYR C 1 88 ? -1.423 -19.86 36.531 1 34.15 87 TYR C N 1
ATOM 2680 C CA . TYR C 1 88 ? -0.43 -20.347 35.584 1 33.97 87 TYR C CA 1
ATOM 2681 C C . TYR C 1 88 ? 0.948 -19.751 35.776 1 33.77 87 TYR C C 1
ATOM 2682 O O . TYR C 1 88 ? 1.933 -20.418 35.481 1 34 87 TYR C O 1
ATOM 2691 N N . GLN C 1 89 ? 1.032 -18.494 36.224 1 33.27 88 GLN C N 1
ATOM 2692 C CA . GLN C 1 89 ? 2.304 -17.798 36.428 1 33.83 88 GLN C CA 1
ATOM 2693 C C . GLN C 1 89 ? 3.158 -17.781 35.156 1 34.51 88 GLN C C 1
ATOM 2694 O O . GLN C 1 89 ? 4.382 -17.869 35.236 1 35.35 88 GLN C O 1
ATOM 2700 N N . THR C 1 90 ? 2.515 -17.693 33.988 1 34.34 89 THR C N 1
ATOM 2701 C CA . THR C 1 90 ? 3.221 -17.686 32.713 1 35.22 89 THR C CA 1
ATOM 2702 C C . THR C 1 90 ? 2.859 -16.424 31.946 1 35.52 89 THR C C 1
ATOM 2703 O O . THR C 1 90 ? 1.686 -16.054 31.923 1 36.42 89 THR C O 1
ATOM 2707 N N . LYS C 1 91 ? 3.853 -15.753 31.344 1 34.51 90 LYS C N 1
ATOM 2708 C CA . LYS C 1 91 ? 3.609 -14.56 30.541 1 34.59 90 LYS C CA 1
ATOM 2709 C C . LYS C 1 91 ? 3.101 -14.985 29.158 1 34 90 LYS C C 1
ATOM 2710 O O . LYS C 1 91 ? 3.566 -15.998 28.605 1 35.01 90 LYS C O 1
ATOM 2716 N N . VAL C 1 92 ? 2.15 -14.222 28.594 1 31.86 91 VAL C N 1
ATOM 2717 C CA . VAL C 1 92 ? 1.612 -14.584 27.293 1 30.48 91 VAL C CA 1
ATOM 2718 C C . VAL C 1 92 ? 1.268 -13.339 26.514 1 27.98 91 VAL C C 1
ATOM 2719 O O . VAL C 1 92 ? 0.533 -12.498 27.036 1 26.72 91 VAL C O 1
ATOM 2721 N N . ASN C 1 93 ? 1.785 -13.207 25.287 1 25.98 92 ASN C N 1
ATOM 2722 C CA . ASN C 1 93 ? 1.451 -12.054 24.465 1 24.2 92 ASN C CA 1
ATOM 2723 C C . ASN C 1 93 ? 0.01 -12.168 24.013 1 21.82 92 ASN C C 1
ATOM 2724 O O . ASN C 1 93 ? -0.388 -13.196 23.473 1 22.79 92 ASN C O 1
ATOM 2729 N N . LEU C 1 94 ? -0.766 -11.099 24.205 1 19.11 93 LEU C N 1
ATOM 2730 C CA . LEU C 1 94 ? -2.147 -11.07 23.726 1 17.9 93 LEU C CA 1
ATOM 2731 C C . LEU C 1 94 ? -2.209 -10.358 22.393 1 16.93 93 LEU C C 1
ATOM 2732 O O . LEU C 1 94 ? -2.933 -10.815 21.505 1 17.53 93 LEU C O 1
ATOM 2737 N N . LEU C 1 95 ? -1.496 -9.236 22.264 1 15.79 94 LEU C N 1
ATOM 2738 C CA . LEU C 1 95 ? -1.519 -8.41 21.058 1 15.83 94 LEU C CA 1
ATOM 2739 C C . LEU C 1 95 ? -0.125 -7.855 20.847 1 17.18 94 LEU C C 1
ATOM 2740 O O . LEU C 1 95 ? 0.505 -7.422 21.807 1 17.76 94 LEU C O 1
ATOM 2745 N N . SER C 1 96 ? 0.336 -7.763 19.594 1 17.07 95 SER C N 1
ATOM 2746 C CA . SER C 1 96 ? 1.671 -7.236 19.335 1 17.96 95 SER C CA 1
ATOM 2747 C C . SER C 1 96 ? 1.76 -6.74 17.91 1 17.85 95 SER C C 1
ATOM 2748 O O . SER C 1 96 ? 1.027 -7.203 17.044 1 18.19 95 SER C O 1
ATOM 2751 N N . ALA C 1 97 ? 2.666 -5.802 17.675 1 17.6 96 ALA C N 1
ATOM 2752 C CA . ALA C 1 97 ? 2.979 -5.379 16.32 1 19.06 96 ALA C CA 1
ATOM 2753 C C . ALA C 1 97 ? 4.41 -4.886 16.259 1 19.59 96 ALA C C 1
ATOM 2754 O O . ALA C 1 97 ? 4.983 -4.46 17.265 1 19.83 96 ALA C O 1
ATOM 2756 N N . ILE C 1 98 ? 4.997 -4.991 15.082 1 19.64 97 ILE C N 1
ATOM 2757 C CA . ILE C 1 98 ? 6.353 -4.544 14.807 1 20.27 97 ILE C CA 1
ATOM 2758 C C . ILE C 1 98 ? 6.293 -3.681 13.553 1 20.77 97 ILE C C 1
ATOM 2759 O O . ILE C 1 98 ? 5.595 -4.032 12.596 1 21.35 97 ILE C O 1
ATOM 2764 N N . LYS C 1 99 ? 7.011 -2.553 13.563 1 20.23 98 LYS C N 1
ATOM 2765 C CA . LYS C 1 99 ? 7.069 -1.676 12.412 1 21.24 98 LYS C CA 1
ATOM 2766 C C . LYS C 1 99 ? 8.507 -1.325 12.101 1 21.89 98 LYS C C 1
ATOM 2767 O O . LYS C 1 99 ? 9.328 -1.221 13.002 1 22.12 98 LYS C O 1
ATOM 2773 N N . SER C 1 100 ? 8.809 -1.129 10.818 1 22.52 99 SER C N 1
ATOM 2774 C CA . SER C 1 100 ? 10.127 -0.735 10.338 1 24.1 99 SER C CA 1
ATOM 2775 C C . SER C 1 100 ? 9.886 0.558 9.557 1 26.31 99 SER C C 1
ATOM 2776 O O . SER C 1 100 ? 9.526 0.524 8.381 1 27.2 99 SER C O 1
ATOM 2779 N N . PR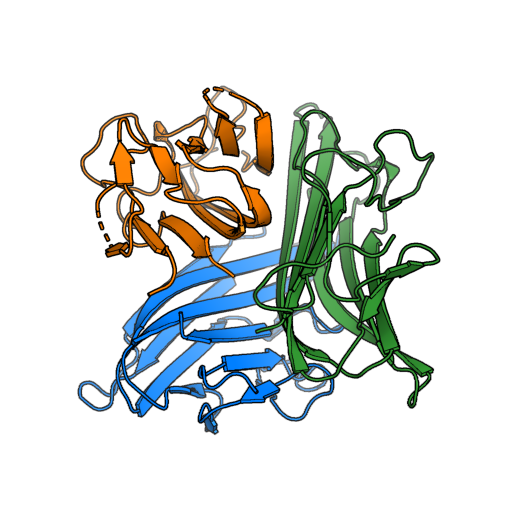O C 1 101 ? 10.045 1.72 10.213 1 27.55 100 PRO C N 1
ATOM 2780 C CA . PRO C 1 101 ? 9.731 2.989 9.542 1 29 100 PRO C CA 1
ATOM 2781 C C . PRO C 1 101 ? 10.681 3.397 8.42 1 31.69 100 PRO C C 1
ATOM 2782 O O . PRO C 1 101 ? 10.343 4.27 7.618 1 32.89 100 PRO C O 1
ATOM 2786 N N . CYS C 1 102 ? 11.878 2.811 8.383 1 32.35 101 CY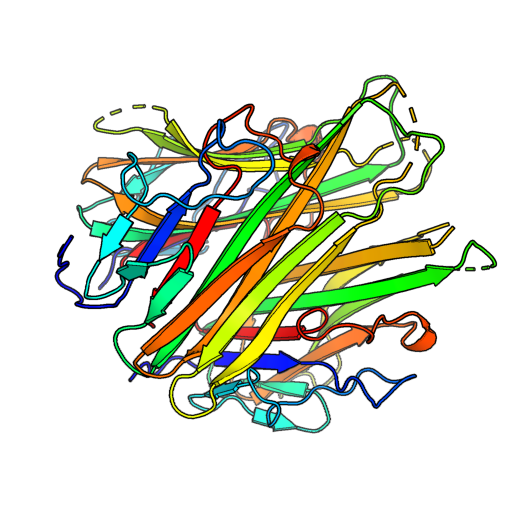S C N 1
ATOM 2787 C CA . CYS C 1 102 ? 12.9 3.187 7.416 1 34.51 101 CYS C CA 1
ATOM 2788 C C . CYS C 1 102 ? 13.338 2.025 6.542 1 35.63 101 CYS C C 1
ATOM 2789 O O . CYS C 1 102 ? 13.541 0.927 7.049 1 36.11 101 CYS C O 1
ATOM 2792 N N . ALA C 1 112 ? 16.287 15.424 6.071 1 45.32 111 ALA C N 1
ATOM 2793 C CA . ALA C 1 112 ? 15.672 14.568 7.085 1 45.28 111 ALA C CA 1
ATOM 2794 C C . ALA C 1 112 ? 14.24 15.003 7.391 1 45.06 111 ALA C C 1
ATOM 2795 O O . ALA C 1 112 ? 14.018 16.028 8.038 1 45.74 111 ALA C O 1
ATOM 2797 N N . LYS C 1 113 ? 13.269 14.22 6.916 1 43.74 112 LYS C N 1
ATOM 2798 C CA . LYS C 1 113 ? 11.849 14.489 7.109 1 42.93 112 LYS C CA 1
ATOM 2799 C C . LYS C 1 113 ? 11.338 13.685 8.305 1 40.99 112 LYS C C 1
ATOM 2800 O O . LYS C 1 113 ? 11.716 12.521 8.476 1 41.27 112 LYS C O 1
ATOM 2806 N N . PRO C 1 114 ? 10.474 14.282 9.135 1 38.92 113 PRO C N 1
ATOM 2807 C CA . PRO C 1 114 ? 9.962 13.536 10.292 1 37.09 113 PRO C CA 1
ATOM 2808 C C . PRO C 1 114 ? 9.048 12.389 9.889 1 33.96 113 PRO C C 1
ATOM 2809 O O . PRO C 1 114 ? 8.276 12.516 8.944 1 35.42 113 PRO C O 1
ATOM 2813 N N . TRP C 1 115 ? 9.178 11.247 10.561 1 29.59 114 TRP C N 1
ATOM 2814 C CA . TRP C 1 115 ? 8.273 10.128 10.34 1 26.59 114 TRP C CA 1
ATOM 2815 C C . TRP C 1 115 ? 7.516 9.873 11.641 1 24.18 114 TRP C C 1
ATOM 2816 O O . TRP C 1 115 ? 8.013 10.163 12.733 1 23.69 114 TRP C O 1
ATOM 2827 N N . TYR C 1 116 ? 6.298 9.372 11.507 1 22.17 115 TYR C N 1
ATOM 2828 C CA . TYR C 1 116 ? 5.448 9.041 12.647 1 22.14 115 TYR C CA 1
ATOM 2829 C C . TYR C 1 116 ? 4.94 7.654 12.455 1 21.2 115 TYR C C 1
ATOM 2830 O O . TYR C 1 116 ? 4.522 7.296 11.349 1 22.43 115 TYR C O 1
ATOM 2839 N N . GLU C 1 117 ? 4.964 6.866 13.53 1 19.27 116 GLU C N 1
ATOM 2840 C CA . GLU C 1 117 ? 4.443 5.52 13.466 1 18.64 116 GLU C CA 1
ATOM 2841 C C . GLU C 1 117 ? 3.595 5.241 14.7 1 17.77 116 GLU C C 1
ATOM 2842 O O . GLU C 1 117 ? 4.137 4.97 15.766 1 18.1 116 GLU C O 1
ATOM 2848 N N . PRO C 1 118 ? 2.273 5.338 14.571 1 17.23 117 PRO C N 1
ATOM 2849 C CA . PRO C 1 118 ? 1.409 4.907 15.679 1 17 117 PRO C CA 1
ATOM 2850 C C . PRO C 1 118 ? 1.289 3.389 15.647 1 16.74 117 PRO C C 1
ATOM 2851 O O . PRO C 1 118 ? 1.319 2.758 14.566 1 17.19 117 PRO C O 1
ATOM 2855 N N . ILE C 1 119 ? 1.066 2.789 16.83 1 15.74 118 ILE C N 1
ATOM 2856 C CA . ILE C 1 119 ? 0.72 1.383 16.916 1 15.36 118 ILE C CA 1
ATOM 2857 C C . ILE C 1 119 ? -0.467 1.32 17.838 1 14.42 118 ILE C C 1
ATOM 2858 O O . ILE C 1 119 ? -0.333 1.704 18.998 1 14.99 118 ILE C O 1
ATOM 2863 N N . TYR C 1 120 ? -1.647 0.952 17.323 1 13.85 119 TYR C N 1
ATOM 2864 C CA . TYR C 1 120 ? -2.867 0.758 18.12 1 13.72 119 TYR C CA 1
ATOM 2865 C C . TYR C 1 120 ? -3.141 -0.728 18.119 1 13.64 119 TYR C C 1
ATOM 2866 O O . TYR C 1 120 ? -3.131 -1.367 17.051 1 15.16 119 TYR C O 1
ATOM 2875 N N . LEU C 1 121 ? -3.359 -1.286 19.297 1 13.91 120 LEU C N 1
ATOM 2876 C CA . LEU C 1 121 ? -3.664 -2.693 19.43 1 14.62 120 LEU C CA 1
ATOM 2877 C C . LEU C 1 121 ? -4.947 -2.8 20.208 1 14.73 120 LEU C C 1
ATOM 2878 O O . LEU C 1 121 ? -5.072 -2.165 21.245 1 14.63 120 LEU C O 1
ATOM 2883 N N . GLY C 1 122 ? -5.844 -3.671 19.769 1 14.5 121 GLY C N 1
ATOM 2884 C CA . GLY C 1 122 ? -7.087 -3.881 20.494 1 14.56 121 GLY C CA 1
ATOM 2885 C C . GLY C 1 122 ? -7.704 -5.226 20.175 1 14.02 121 GLY C C 1
ATOM 2886 O O . GLY C 1 122 ? -7.55 -5.757 19.07 1 14.99 121 GLY C O 1
ATOM 2887 N N . GLY C 1 123 ? -8.419 -5.778 21.142 1 13.01 122 GLY C N 1
ATOM 2888 C CA . GLY C 1 123 ? -9.135 -7.039 20.928 1 13.85 122 GLY C CA 1
ATOM 2889 C C . GLY C 1 123 ? -10.022 -7.364 22.114 1 15.17 122 GLY C C 1
ATOM 2890 O O . GLY C 1 123 ? -10.084 -6.606 23.084 1 14.98 122 GLY C O 1
ATOM 2891 N N . VAL C 1 124 ? -10.687 -8.505 22.061 1 15.2 123 VAL C N 1
ATOM 2892 C CA . VAL C 1 124 ? -11.556 -9.006 23.124 1 15.82 123 VAL C CA 1
ATOM 2893 C C . VAL C 1 124 ? -10.961 -10.301 23.678 1 15.89 123 VAL C C 1
ATOM 2894 O O . VAL C 1 124 ? -10.514 -11.151 22.902 1 15.94 123 VAL C O 1
ATOM 2898 N N . PHE C 1 125 ? -10.862 -10.404 25.005 1 15.41 124 PHE C N 1
ATOM 2899 C CA . PHE C 1 125 ? -10.196 -11.517 25.666 1 15.59 124 PHE C CA 1
ATOM 2900 C C . PHE C 1 125 ? -10.94 -11.99 26.889 1 16.89 124 PHE C C 1
ATOM 2901 O O . PHE C 1 125 ? -11.56 -11.19 27.584 1 17.28 124 PHE C O 1
ATOM 2909 N N . GLN C 1 126 ? -10.796 -13.277 27.207 1 17.68 125 GLN C N 1
ATOM 2910 C CA . GLN C 1 126 ? -11.359 -13.81 28.441 1 18.46 125 GLN C CA 1
ATOM 2911 C C . GLN C 1 126 ? -10.234 -13.683 29.452 1 19.07 125 GLN C C 1
ATOM 2912 O O . GLN C 1 126 ? -9.128 -14.162 29.211 1 19.71 125 GLN C O 1
ATOM 2918 N N . LEU C 1 127 ? -10.479 -12.966 30.553 1 18.85 126 LEU C N 1
ATOM 2919 C CA . LEU C 1 127 ? -9.485 -12.793 31.591 1 19.66 126 LEU C CA 1
ATOM 2920 C C . LEU C 1 127 ? -9.948 -13.437 32.894 1 20.96 126 LEU C C 1
ATOM 2921 O O . LEU C 1 127 ? -11.134 -13.673 33.087 1 21.72 126 LEU C O 1
ATOM 2926 N N . GLU C 1 128 ? -9.008 -13.712 33.773 1 20.93 127 GLU C N 1
ATOM 2927 C CA . GLU C 1 128 ? -9.3 -14.334 35.061 1 21.77 127 GLU C CA 1
ATOM 2928 C C . GLU C 1 128 ? -8.994 -13.371 36.204 1 22.13 127 GLU C C 1
ATOM 2929 O O . GLU C 1 128 ? -8.178 -12.463 36.077 1 21.88 127 GLU C O 1
ATOM 2935 N N . LYS C 1 129 ? -9.621 -13.599 37.361 1 22.4 128 LYS C N 1
ATOM 2936 C CA . LYS C 1 129 ? -9.378 -12.794 38.555 1 22.9 128 LYS C CA 1
ATOM 2937 C C . LYS C 1 129 ? -7.887 -12.783 38.921 1 22.94 128 LYS C C 1
ATOM 2938 O O . LYS C 1 129 ? -7.254 -13.84 38.956 1 24.15 128 LYS C O 1
ATOM 2944 N N . GLY C 1 130 ? -7.337 -11.598 39.118 1 21.9 129 GLY C N 1
ATOM 2945 C CA . GLY C 1 130 ? -5.946 -11.438 39.489 1 21.53 129 GLY C CA 1
ATOM 2946 C C . GLY C 1 130 ? -4.968 -11.414 38.343 1 21.28 129 GLY C C 1
ATOM 2947 O O . GLY C 1 130 ? -3.766 -11.265 38.571 1 23.1 129 GLY C O 1
ATOM 2948 N N . ASP C 1 131 ? -5.451 -11.517 37.079 1 19.98 130 ASP C N 1
ATOM 2949 C CA . ASP C 1 131 ? -4.53 -11.416 35.933 1 19.95 130 ASP C CA 1
ATOM 2950 C C . ASP C 1 131 ? -3.822 -10.062 35.935 1 19.48 130 ASP C C 1
ATOM 2951 O O . ASP C 1 131 ? -4.432 -9.062 36.333 1 20.5 130 ASP C O 1
ATOM 2956 N N . ARG C 1 132 ? -2.555 -10.035 35.519 1 19.25 131 ARG C N 1
ATOM 2957 C CA . ARG C 1 132 ? -1.803 -8.787 35.411 1 19.83 131 ARG C CA 1
ATOM 2958 C C . ARG C 1 132 ? -1.512 -8.536 33.956 1 18.77 131 ARG C C 1
ATOM 2959 O O . ARG C 1 132 ? -1.006 -9.419 33.269 1 18.91 131 ARG C O 1
ATOM 2967 N N . LEU C 1 133 ? -1.834 -7.347 33.474 1 17.52 132 LEU C N 1
ATOM 2968 C CA . LEU C 1 133 ? -1.644 -6.99 32.072 1 17.11 132 LEU C CA 1
ATOM 2969 C C . LEU C 1 133 ? -0.554 -5.955 31.951 1 16.4 132 LEU C C 1
ATOM 2970 O O . LEU C 1 133 ? -0.552 -4.979 32.702 1 16.3 132 LEU C O 1
ATOM 2975 N N . SER C 1 134 ? 0.352 -6.145 30.988 1 16.28 133 SER C N 1
ATOM 2976 C CA . SER C 1 134 ? 1.415 -5.192 30.713 1 17.62 133 SER C CA 1
ATOM 2977 C C . SER C 1 134 ? 1.307 -4.684 29.277 1 16.65 133 SER C C 1
ATOM 2978 O O . SER C 1 134 ? 0.795 -5.397 28.413 1 16.57 133 SER C O 1
ATOM 2981 N N . ALA C 1 135 ? 1.771 -3.462 29.03 1 16.53 134 ALA C N 1
ATOM 2982 C CA . ALA C 1 135 ? 1.818 -2.869 27.696 1 16.71 134 ALA C CA 1
ATOM 2983 C C . ALA C 1 135 ? 3.194 -2.248 27.571 1 16.42 134 ALA C C 1
ATOM 2984 O O . ALA C 1 135 ? 3.505 -1.317 28.309 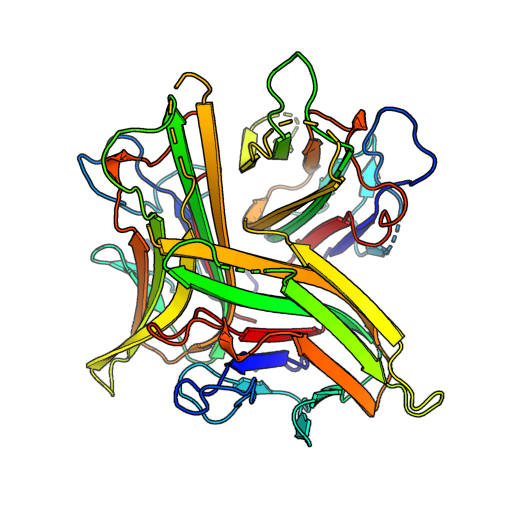1 16.7 134 ALA C O 1
ATOM 2986 N N . GLU C 1 136 ? 4.061 -2.848 26.732 1 17.25 135 GLU C N 1
ATOM 2987 C CA . GLU C 1 136 ? 5.466 -2.498 26.662 1 18.84 135 GLU C CA 1
ATOM 2988 C C . GLU C 1 136 ? 5.994 -2.242 25.266 1 19.76 135 GLU C C 1
ATOM 2989 O O . GLU C 1 136 ? 5.434 -2.759 24.302 1 20.82 135 GLU C O 1
ATOM 2995 N N . ILE C 1 137 ? 7.05 -1.45 25.152 1 18.85 136 ILE C N 1
ATOM 2996 C CA . ILE C 1 137 ? 7.71 -1.163 23.868 1 19 136 ILE C CA 1
ATOM 2997 C C . ILE C 1 137 ? 9.205 -1.47 23.946 1 20.24 136 ILE C C 1
ATOM 2998 O O . ILE C 1 137 ? 9.755 -1.57 25.043 1 20.78 136 ILE C O 1
ATOM 3003 N N . ASN C 1 138 ? 9.872 -1.572 22.788 1 20.85 137 ASN C N 1
ATOM 3004 C CA . ASN C 1 138 ? 11.316 -1.805 22.796 1 21.2 137 ASN C CA 1
ATOM 3005 C C . ASN C 1 138 ? 12.139 -0.515 22.742 1 23.3 137 ASN C C 1
ATOM 3006 O O . ASN C 1 138 ? 13.301 -0.521 23.146 1 24.86 137 ASN C O 1
ATOM 3011 N N . ARG C 1 139 ? 11.573 0.571 22.195 1 23.31 138 ARG C N 1
ATOM 3012 C CA . ARG C 1 139 ? 12.296 1.824 21.985 1 24.34 138 ARG C CA 1
ATOM 3013 C C . ARG C 1 139 ? 11.612 3.045 22.613 1 24.56 138 ARG C C 1
ATOM 3014 O O . ARG C 1 139 ? 11.103 3.916 21.893 1 23.78 138 ARG C O 1
ATOM 3022 N N . PRO C 1 140 ? 11.679 3.194 23.951 1 25.39 139 PRO C N 1
ATOM 3023 C CA . PRO C 1 140 ? 11.1 4.406 24.569 1 26.43 139 PRO C CA 1
ATOM 3024 C C . PRO C 1 140 ? 11.786 5.692 24.108 1 26.94 139 PRO C C 1
ATOM 3025 O O . PRO C 1 140 ? 11.166 6.747 24.161 1 27.62 139 PRO C O 1
ATOM 3029 N N . ASP C 1 141 ? 13.019 5.611 23.594 1 26.77 140 ASP C N 1
ATOM 3030 C CA . ASP C 1 141 ? 13.714 6.777 23.046 1 27.03 140 ASP C CA 1
ATOM 3031 C C . ASP C 1 141 ? 13.045 7.346 21.776 1 26.89 140 ASP C C 1
ATOM 3032 O O . ASP C 1 141 ? 13.309 8.489 21.408 1 27.39 140 ASP C O 1
ATOM 3037 N N . TYR C 1 142 ? 12.168 6.565 21.122 1 25.01 141 TYR C N 1
ATOM 3038 C CA . TYR C 1 142 ? 11.446 7.042 19.949 1 24.14 141 TYR C CA 1
ATOM 3039 C C . TYR C 1 142 ? 9.99 7.438 20.258 1 22.4 141 TYR C C 1
ATOM 3040 O O . TYR C 1 142 ? 9.281 7.85 19.343 1 21.84 141 TYR C O 1
ATOM 3049 N N . LEU C 1 143 ? 9.547 7.354 21.527 1 21.64 142 LEU C N 1
ATOM 3050 C CA . LEU C 1 143 ? 8.18 7.745 21.877 1 21.49 142 LEU C CA 1
ATOM 3051 C C . LEU C 1 143 ? 7.956 9.229 21.622 1 21.82 142 LEU C C 1
ATOM 3052 O O . LEU C 1 143 ? 8.875 10.04 21.823 1 22.57 142 LEU C O 1
ATOM 3057 N N . ASP C 1 144 ? 6.727 9.6 21.228 1 21.22 143 ASP C N 1
ATOM 3058 C CA . ASP C 1 144 ? 6.385 10.994 20.996 1 21.32 143 ASP C CA 1
ATOM 3059 C C . ASP C 1 144 ? 5.293 11.435 21.953 1 20.74 143 ASP C C 1
ATOM 3060 O O . ASP C 1 144 ? 4.251 10.783 22.052 1 20.3 143 ASP C O 1
ATOM 3065 N N . PHE C 1 145 ? 5.519 12.586 22.61 1 20.94 144 PHE C N 1
ATOM 3066 C CA . PHE C 1 145 ? 4.597 13.141 23.591 1 22.84 144 PHE C CA 1
ATOM 3067 C C . PHE C 1 145 ? 4.267 14.604 23.269 1 24.13 144 PHE C C 1
ATOM 3068 O O . PHE C 1 145 ? 4.092 15.412 24.197 1 25.15 144 PHE C O 1
ATOM 3076 N N . ALA C 1 146 ? 4.194 14.961 21.976 1 23.55 145 ALA C N 1
ATOM 3077 C CA . ALA C 1 146 ? 3.954 16.364 21.615 1 23.93 145 ALA C CA 1
ATOM 3078 C C . ALA C 1 146 ? 2.546 16.831 21.943 1 23.35 145 ALA C C 1
ATOM 3079 O O . ALA C 1 146 ? 2.345 18.008 22.216 1 23.15 145 ALA C O 1
ATOM 3081 N N . GLU C 1 147 ? 1.575 15.92 21.936 1 22.8 146 GLU C N 1
ATOM 3082 C CA . GLU C 1 147 ? 0.193 16.257 22.278 1 22.7 146 GLU C CA 1
ATOM 3083 C C . GLU C 1 147 ? -0.348 15.211 23.232 1 20.34 146 GLU C C 1
ATOM 3084 O O . GLU C 1 147 ? 0.16 14.092 23.278 1 20.37 146 GLU C O 1
ATOM 3090 N N . SER C 1 148 ? -1.386 15.557 24.001 1 19.05 147 SER C N 1
ATOM 3091 C CA . SER C 1 148 ? -2.003 14.584 24.91 1 18.77 147 SER C CA 1
ATOM 3092 C C . SER C 1 148 ? -2.766 13.529 24.082 1 17.91 147 SER C C 1
ATOM 3093 O O . SER C 1 148 ? -3.131 13.783 22.939 1 18.31 147 SER C O 1
ATOM 3096 N N . GLY C 1 149 ? -3.016 12.377 24.677 1 16.52 148 GLY C N 1
ATOM 3097 C CA . GLY C 1 149 ? -3.828 11.34 24.044 1 16.42 148 GLY C CA 1
ATOM 3098 C C . GLY C 1 149 ? -3.101 10.434 23.094 1 15.31 148 GLY C C 1
ATOM 3099 O O . GLY C 1 149 ? -3.764 9.701 22.342 1 14.34 148 GLY C O 1
ATOM 3100 N N . GLN C 1 150 ? -1.77 10.483 23.069 1 14.72 149 GLN C N 1
ATOM 3101 C CA . GLN C 1 150 ? -0.999 9.674 22.115 1 14.9 149 GLN C CA 1
ATOM 3102 C C . GLN C 1 150 ? -0.517 8.332 22.641 1 14.74 149 GLN C C 1
ATOM 3103 O O . GLN C 1 150 ? -0.173 7.45 21.833 1 15.52 149 GLN C O 1
ATOM 3109 N N . VAL C 1 151 ? -0.417 8.181 23.96 1 14.33 150 VAL C N 1
ATOM 3110 C CA . VAL C 1 151 ? 0.129 6.969 24.546 1 14.02 150 VAL C CA 1
ATOM 3111 C C . VAL C 1 151 ? -0.755 6.551 25.7 1 14.81 150 VAL C C 1
ATOM 3112 O O . VAL C 1 151 ? -0.85 7.273 26.702 1 14.78 150 VAL C O 1
ATOM 3116 N N . TYR C 1 152 ? -1.401 5.394 25.568 1 13.89 151 TYR C N 1
ATOM 3117 C CA . TYR C 1 152 ? -2.384 4.973 26.555 1 13.22 151 TYR C CA 1
ATOM 3118 C C . TYR C 1 152 ? -2.594 3.459 26.539 1 12.9 151 TYR C C 1
ATOM 3119 O O . TYR C 1 152 ? -2.189 2.774 25.592 1 12.91 151 TYR C O 1
ATOM 3128 N N . PHE C 1 153 ? -3.272 2.94 27.583 1 13.01 152 PHE C N 1
ATOM 3129 C CA . PHE C 1 153 ? -3.471 1.505 27.772 1 13.59 152 PHE C CA 1
ATOM 3130 C C . PHE C 1 153 ? -4.72 1.363 28.619 1 14.03 152 PHE C C 1
ATOM 3131 O O . PHE C 1 153 ? -4.847 2.074 29.61 1 14.24 152 PHE C O 1
ATOM 3139 N N . GLY C 1 154 ? -5.659 0.518 28.201 1 13.51 153 GLY C N 1
ATOM 3140 C CA . GLY C 1 154 ? -6.895 0.373 28.974 1 13.23 153 GLY C CA 1
ATOM 3141 C C . GLY C 1 154 ? -7.594 -0.946 28.783 1 13.46 153 GLY C C 1
ATOM 3142 O O . GLY C 1 154 ? -7.23 -1.744 27.915 1 13.61 153 GLY C O 1
ATOM 3143 N N . ILE C 1 155 ? -8.599 -1.168 29.64 1 13.91 154 ILE C N 1
ATOM 3144 C CA . ILE C 1 155 ? -9.451 -2.359 29.605 1 14.23 154 ILE C CA 1
ATOM 3145 C C . ILE C 1 155 ? -10.883 -1.96 29.915 1 14.97 154 ILE C C 1
ATOM 3146 O O . ILE C 1 155 ? -11.128 -0.992 30.636 1 14.53 154 ILE C O 1
ATOM 3151 N N . ILE C 1 156 ? -11.828 -2.724 29.364 1 15.28 155 ILE C N 1
ATOM 3152 C CA . ILE C 1 156 ? -13.242 -2.486 29.585 1 16.25 155 ILE C CA 1
ATOM 3153 C C . ILE C 1 156 ? -13.932 -3.83 29.742 1 16 155 ILE C C 1
ATOM 3154 O O . ILE C 1 156 ? -13.919 -4.608 28.789 1 16.19 155 ILE C O 1
ATOM 3159 N N . ALA C 1 157 ? -14.538 -4.115 30.898 1 16.13 156 ALA C N 1
ATOM 3160 C CA . ALA C 1 157 ? -15.272 -5.382 31.044 1 18.15 156 ALA C CA 1
ATOM 3161 C C . ALA C 1 157 ? -16.553 -5.302 30.246 1 20.45 156 ALA C C 1
ATOM 3162 O O . ALA C 1 157 ? -17.24 -4.275 30.291 1 21.47 156 ALA C O 1
ATOM 3164 N N . LEU C 1 158 ? -16.905 -6.387 29.542 1 21.15 157 LEU C N 1
ATOM 3165 C CA . LEU C 1 158 ? -18.167 -6.408 28.809 1 24.02 157 LEU C CA 1
ATOM 3166 C C . LEU C 1 158 ? -19.357 -6.854 29.707 1 26.91 157 LEU C C 1
ATOM 3167 O O . LEU C 1 158 ? -19.158 -7.44 30.782 1 28.62 157 LEU C O 1
#

Foldseek 3Di:
DDQWWKWKWFADLVPQFAGATDQVDVVTHTDNQWDQDPRWTWAAAWAKKKKKKKFKFKDQDDPDKKKKWKFKADPVHRDTDTDWMDIDDQNNMDMDMDMTIDMDTDHHGIIMHIDMDTSNGTDSPDPPRTMIMMTGD/DWWKAKWWFALPDDFFGATDPSHTDDQWDQDPRWTWAAAWAKKKKKWKFKFKDQCDDPDFDKKKKFKAKDVCGGTDWMDIDGQHPHMDMDMDIDIDMDTDHHGIIIHIGMDGPVGTPSVVRVRGMIMMTGD/DEAEDDVLWWKWKWFFDLPDPFFGATDQPDPPTHTYNQWDQDPRWIWAAAWAKKKKKWKFKFKDQCDDPDWDKKKKWKWKAAPVVRDIGTDWMDIDGQDNHMDMDMDMTIDMDTDHHGMIMHIGMDGPVGTDDPDPPGTMIMMTGD

GO terms:
  GO:0005125 cytokine activity (F, TAS)
  GO:0005576 extracellular region (C, TAS)
  GO:0032991 protein-containing complex (C, TAS)
  GO:0033209 tumor necrosis factor-mediated signaling pathway (P, TAS)
  GO:0071222 cellular response to lipopolysaccharide (P, IDA)
  GO:0005886 plasma membrane (C, IPI)
  GO:0005125 cytokine activity (F, IDA)
  GO:0005576 extracellular region (C, IDA)
  GO:0140374 antiviral innate immune response (P, IDA)
  GO:0090594 inflammatory response to wounding (P, IDA)
  GO:0006954 inflammatory response (P, IDA)
  GO:0010628 positive regulation of gene expression (P, IDA)
  GO:0010629 negative regulation of gene expression (P, IDA)
  GO:0060252 positive regulation of glial cell proliferation (P, IDA)
  GO:0032731 positive regulation of interleukin-1 beta production (P, IDA)
  GO:0032755 positive regulation of interleukin-6 production (P, IDA)
  GO:0032757 positive regulation of interleukin-8 production (P, IDA)
  GO:0150129 positive regulation of interleukin-33 production (P, IDA)
  GO:1900017 positive regulation of cytokine production involved in inflammatory response (P, IDA)
  GO:0033209 tumor necrosis factor-mediated signaling pathway (P, IDA)

Solvent-accessible surface area: 17789 Å² total; per-residue (Å²): 182,23,89,95,17,0,0,0,0,18,9,28,29,138,15,141,45,101,21,72,6,35,33,220,107,79,26,15,19,48,20,62,44,7,87,42,112,124,58,21,0,12,1,41,48,124,17,66,2,39,0,7,0,5,0,0,0,80,7,96,24,84,134,58,52,0,33,0,30,0,4,60,13,10,98,113,127,117,72,90,66,97,38,19,69,16,94,32,53,32,71,93,45,25,29,36,30,5,38,15,4,0,15,30,107,1,41,144,20,0,65,0,3,2,74,24,69,81,37,96,38,20,10,32,93,40,69,8,2,8,3,0,0,0,23,12,79,163,99,17,42,0,10,0,30,4,26,64,152,16,159,54,96,15,68,5,65,98,73,43,49,38,74,53,10,42,49,34,127,55,28,0,27,1,37,45,106,16,6,2,28,0,36,3,1,0,32,1,92,9,88,8,81,67,120,93,59,0,52,0,34,0,23,0,4,41,52,58,133,139,70,29,5,0,3,2,25,23,23,30,59,127,135,76,26,88,42,25,4,39,6,4,0,0,2,64,0,77,149,28,1,76,0,3,1,76,25,69,67,28,96,34,10,20,56,92,87,12,44,26,2,10,0,0,0,54,12,39,125,97,62,201,28,144,38,92,75,12,0,0,2,0,32,9,31,65,160,20,91,66,98,16,68,6,28,34,206,118,94,44,16,22,18,5,12,52,6,82,39,102,124,58,27,0,13,1,42,48,118,18,21,2,24,1,9,0,1,0,0,0,64,7,115,12,83,70,122,74,72,4,54,0,34,0,28,0,5,35,22,6,58,111,167,120,85,106,33,42,3,0,4,2,22,25,22,27,56,112,132,30,18,22,36,12,5,34,0,20,6,0,2,68,0,74,153,27,0,70,0,3,2,98,26,68,74,36,106,41,21,13,73,82,99,76,16,3,8,0,0,0,0,0,10,42

Secondary structure (DSSP, 8-state):
---S-EEEEEE-TT-TTS--EESSSTT-EEETT-EEETTEEE--S-EEEEEEEEEEEEEES----EEEEEEEEETTEEEEEEEEEEEE----EEEEEEEEEEEEEE-TT-EEEEEES-GGGB--SSTTSSEEEEEE-/---EEEEEE-TT-SSS--EE--EEETT-EEETTEEE--S-EEEEEEEEEEEEEES--SS---EEEEEEEE---EEEEEEEE-----EEEEEEEEEEEEEE-TT-EEEEEES-GGGB-GGGGGG-EEEEEE-/-----TT---EEEEEE-TT-TTS--EESSSTT-EEETT-EEETTEEE--S-EEEEEEEEEEEEEES--SSPP-EEEEEEEE-TTT--EEEEEEEEE-----EEEEEEEEEEEEEE-TT-EEEEEES-GGGB--SSTTSSEEEEEE-

B-factor: mean 26.95, std 10.58, range [12.29, 93.31]

Radius of gyration: 20.26 Å; Cα contacts (8 Å, |Δi|>4): 1126; chains: 3; bounding box: 54×47×54 Å

InterPro domains:
  IPR002959 Tumour necrosis factor alpha [PR01235] (2-20)
  IPR002959 Tumour necrosis factor alpha [PR01235] (20-35)
  IPR002959 Tumour necrosis factor alpha [PR01235] (43-62)
  IPR002959 Tumour necrosis factor alpha [PR01235] (109-123)
  IPR002959 Tumour necrosis factor alpha [PR01235] (174-195)
  IPR002959 Tumour necrosis factor alpha [PR01235] (206-225)
  IPR006052 Tumour necrosis factor domain [PF00229] (102-233)
  IPR006052 Tumour necrosis factor domain [PS50049] (88-233)
  IPR006052 Tumour necrosis factor domain [SM00207] (88-233)
  IPR006052 Tumour necrosis factor domain [cd00184] (88-231)
  IPR006053 Tumour necrosis factor [PR01234] (87-104)
  IPR006053 Tumour necrosis factor [PR01234] (104-122)
  IPR006053 Tumour necrosis factor [PR01234] (152-170)
  IPR006053 Tumour necrosis factor [PR01234] (190-213)
  IPR006053 Tumour necrosis factor [PR01234] (221-232)
  IPR008983 Tumour necrosis factor-like domain superfamily [G3DSA:2.60.120.40] (76-233)
  IPR008983 Tumour necrosis factor-like domain superfamily [SSF49842] (86-233)
  IPR021184 Tumour necrosis factor, conserved site [PS00251] (124-140)